Protein AF-0000000083735556 (afdb_homodimer)

Sequence (384 aa):
MCRRLSATASSTGRIHLPPPVILASGQQCAPWPGHTTILVVVDRFSKSCRLLPLPGLPTALQTAEALFTHVFRHYGVPEDIVSDRGPQFTSRVWKAFMQHLGISVSLTSGYHPQSNGQVERVNQEVGRFLRSYCQDRPGEWAEFLPWAEYALNSLHHSSTGVTPFQCVLGYQPVLAPWTPSQTGTPAVDDWFMCRRLSATASSTGRIHLPPPVILASGQQCAPWPGHTTILVVVDRFSKSCRLLPLPGLPTALQTAEALFTHVFRHYGVPEDIVSDRGPQFTSRVWKAFMQHLGISVSLTSGYHPQSNGQVERVNQEVGRFLRSYCQDRPGEWAEFLPWAEYALNSLHHSSTGVTPFQCVLGYQPVLAPWTPSQTGTPAVDDWF

pLDDT: mean 75.62, std 19.18, range [20.3, 95.44]

Nearest PDB structures (foldseek):
  3oyj-assembly1_A-2  TM=8.237E-01  e=1.301E-10  Human spumaretrovirus
  4bac-assembly1_A-2  TM=7.884E-01  e=6.260E-11  Human spumaretrovirus
  3s3o-assembly1_B-2  TM=7.882E-01  e=4.905E-11  Human spumaretrovirus
  7q5b-assembly1_B  TM=7.322E-01  e=9.593E-11  Saccharomyces cerevisiae S288C
  7pel-assembly1_E  TM=7.760E-01  e=1.903E-09  Simian T-lymphotropic virus 1

Secondary structure (DSSP, 8-state):
----------------------EEEEEEE-SSSS-PEEEEEE-TTT--EEEEEESSPPPHHHHHHHHIIIIIHHH---SEEEE-S-HHHHSHHHHHHHHHTT-EEEEPPTT-HHHHHHHHHHHHHHHHHHHHHSSS-GGGHHHHHHHHHHHHHTS--TTTSS-HHHHHHSS-------S----S-HHHHHH-/--------------------EEEEEEEEE-SSSS-PEEEEEEETTT--EEEEEESSPPPHHHHHHHHIIIIIHHH---SEEEE-S-HHHHSHHHHHHHHHTT-EEEEPPTT-HHHHHHHHHHHHHHHHHHHHHSSS-GGGHHHHHHHHHHHHHTS--TTTSS-HHHHHHSS-------S----S-HHHHHH-

Solvent-accessible surface area (backbone atoms only — not comparable to full-atom values): 21542 Å² total; per-residue (Å²): 136,87,74,78,80,74,81,72,79,76,75,69,73,69,71,63,63,74,67,47,35,30,32,35,43,45,74,48,68,45,93,42,81,85,54,31,23,32,45,30,32,29,22,70,64,52,59,31,55,48,72,42,81,31,83,43,88,60,49,27,65,54,46,54,49,50,41,42,72,72,39,27,60,78,62,18,59,32,57,32,33,37,26,48,84,48,68,34,68,70,31,67,62,29,52,45,48,34,49,62,46,62,26,46,76,47,61,59,44,100,78,42,56,65,67,50,46,54,44,52,50,52,50,50,51,50,49,52,46,45,57,71,71,20,67,90,43,59,83,49,43,76,76,44,41,62,54,48,37,38,52,58,26,63,38,76,34,80,93,72,71,40,22,15,34,31,63,51,55,68,37,76,60,50,69,55,66,86,58,88,62,85,67,85,42,66,75,52,47,69,72,103,136,86,79,80,79,76,82,76,78,76,79,69,74,69,73,69,64,75,58,45,34,29,35,33,49,51,66,50,65,47,90,39,76,69,65,32,20,34,40,31,34,33,22,70,61,51,58,32,57,47,72,42,82,31,82,40,88,59,49,26,64,54,44,53,49,48,42,41,72,73,40,29,59,80,58,18,60,34,59,35,33,40,26,49,83,47,68,34,66,70,32,68,63,29,52,44,48,34,48,64,47,61,28,43,76,47,62,60,44,100,79,41,56,65,69,49,44,55,45,51,48,52,50,49,50,50,49,51,46,47,56,70,71,20,68,91,42,54,79,50,43,75,76,44,42,61,54,47,36,36,51,60,24,63,36,74,33,82,93,72,72,39,22,15,34,31,61,51,55,67,34,75,59,51,71,55,64,87,60,88,64,86,67,86,42,65,75,52,48,70,71,105

Organism: Esox lucius (NCBI:txid8010)

Radius of gyration: 22.91 Å; Cα contacts (8 Å, |Δi|>4): 618; chains: 2; bounding box: 49×60×80 Å

InterPro domains:
  IPR001584 Integrase, catalytic core [PF00665] (35-113)
  IPR001584 Integrase, catalytic core [PS50994] (14-172)
  IPR012337 Ribonuclease H-like superfamily [SSF53098] (32-169)
  IPR036397 Ribonuclease H superfamily [G3DSA:3.30.420.10] (23-186)

Foldseek 3Di:
DPDDPDDDPPPPPPPPPQQQQQFAFDWDFDPFPQTWTWTWTARPQLRAIDTDTGSDDDALVRVLVCCVVPPCVVRNHGQEYEYAPDPSQVDPSNVVSCVVSNYHYYYDDPPNCPSVVSVVVLVVQLNVVLCVPCVVPNVCSVVCSVVSSLVQQQDADPVNRHGSCCVPVVDRDDDPDPPQDDPVDVVVSVSD/DPDDPDDPPPPPPPPPDLAAWAFAQPQPQPPFPQSWGWRWTAGPQLRAIDTHIHNHDDALVRVLVCCVVPPCVVRNHGQEYEYAPDPSCVDPSNVVSCVVSNYHYYYDDPPNCPSVVSVVVLVVQLVVVLCVPCVPPSVCSVVCSVVSSLVQQQDADPVNRHGSCCVPVVDRDDDDDPDQDDPVDVVVSVSD

Structure (mmCIF, N/CA/C/O backbone):
data_AF-0000000083735556-model_v1
#
loop_
_entity.id
_entity.type
_entity.pdbx_description
1 polymer 'Integrase catalytic domain-containing protein'
#
loop_
_atom_site.group_PDB
_atom_site.id
_atom_site.type_symbol
_atom_site.label_atom_id
_atom_site.label_alt_id
_atom_site.label_comp_id
_atom_site.label_asym_id
_atom_site.label_entity_id
_atom_site.label_seq_id
_atom_site.pdbx_PDB_ins_code
_atom_site.Cartn_x
_atom_site.Cartn_y
_atom_site.Cartn_z
_atom_site.occupancy
_atom_site.B_iso_or_equiv
_atom_site.auth_seq_id
_atom_site.auth_comp_id
_atom_site.auth_asym_id
_atom_site.auth_atom_id
_atom_site.pdbx_PDB_model_num
ATOM 1 N N . MET A 1 1 ? -2.793 -17.875 60.062 1 20.33 1 MET A N 1
ATOM 2 C CA . MET A 1 1 ? -1.729 -18.156 59.094 1 20.33 1 MET A CA 1
ATOM 3 C C . MET A 1 1 ? -2.057 -17.562 57.719 1 20.33 1 MET A C 1
ATOM 5 O O . MET A 1 1 ? -1.553 -18.031 56.719 1 20.33 1 MET A O 1
ATOM 9 N N . CYS A 1 2 ? -2.939 -16.641 57.438 1 24.61 2 CYS A N 1
ATOM 10 C CA . CYS A 1 2 ? -3.652 -16.094 56.281 1 24.61 2 CYS A CA 1
ATOM 11 C C . CYS A 1 2 ? -2.713 -15.281 55.406 1 24.61 2 CYS A C 1
ATOM 13 O O . CYS A 1 2 ?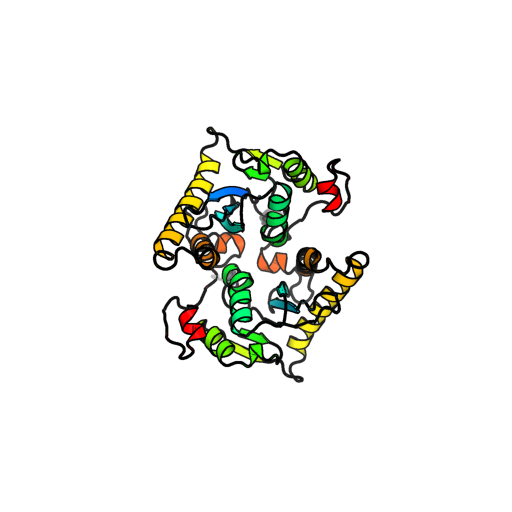 -3.146 -14.367 54.719 1 24.61 2 CYS A O 1
ATOM 15 N N . ARG A 1 3 ? -1.348 -15.406 55.469 1 22.23 3 ARG A N 1
ATOM 16 C CA . ARG A 1 3 ? -0.524 -14.25 55.094 1 22.23 3 ARG A CA 1
ATOM 17 C C . ARG A 1 3 ? -0.782 -13.828 53.656 1 22.23 3 ARG A C 1
ATOM 19 O O . ARG A 1 3 ? -1.063 -12.656 53.375 1 22.23 3 ARG A O 1
ATOM 26 N N . ARG A 1 4 ? 0.409 -13.672 52.812 1 23.72 4 ARG A N 1
ATOM 27 C CA . ARG A 1 4 ? 1.062 -12.781 51.844 1 23.72 4 ARG A CA 1
ATOM 28 C C . ARG A 1 4 ? 0.558 -13.039 50.438 1 23.72 4 ARG A C 1
ATOM 30 O O . ARG A 1 4 ? 0.984 -13.992 49.781 1 23.72 4 ARG A O 1
ATOM 37 N N . LEU A 1 5 ? -0.629 -13.148 50.125 1 26.86 5 LEU A N 1
ATOM 38 C CA . LEU A 1 5 ? -1.014 -13.352 48.719 1 26.86 5 LEU A CA 1
ATOM 39 C C . LEU A 1 5 ? -0.329 -12.328 47.812 1 26.86 5 LEU A C 1
ATOM 41 O O . LEU A 1 5 ? -0.526 -11.125 47.969 1 26.86 5 LEU A O 1
ATOM 45 N N . SER A 1 6 ? 0.949 -12.539 47.438 1 28.05 6 SER A N 1
ATOM 46 C CA . SER A 1 6 ? 1.76 -11.672 46.594 1 28.05 6 SER A CA 1
ATOM 47 C C . SER A 1 6 ? 0.978 -11.219 45.375 1 28.05 6 SER A C 1
ATOM 49 O O . SER A 1 6 ? 0.182 -11.977 44.812 1 28.05 6 SER A O 1
ATOM 51 N N . ALA A 1 7 ? 0.69 -9.883 45.156 1 29.95 7 ALA A N 1
ATOM 52 C CA . ALA A 1 7 ? 0.131 -9.062 44.094 1 29.95 7 ALA A CA 1
ATOM 53 C C . ALA A 1 7 ? 0.676 -9.492 42.719 1 29.95 7 ALA A C 1
ATOM 55 O O . ALA A 1 7 ? 1.888 -9.477 42.5 1 29.95 7 ALA A O 1
ATOM 56 N N . THR A 1 8 ? 0.15 -10.492 42.125 1 30.55 8 THR A N 1
ATOM 57 C CA . THR A 1 8 ? 0.349 -10.922 40.75 1 30.55 8 THR A CA 1
ATOM 58 C C . THR A 1 8 ? 0.468 -9.711 39.844 1 30.55 8 THR A C 1
ATOM 60 O O . THR A 1 8 ? -0.403 -8.844 39.812 1 30.55 8 THR A O 1
ATOM 63 N N . ALA A 1 9 ? 1.646 -9.281 39.438 1 32.03 9 ALA A N 1
ATOM 64 C CA . ALA A 1 9 ? 1.989 -8.227 38.5 1 32.03 9 ALA A CA 1
ATOM 65 C C . ALA A 1 9 ? 1.022 -8.219 37.312 1 32.03 9 ALA A C 1
ATOM 67 O O . ALA A 1 9 ? 0.864 -9.234 36.625 1 32.03 9 ALA A O 1
ATOM 68 N N . SER A 1 10 ? -0.108 -7.535 37.344 1 30.97 10 SER A N 1
ATOM 69 C CA . SER A 1 10 ? -1.017 -7.23 36.25 1 30.97 10 SER A CA 1
ATOM 70 C C . SER A 1 10 ? -0.25 -6.84 34.969 1 30.97 10 SER A C 1
ATOM 72 O O . SER A 1 10 ? 0.42 -5.805 34.938 1 30.97 10 SER A O 1
ATOM 74 N N . SER A 1 11 ? 0.52 -7.711 34.312 1 33.44 11 SER A N 1
ATOM 75 C CA . SER A 1 11 ? 1.075 -7.426 33 1 33.44 11 SER A CA 1
ATOM 76 C C . SER A 1 11 ? 0.071 -6.684 32.125 1 33.44 11 SER A C 1
ATOM 78 O O . SER A 1 11 ? -0.942 -7.25 31.719 1 33.44 11 SER A O 1
ATOM 80 N N . THR A 1 12 ? -0.323 -5.484 32.406 1 31.98 12 THR A N 1
ATOM 81 C CA . THR A 1 12 ? -1.062 -4.582 31.531 1 31.98 12 THR A CA 1
ATOM 82 C C . THR A 1 12 ? -0.54 -4.676 30.109 1 31.98 12 THR A C 1
ATOM 84 O O . THR A 1 12 ? 0.613 -4.332 29.844 1 31.98 12 THR A O 1
ATOM 87 N N . GLY A 1 13 ? -0.736 -5.688 29.453 1 33.22 13 GLY A N 1
ATOM 88 C CA . GLY A 1 13 ? -0.536 -5.711 28.016 1 33.22 13 GLY A CA 1
ATOM 89 C C . GLY A 1 13 ? -0.86 -4.387 27.344 1 33.22 13 GLY A C 1
ATOM 90 O O . GLY A 1 13 ? -2.021 -3.979 27.297 1 33.22 13 GLY A O 1
ATOM 91 N N . ARG A 1 14 ? -0.024 -3.404 27.484 1 33.31 14 ARG A N 1
ATOM 92 C CA . ARG A 1 14 ? -0.134 -2.121 26.797 1 33.31 14 ARG A CA 1
ATOM 93 C C . ARG A 1 14 ? -0.707 -2.295 25.391 1 33.31 14 ARG A C 1
ATOM 95 O O . ARG A 1 14 ? -0.192 -3.088 24.609 1 33.31 14 ARG A O 1
ATOM 102 N N . ILE A 1 15 ? -1.907 -2.139 25.312 1 35.69 15 ILE A N 1
ATOM 103 C CA . ILE A 1 15 ? -2.5 -1.965 23.984 1 35.69 15 ILE A CA 1
ATOM 104 C C . ILE A 1 15 ? -1.611 -1.057 23.141 1 35.69 15 ILE A C 1
ATOM 106 O O . ILE A 1 15 ? -1.405 0.111 23.484 1 35.69 15 ILE A O 1
ATOM 110 N N . HIS A 1 16 ? -0.473 -1.506 22.719 1 37.22 16 HIS A N 1
ATOM 111 C CA . HIS A 1 16 ? 0.309 -0.708 21.781 1 37.22 16 HIS A CA 1
ATOM 112 C C . HIS A 1 16 ? -0.596 0.09 20.859 1 37.22 16 HIS A C 1
ATOM 114 O O . HIS A 1 16 ? -1.344 -0.488 20.062 1 37.22 16 HIS A O 1
ATOM 120 N N . LEU A 1 17 ? -1.189 1.167 21.422 1 41.09 17 LEU A N 1
ATOM 121 C CA . LEU A 1 17 ? -1.801 2.15 20.531 1 41.09 17 LEU A CA 1
ATOM 122 C C . LEU A 1 17 ? -0.933 2.385 19.297 1 41.09 17 LEU A C 1
ATOM 124 O O . LEU A 1 17 ? 0.294 2.279 19.375 1 41.09 17 LEU A O 1
ATOM 128 N N . PRO A 1 18 ? -1.495 2.152 18.188 1 43.62 18 PRO A N 1
ATOM 129 C CA . PRO A 1 18 ? -0.736 2.434 16.969 1 43.62 18 PRO A CA 1
ATOM 130 C C . PRO A 1 18 ? 0.057 3.736 17.047 1 43.62 18 PRO A C 1
ATOM 132 O O . PRO A 1 18 ? -0.435 4.73 17.594 1 43.62 18 PRO A O 1
ATOM 135 N N . PRO A 1 19 ? 1.338 3.756 17.25 1 42.72 19 PRO A N 1
ATOM 136 C CA . PRO A 1 19 ? 2.102 5.004 17.219 1 42.72 19 PRO A CA 1
ATOM 137 C C . PRO A 1 19 ? 1.545 6.008 16.219 1 42.72 19 PRO A C 1
ATOM 139 O O . PRO A 1 19 ? 0.957 5.613 15.203 1 42.72 19 PRO A O 1
ATOM 142 N N . PRO A 1 20 ? 1.26 7.301 16.766 1 42.91 20 PRO A N 1
ATOM 143 C CA . PRO A 1 20 ? 0.922 8.43 15.883 1 42.91 20 PRO A CA 1
ATOM 144 C C . PRO A 1 20 ? 1.799 8.492 14.641 1 42.91 20 PRO A C 1
ATOM 146 O O . PRO A 1 20 ? 3.01 8.273 14.719 1 42.91 20 PRO A O 1
ATOM 149 N N . VAL A 1 21 ? 1.363 8.039 13.656 1 46.84 21 VAL A N 1
ATOM 150 C CA . VAL A 1 21 ? 2.037 8.242 12.383 1 46.84 21 VAL A CA 1
ATOM 151 C C . VAL A 1 21 ? 2.244 9.742 12.148 1 46.84 21 VAL A C 1
ATOM 153 O O . VAL A 1 21 ? 1.283 10.516 12.148 1 46.84 21 VAL A O 1
ATOM 156 N N . ILE A 1 22 ? 3.242 10.469 12.82 1 47.5 22 ILE A N 1
ATOM 157 C CA . ILE A 1 22 ? 3.648 11.812 12.438 1 47.5 22 ILE A CA 1
ATOM 158 C C . ILE A 1 22 ? 4.172 11.805 11.008 1 47.5 22 ILE A C 1
ATOM 160 O O . ILE A 1 22 ? 5.133 11.102 10.695 1 47.5 22 ILE A O 1
ATOM 164 N N . LEU A 1 23 ? 3.246 12.055 10.086 1 54.72 23 LEU A N 1
ATOM 165 C CA . LEU A 1 23 ? 3.635 12.109 8.68 1 54.72 23 LEU A CA 1
ATOM 166 C C . LEU A 1 23 ? 4.383 13.406 8.375 1 54.72 23 LEU A C 1
ATOM 168 O O . LEU A 1 23 ? 3.963 14.484 8.789 1 54.72 23 LEU A O 1
ATOM 172 N N . ALA A 1 24 ? 5.82 13.523 8.422 1 55.59 24 ALA A N 1
ATOM 173 C CA . ALA A 1 24 ? 6.457 14.648 7.746 1 55.59 24 ALA A CA 1
ATOM 174 C C . ALA A 1 24 ? 6.414 14.469 6.23 1 55.59 24 ALA A C 1
ATOM 176 O O . ALA A 1 24 ? 6.797 13.422 5.707 1 55.59 24 ALA A O 1
ATOM 177 N N . SER A 1 25 ? 5.395 15.172 5.535 1 55.78 25 SER A N 1
ATOM 178 C CA . SER A 1 25 ? 5.328 15.141 4.078 1 55.78 25 SER A CA 1
ATOM 179 C C . SER A 1 25 ? 6.273 16.156 3.453 1 55.78 25 SER A C 1
ATOM 181 O O . SER A 1 25 ? 6.383 17.281 3.938 1 55.78 25 SER A O 1
ATOM 183 N N . GLY A 1 26 ? 7.488 15.82 2.906 1 58.53 26 GLY A N 1
ATOM 184 C CA . GLY A 1 26 ? 8.273 16.703 2.064 1 58.53 26 GLY A CA 1
ATOM 185 C C . GLY A 1 26 ? 8.242 16.312 0.597 1 58.53 26 GLY A C 1
ATOM 186 O O . GLY A 1 26 ? 7.789 15.227 0.248 1 58.53 26 GLY A O 1
ATOM 187 N N . GLN A 1 27 ? 8.031 17.344 -0.223 1 55.62 27 GLN A N 1
ATOM 188 C CA . GLN A 1 27 ? 8.062 17.156 -1.669 1 55.62 27 GLN A CA 1
ATOM 189 C C . GLN A 1 27 ? 9.469 17.359 -2.219 1 55.62 27 GLN A C 1
ATOM 191 O O . GLN A 1 27 ? 10.188 18.266 -1.808 1 55.62 27 GLN A O 1
ATOM 196 N N . GLN A 1 28 ? 10.227 16.359 -2.586 1 58.06 28 GLN A N 1
ATOM 197 C CA . GLN A 1 28 ? 11.422 16.578 -3.395 1 58.06 28 GLN A CA 1
ATOM 198 C C . GLN A 1 28 ? 11.125 16.391 -4.879 1 58.06 28 GLN A C 1
ATOM 200 O O . GLN A 1 28 ? 10.336 15.516 -5.25 1 58.06 28 GLN A O 1
ATOM 205 N N . CYS A 1 29 ? 11.273 17.594 -5.539 1 52.78 29 CYS A N 1
ATOM 206 C CA . CYS A 1 29 ? 11.273 17.484 -6.996 1 52.78 29 CYS A CA 1
ATOM 207 C C . CYS A 1 29 ? 12.469 16.672 -7.484 1 52.78 29 CYS A C 1
ATOM 209 O O . CYS A 1 29 ? 1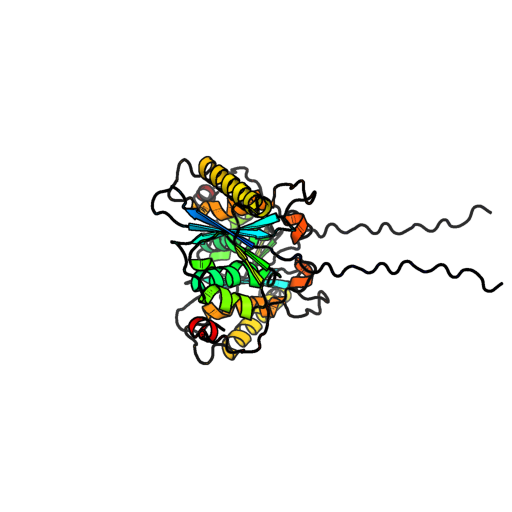3.586 16.859 -7.004 1 52.78 29 CYS A O 1
ATOM 211 N N . ALA A 1 30 ? 12.109 15.547 -8.062 1 53.84 30 ALA A N 1
ATOM 212 C CA . ALA A 1 30 ? 13.203 14.82 -8.695 1 53.84 30 ALA A CA 1
ATOM 213 C C . ALA A 1 30 ? 13.875 15.664 -9.773 1 53.84 30 ALA A C 1
ATOM 215 O O . ALA A 1 30 ? 13.203 16.312 -10.578 1 53.84 30 ALA A O 1
ATOM 216 N N . PRO A 1 31 ? 15.188 16.094 -9.586 1 50.88 31 PRO A N 1
ATOM 217 C CA . PRO A 1 31 ? 15.914 16.844 -10.609 1 50.88 31 PRO A CA 1
ATOM 218 C C . PRO A 1 31 ? 15.859 16.188 -11.984 1 50.88 31 PRO A C 1
ATOM 220 O O . PRO A 1 31 ? 16.578 16.578 -12.898 1 50.88 31 PRO A O 1
ATOM 223 N N . TRP A 1 32 ? 15.094 15.172 -12.156 1 53.59 32 TRP A N 1
ATOM 224 C CA . TRP A 1 32 ? 15.25 14.438 -13.414 1 53.59 32 TRP A CA 1
ATOM 225 C C . TRP A 1 32 ? 14.172 14.844 -14.414 1 53.59 32 TRP A C 1
ATOM 227 O O . TRP A 1 32 ? 13.125 15.359 -14.031 1 53.59 32 TRP A O 1
ATOM 237 N N . PRO A 1 33 ? 14.57 14.922 -15.625 1 51.31 33 PRO A N 1
ATOM 238 C CA . PRO A 1 33 ? 13.648 15.305 -16.688 1 51.31 33 PRO A CA 1
ATOM 239 C C . PRO A 1 33 ? 12.266 14.688 -16.531 1 51.31 33 PRO A C 1
ATOM 241 O O . PRO A 1 33 ? 12.141 13.492 -16.25 1 51.31 33 PRO A O 1
ATOM 244 N N . GLY A 1 34 ? 11.094 15.719 -16.781 1 53.84 34 GLY A N 1
ATOM 245 C CA . GLY A 1 34 ? 9.711 15.32 -16.562 1 53.84 34 GLY A CA 1
ATOM 246 C C . GLY A 1 34 ? 9.328 15.273 -15.086 1 53.84 34 GLY A C 1
ATOM 247 O O . GLY A 1 34 ? 9.086 14.195 -14.539 1 53.84 34 GLY A O 1
ATOM 248 N N . HIS A 1 35 ? 9.781 16.234 -14.469 1 54.78 35 HIS A N 1
ATOM 249 C CA . HIS A 1 35 ? 9.953 16.516 -13.047 1 54.78 35 HIS A CA 1
ATOM 250 C C . HIS A 1 35 ? 8.727 16.078 -12.25 1 54.78 35 HIS A C 1
ATOM 252 O O . HIS A 1 35 ? 7.621 16.562 -12.484 1 54.78 35 HIS A O 1
ATOM 258 N N . THR A 1 36 ? 8.578 14.805 -11.617 1 68.62 36 THR A N 1
ATOM 259 C CA . THR A 1 36 ? 7.539 14.242 -10.766 1 68.62 36 THR A CA 1
ATOM 260 C C . THR A 1 36 ? 7.875 14.438 -9.289 1 68.62 36 THR A C 1
ATOM 262 O O . THR A 1 36 ? 9.023 14.719 -8.945 1 68.62 36 THR A O 1
ATOM 265 N N . THR A 1 37 ? 6.984 14.938 -8.5 1 78.69 37 THR A N 1
ATOM 266 C CA . THR A 1 37 ? 7.043 15.125 -7.055 1 78.69 37 THR A CA 1
ATOM 267 C C . THR A 1 37 ? 6.871 13.797 -6.332 1 78.69 37 THR A C 1
ATOM 269 O O . THR A 1 37 ? 6.098 12.938 -6.77 1 78.69 37 THR A O 1
ATOM 272 N N . ILE A 1 38 ? 7.859 13.633 -5.352 1 85.38 38 ILE A N 1
ATOM 273 C CA . ILE A 1 38 ? 7.668 12.516 -4.434 1 85.38 38 ILE A CA 1
ATOM 274 C C . ILE A 1 38 ? 7.121 13.031 -3.104 1 85.38 38 ILE A C 1
ATOM 276 O O . ILE A 1 38 ? 7.723 13.898 -2.471 1 85.38 38 ILE A O 1
ATOM 280 N N . LEU A 1 39 ? 5.934 12.625 -2.709 1 86.88 39 LEU A N 1
ATOM 281 C CA . LEU A 1 39 ? 5.43 12.859 -1.357 1 86.88 39 LEU A CA 1
ATOM 282 C C . LEU A 1 39 ? 6.023 11.844 -0.38 1 86.88 39 LEU A C 1
ATOM 284 O O . LEU A 1 39 ? 5.797 10.641 -0.511 1 86.88 39 LEU A O 1
ATOM 288 N N . VAL A 1 40 ? 6.836 12.352 0.501 1 87.44 40 VAL A N 1
ATOM 289 C CA . VAL A 1 40 ? 7.492 11.5 1.491 1 87.44 40 VAL A CA 1
ATOM 290 C C . VAL A 1 40 ? 6.723 11.555 2.809 1 87.44 40 VAL A C 1
ATOM 292 O O . VAL A 1 40 ? 6.492 12.633 3.357 1 87.44 40 VAL A O 1
ATOM 295 N N . VAL A 1 41 ? 6.277 10.367 3.244 1 89.19 41 VAL A N 1
ATOM 296 C CA . VAL A 1 41 ? 5.574 10.234 4.516 1 89.19 41 VAL A CA 1
ATOM 297 C C . VAL A 1 41 ? 6.402 9.383 5.473 1 89.19 41 VAL A C 1
ATOM 299 O O . VAL A 1 41 ? 6.816 8.273 5.129 1 89.19 41 VAL A O 1
ATOM 302 N N . VAL A 1 42 ? 6.676 9.953 6.66 1 88.69 42 VAL A N 1
ATOM 303 C CA . VAL A 1 42 ? 7.48 9.227 7.633 1 88.69 42 VAL A CA 1
ATOM 304 C C . VAL A 1 42 ? 6.734 9.133 8.961 1 88.69 42 VAL A C 1
ATOM 306 O O . VAL A 1 42 ? 6.215 10.133 9.453 1 88.69 42 VAL A O 1
ATOM 309 N N . ASP A 1 43 ? 6.664 7.902 9.438 1 87.75 43 ASP A N 1
ATOM 310 C CA . ASP A 1 43 ? 6.164 7.707 10.797 1 87.75 43 ASP A CA 1
ATOM 311 C C . ASP A 1 43 ? 7.25 8.016 11.828 1 87.75 43 ASP A C 1
ATOM 313 O O . ASP A 1 43 ? 8.305 7.375 11.828 1 87.75 43 ASP A O 1
ATOM 317 N N . ARG A 1 44 ? 6.961 8.891 12.75 1 82.94 44 ARG A N 1
ATOM 318 C CA . ARG A 1 44 ? 7.992 9.375 13.664 1 82.94 44 ARG A CA 1
ATOM 319 C C . ARG A 1 44 ? 8.367 8.297 14.68 1 82.94 44 ARG A C 1
ATOM 321 O O . ARG A 1 44 ? 9.453 8.336 15.258 1 82.94 44 ARG A O 1
ATOM 328 N N . PHE A 1 45 ? 7.516 7.41 14.883 1 84.44 45 PHE A N 1
ATOM 329 C CA . PHE A 1 45 ? 7.789 6.371 15.867 1 84.44 45 PHE A CA 1
ATOM 330 C C . PHE A 1 45 ? 8.555 5.211 15.242 1 84.44 45 PHE A C 1
ATOM 332 O O . PHE A 1 45 ? 9.68 4.922 15.633 1 84.44 45 PHE A O 1
ATOM 339 N N . SER A 1 46 ? 8.008 4.582 14.234 1 88 46 SER A N 1
ATOM 340 C CA . SER A 1 46 ? 8.602 3.393 13.633 1 88 46 SER A CA 1
ATOM 341 C C . SER A 1 46 ? 9.711 3.766 12.648 1 88 46 SER A C 1
ATOM 343 O O . SER A 1 46 ? 10.508 2.912 12.242 1 88 46 SER A O 1
ATOM 345 N N . LYS A 1 47 ? 9.648 5 12.18 1 88.56 47 LYS A N 1
ATOM 346 C CA . LYS A 1 47 ? 10.555 5.52 11.156 1 88.56 47 LYS A CA 1
ATOM 347 C C . LYS A 1 47 ? 10.234 4.926 9.789 1 88.56 47 LYS A C 1
ATOM 349 O O . LYS A 1 47 ? 10.977 5.141 8.82 1 88.56 47 LYS A O 1
ATOM 354 N N . SER A 1 48 ? 9.117 4.234 9.742 1 92.06 48 SER A N 1
ATOM 355 C CA . SER A 1 48 ? 8.672 3.723 8.453 1 92.06 48 SER A CA 1
ATOM 356 C C . SER A 1 48 ? 8.32 4.859 7.5 1 92.06 48 SER A C 1
ATOM 358 O O . SER A 1 48 ? 7.727 5.859 7.91 1 92.06 48 SER A O 1
ATOM 360 N N . CYS A 1 49 ? 8.688 4.668 6.25 1 91.12 49 CYS A N 1
ATOM 361 C CA . CYS A 1 49 ? 8.375 5.73 5.301 1 91.12 49 CYS A CA 1
ATOM 362 C C . CYS A 1 49 ? 7.594 5.188 4.109 1 91.12 49 CYS A C 1
ATOM 364 O O . CYS A 1 49 ? 7.648 3.99 3.82 1 91.12 49 CYS A O 1
ATOM 366 N N . ARG A 1 50 ? 6.777 5.992 3.502 1 91.88 50 ARG A N 1
ATOM 367 C CA . ARG A 1 50 ? 6.082 5.797 2.232 1 91.88 50 ARG A CA 1
ATOM 368 C C . ARG A 1 50 ? 6.512 6.844 1.208 1 91.88 50 ARG A C 1
ATOM 370 O O . ARG A 1 50 ? 6.59 8.031 1.522 1 91.88 50 ARG A O 1
ATOM 377 N N . LEU A 1 51 ? 6.914 6.363 0.036 1 89.5 51 LEU A N 1
ATOM 378 C CA . LEU A 1 51 ? 7.312 7.238 -1.061 1 89.5 51 LEU A CA 1
ATOM 379 C C . LEU A 1 51 ? 6.273 7.215 -2.178 1 89.5 51 LEU A C 1
ATOM 381 O O . LEU A 1 51 ? 6.141 6.215 -2.885 1 89.5 51 LEU A O 1
ATOM 385 N N . LEU A 1 52 ? 5.531 8.32 -2.293 1 89.06 52 LEU A N 1
ATOM 386 C CA . LEU A 1 52 ? 4.438 8.375 -3.258 1 89.06 52 LEU A CA 1
ATOM 387 C C . LEU A 1 52 ? 4.801 9.266 -4.441 1 89.06 52 LEU A C 1
ATOM 389 O O . LEU A 1 52 ? 4.922 10.484 -4.297 1 89.06 52 LEU A O 1
ATOM 393 N N . PRO A 1 53 ? 5.012 8.578 -5.613 1 86.12 53 PRO A N 1
ATOM 394 C CA . PRO A 1 53 ? 5.266 9.398 -6.797 1 86.12 53 PRO A CA 1
ATOM 395 C C . PRO A 1 53 ? 4.023 10.156 -7.266 1 86.12 53 PRO A C 1
ATOM 397 O O . PRO A 1 53 ? 2.93 9.586 -7.316 1 86.12 53 PRO A O 1
ATOM 400 N N . LEU A 1 54 ? 4.184 11.43 -7.496 1 84.5 54 LEU A N 1
ATOM 401 C CA . LEU A 1 54 ? 3.1 12.266 -7.992 1 84.5 54 LEU A CA 1
ATOM 402 C C . LEU A 1 54 ? 3.496 12.953 -9.297 1 84.5 54 LEU A C 1
ATOM 404 O O . LEU A 1 54 ? 4.66 13.312 -9.484 1 84.5 54 LEU A O 1
ATOM 408 N N . PRO A 1 55 ? 2.572 13.078 -10.227 1 80.56 55 PRO A N 1
ATOM 409 C CA . PRO A 1 55 ? 2.895 13.688 -11.516 1 80.56 55 PRO A CA 1
ATOM 410 C C . PRO A 1 55 ? 3.283 15.156 -11.391 1 80.56 55 PRO A C 1
ATOM 412 O O . PRO A 1 55 ? 3.91 15.711 -12.297 1 80.56 55 PRO A O 1
ATOM 415 N N . GLY A 1 56 ? 2.963 15.828 -10.445 1 80 56 GLY A N 1
ATOM 416 C CA . GLY A 1 56 ? 3.25 17.219 -10.141 1 80 56 GLY A CA 1
ATOM 417 C C . GLY A 1 56 ? 2.941 17.594 -8.703 1 80 56 GLY A C 1
ATOM 418 O O . GLY A 1 56 ? 2.682 16.734 -7.871 1 80 56 GLY A O 1
ATOM 419 N N . LEU A 1 57 ? 3.031 18.891 -8.461 1 80.06 57 LEU A N 1
ATOM 420 C CA . LEU A 1 57 ? 2.656 19.344 -7.133 1 80.06 57 LEU A CA 1
ATOM 421 C C . LEU A 1 57 ? 1.168 19.141 -6.879 1 80.06 57 LEU A C 1
ATOM 423 O O . LEU A 1 57 ? 0.328 19.656 -7.621 1 80.06 57 LEU A O 1
ATOM 427 N N . PRO A 1 58 ? 0.875 18.359 -5.859 1 85.88 58 PRO A N 1
ATOM 428 C CA . PRO A 1 58 ? -0.536 18.047 -5.617 1 85.88 58 PRO A CA 1
ATOM 429 C C . PRO A 1 58 ? -1.28 19.188 -4.938 1 85.88 58 PRO A C 1
ATOM 431 O O . PRO A 1 58 ? -0.674 19.984 -4.203 1 85.88 58 PRO A O 1
ATOM 434 N N . THR A 1 59 ? -2.541 19.297 -5.223 1 90 59 THR A N 1
ATOM 435 C CA . THR A 1 59 ? -3.424 20.141 -4.43 1 90 59 THR A CA 1
ATOM 436 C C . THR A 1 59 ? -3.617 19.578 -3.031 1 90 59 THR A C 1
ATOM 438 O O . THR A 1 59 ? -3.18 18.453 -2.748 1 90 59 THR A O 1
ATOM 441 N N . ALA A 1 60 ? -4.242 20.375 -2.225 1 90.88 60 ALA A N 1
ATOM 442 C CA . ALA A 1 60 ? -4.547 19.922 -0.87 1 90.88 60 ALA A CA 1
ATOM 443 C C . ALA A 1 60 ? -5.422 18.672 -0.895 1 90.88 60 ALA A C 1
ATOM 445 O O . ALA A 1 60 ? -5.156 17.703 -0.169 1 90.88 60 ALA A O 1
ATOM 446 N N . LEU A 1 61 ? -6.41 18.734 -1.756 1 91.62 61 LEU A N 1
ATOM 447 C CA . LEU A 1 61 ? -7.32 17.609 -1.835 1 91.62 61 LEU A CA 1
ATOM 448 C C . LEU A 1 61 ? -6.613 16.375 -2.404 1 91.62 61 LEU A C 1
ATOM 450 O O . LEU A 1 61 ? -6.793 15.266 -1.903 1 91.62 61 LEU A O 1
ATOM 454 N N . GLN A 1 62 ? -5.816 16.578 -3.418 1 89 62 GLN A N 1
ATOM 455 C CA . GLN A 1 62 ? -5.047 15.477 -3.992 1 89 62 GLN A CA 1
ATOM 456 C C . GLN A 1 62 ? -4.105 14.867 -2.959 1 89 62 GLN A C 1
ATOM 458 O O . GLN A 1 62 ? -3.922 13.648 -2.922 1 89 62 GLN A O 1
ATOM 463 N N . THR A 1 63 ? -3.494 15.695 -2.168 1 89.88 63 THR A N 1
ATOM 464 C CA . THR A 1 63 ? -2.596 15.234 -1.115 1 89.88 63 THR A CA 1
ATOM 465 C C . THR A 1 63 ? -3.357 14.422 -0.072 1 89.88 63 THR A C 1
ATOM 467 O O . THR A 1 63 ? -2.92 13.336 0.317 1 89.88 63 THR A O 1
ATOM 470 N N . ALA A 1 64 ? -4.48 14.938 0.326 1 89.75 64 ALA A N 1
ATOM 471 C CA . ALA A 1 64 ? -5.312 14.25 1.311 1 89.75 64 ALA A CA 1
ATOM 472 C C . ALA A 1 64 ? -5.766 12.883 0.788 1 89.75 64 ALA A C 1
ATOM 474 O O . ALA A 1 64 ? -5.715 11.891 1.511 1 89.75 64 ALA A O 1
ATOM 475 N N . GLU A 1 65 ? -6.117 12.867 -0.455 1 88.38 65 GLU A N 1
ATOM 476 C CA . GLU A 1 65 ? -6.562 11.617 -1.077 1 88.38 65 GLU A CA 1
ATOM 477 C C . GLU A 1 65 ? -5.422 10.609 -1.164 1 88.38 65 GLU A C 1
ATOM 479 O O . GLU A 1 65 ? -5.621 9.414 -0.925 1 88.38 65 GLU A O 1
ATOM 484 N N . ALA A 1 66 ? -4.27 11.07 -1.516 1 88.69 66 ALA A N 1
ATOM 485 C CA . ALA A 1 66 ? -3.102 10.203 -1.584 1 88.69 66 ALA A CA 1
ATOM 486 C C . ALA A 1 66 ? -2.785 9.602 -0.218 1 88.69 66 ALA A C 1
ATOM 488 O O . ALA A 1 66 ? -2.48 8.406 -0.113 1 88.69 66 ALA A O 1
ATOM 489 N N . LEU A 1 67 ? -2.879 10.391 0.802 1 89.56 67 LEU A N 1
ATOM 490 C CA . LEU A 1 67 ? -2.602 9.906 2.148 1 89.56 67 LEU A CA 1
ATOM 491 C C . LEU A 1 67 ? -3.645 8.883 2.582 1 89.56 67 LEU A C 1
ATOM 493 O O . LEU A 1 67 ? -3.309 7.871 3.207 1 89.56 67 LEU A O 1
ATOM 497 N N . PHE A 1 68 ? -4.859 9.141 2.27 1 87.94 68 PHE A N 1
ATOM 498 C CA . PHE A 1 68 ? -5.898 8.172 2.605 1 87.94 68 PHE A CA 1
ATOM 499 C C . PHE A 1 68 ? -5.652 6.848 1.896 1 87.94 68 PHE A C 1
ATOM 501 O O . PHE A 1 68 ? -5.637 5.793 2.531 1 87.94 68 PHE A O 1
ATOM 508 N N . THR A 1 69 ? -5.371 6.922 0.606 1 88.56 69 THR A N 1
ATOM 509 C CA . THR A 1 69 ? -5.285 5.742 -0.25 1 88.56 69 THR A CA 1
ATOM 510 C C . THR A 1 69 ? -4.035 4.93 0.074 1 88.56 69 THR A C 1
ATOM 512 O O . THR A 1 69 ? -4.062 3.697 0.042 1 88.56 69 THR A O 1
ATOM 515 N N . HIS A 1 70 ? -3.016 5.598 0.488 1 89.94 70 HIS A N 1
ATOM 516 C CA . HIS A 1 70 ? -1.75 4.875 0.528 1 89.94 70 HIS A CA 1
ATOM 517 C C . HIS A 1 70 ? -1.241 4.734 1.959 1 89.94 70 HIS A C 1
ATOM 519 O O . HIS A 1 70 ? -0.34 3.936 2.227 1 89.94 70 HIS A O 1
ATOM 525 N N . VAL A 1 71 ? -1.868 5.473 2.859 1 90.81 71 VAL A N 1
ATOM 526 C CA . VAL A 1 71 ? -1.31 5.438 4.207 1 90.81 71 VAL A CA 1
ATOM 527 C C . VAL A 1 71 ? -2.416 5.148 5.219 1 90.81 71 VAL A C 1
ATOM 529 O O . VAL A 1 71 ? -2.434 4.082 5.84 1 90.81 71 VAL A O 1
ATOM 532 N N . PHE A 1 72 ? -3.473 6.004 5.297 1 89.62 72 PHE A N 1
ATOM 533 C CA . PHE A 1 72 ? -4.438 5.938 6.387 1 89.62 72 PHE A CA 1
ATOM 534 C C . PHE A 1 72 ? -5.199 4.621 6.359 1 89.62 72 PHE A C 1
ATOM 536 O O . PHE A 1 72 ? -5.449 4.016 7.402 1 89.62 72 PHE A O 1
ATOM 543 N N . ARG A 1 73 ? -5.527 4.137 5.238 1 88.94 73 ARG A N 1
ATOM 544 C CA . ARG A 1 73 ? -6.332 2.924 5.172 1 88.94 73 ARG A CA 1
ATOM 545 C C . ARG A 1 73 ? -5.52 1.703 5.59 1 88.94 73 ARG A C 1
ATOM 547 O O . ARG A 1 73 ? -6.082 0.645 5.879 1 88.94 73 ARG A O 1
ATOM 554 N N . HIS A 1 74 ? -4.215 1.847 5.59 1 90.44 74 HIS A N 1
ATOM 555 C CA . HIS A 1 74 ? -3.359 0.717 5.934 1 90.44 74 HIS A CA 1
ATOM 556 C C . HIS A 1 74 ? -2.957 0.757 7.402 1 90.44 74 HIS A C 1
ATOM 558 O O . HIS A 1 74 ? -2.748 -0.288 8.023 1 90.44 74 HIS A O 1
ATOM 564 N N . TYR A 1 75 ? -2.891 2.025 7.965 1 90.31 75 TYR A N 1
ATOM 565 C CA . TYR A 1 75 ? -2.271 2.146 9.281 1 90.31 75 TYR A CA 1
ATOM 566 C C . TYR A 1 75 ? -3.17 2.92 10.234 1 90.31 75 TYR A C 1
ATOM 568 O O . TYR A 1 75 ? -2.871 3.027 11.43 1 90.31 75 TYR A O 1
ATOM 576 N N . GLY A 1 76 ? -4.277 3.488 9.711 1 87.12 76 GLY A N 1
ATOM 577 C CA . GLY A 1 76 ? -5.105 4.371 10.516 1 87.12 76 GLY A CA 1
ATOM 578 C C . GLY A 1 76 ? -4.684 5.824 10.43 1 87.12 76 GLY A C 1
ATOM 579 O O . GLY A 1 76 ? -3.646 6.145 9.844 1 87.12 76 GLY A O 1
ATOM 580 N N . VAL A 1 77 ? -5.527 6.656 10.992 1 88.06 77 VAL A N 1
ATOM 581 C CA . VAL A 1 77 ? -5.207 8.078 10.984 1 88.06 77 VAL A CA 1
ATOM 582 C C . VAL A 1 77 ? -4.277 8.406 12.156 1 88.06 77 VAL A C 1
ATOM 584 O O . VAL A 1 77 ? -4.449 7.883 13.258 1 88.06 77 VAL A O 1
ATOM 587 N N . PRO A 1 78 ? -3.309 9.211 11.875 1 87.06 78 PRO A N 1
ATOM 588 C CA . PRO A 1 78 ? -2.408 9.625 12.953 1 87.06 78 PRO A CA 1
ATOM 589 C C . PRO A 1 78 ? -3.021 10.688 13.859 1 87.06 78 PRO A C 1
ATOM 591 O O . PRO A 1 78 ? -4.051 11.281 13.523 1 87.06 78 PRO A O 1
ATOM 594 N N . GLU A 1 79 ? -2.367 10.867 14.953 1 84.94 79 GLU A N 1
ATOM 595 C CA . GLU A 1 79 ? -2.789 11.914 15.875 1 84.94 79 GLU A CA 1
ATOM 596 C C . GLU A 1 79 ? -2.457 13.297 15.32 1 84.94 79 GLU A C 1
ATOM 598 O O . GLU A 1 79 ? -3.223 14.25 15.508 1 84.94 79 GLU A O 1
ATOM 603 N N . ASP A 1 80 ? -1.29 13.32 14.688 1 86.5 80 ASP A N 1
ATOM 604 C CA . ASP A 1 80 ? -0.853 14.609 14.156 1 86.5 80 ASP A CA 1
ATOM 605 C C . ASP A 1 80 ? 0.011 14.43 12.906 1 86.5 80 ASP A C 1
ATOM 607 O O . ASP A 1 80 ? 0.619 13.367 12.719 1 86.5 80 ASP A O 1
ATOM 611 N N . ILE A 1 81 ? -0.023 15.43 12.086 1 87.25 81 ILE A N 1
ATOM 612 C CA . ILE A 1 81 ? 0.821 15.5 10.898 1 87.25 81 ILE A CA 1
ATOM 613 C C . ILE A 1 81 ? 1.63 16.797 10.914 1 87.25 81 ILE A C 1
ATOM 615 O O . ILE A 1 81 ? 1.076 17.875 11.117 1 87.25 81 ILE A O 1
ATOM 619 N N . VAL A 1 82 ? 2.941 16.672 10.773 1 85.44 82 VAL A N 1
ATOM 620 C CA . VAL A 1 82 ? 3.818 17.812 10.562 1 85.44 82 VAL A CA 1
ATOM 621 C C . VAL A 1 82 ? 4.273 17.859 9.102 1 85.44 82 VAL A C 1
ATOM 623 O O . VAL A 1 82 ? 4.734 16.844 8.562 1 85.44 82 VAL A O 1
ATOM 626 N N . SER A 1 83 ? 4.02 18.938 8.469 1 84.62 83 SER A N 1
ATOM 627 C CA . SER A 1 83 ? 4.383 19.078 7.062 1 84.62 83 SER A CA 1
ATOM 628 C C . SER A 1 83 ? 5.242 20.312 6.828 1 84.62 83 SER A C 1
ATOM 630 O O . SER A 1 83 ? 5.402 21.141 7.727 1 84.62 83 SER A O 1
ATOM 632 N N .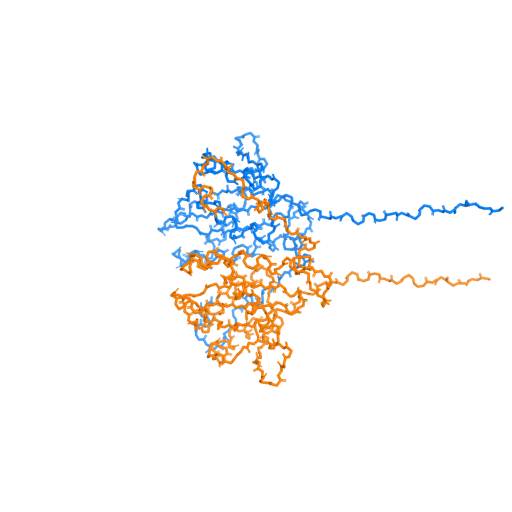 ASP A 1 84 ? 5.883 20.359 5.691 1 79.44 84 ASP A N 1
ATOM 633 C CA . ASP A 1 84 ? 6.547 21.594 5.309 1 79.44 84 ASP A CA 1
ATOM 634 C C . ASP A 1 84 ? 5.531 22.688 4.988 1 79.44 84 ASP A C 1
ATOM 636 O O . ASP A 1 84 ? 4.328 22.516 5.203 1 79.44 84 ASP A O 1
ATOM 640 N N . ARG A 1 85 ? 5.992 23.844 4.539 1 81.19 85 ARG A N 1
ATOM 641 C CA . ARG A 1 85 ? 5.121 25 4.367 1 81.19 85 ARG A CA 1
ATOM 642 C C . ARG A 1 85 ? 4.633 25.109 2.926 1 81.19 85 ARG A C 1
ATOM 644 O O . ARG A 1 85 ? 4.402 26.219 2.428 1 81.19 85 ARG A O 1
ATOM 651 N N . GLY A 1 86 ? 4.445 24 2.264 1 81.75 86 GLY A N 1
ATOM 652 C CA . GLY A 1 86 ? 3.896 24.016 0.918 1 81.75 86 GLY A CA 1
ATOM 653 C C . GLY A 1 86 ? 2.457 24.484 0.869 1 81.75 86 GLY A C 1
ATOM 654 O O . GLY A 1 86 ? 1.706 24.312 1.831 1 81.75 86 GLY A O 1
ATOM 655 N N . PRO A 1 87 ? 2.064 25.047 -0.176 1 84.94 87 PRO A N 1
ATOM 656 C CA . PRO A 1 87 ? 0.718 25.609 -0.278 1 84.94 87 PRO A CA 1
ATOM 657 C C . PRO A 1 87 ? -0.377 24.594 0.006 1 84.94 87 PRO A C 1
ATOM 659 O O . PRO A 1 87 ? -1.442 24.938 0.517 1 84.94 87 PRO A O 1
ATOM 662 N N . GLN A 1 88 ? -0.175 23.328 -0.301 1 87.56 88 GLN A N 1
ATOM 663 C CA . GLN A 1 88 ? -1.181 22.297 -0.056 1 87.56 88 GLN A CA 1
ATOM 664 C C . GLN A 1 88 ? -1.406 22.094 1.439 1 87.56 88 GLN A C 1
ATOM 666 O O . GLN A 1 88 ? -2.504 21.719 1.861 1 87.56 88 GLN A O 1
ATOM 671 N N . PHE A 1 89 ? -0.44 22.438 2.236 1 88.25 89 PHE A N 1
ATOM 672 C CA . PHE A 1 89 ? -0.522 22.141 3.662 1 88.25 89 PHE A CA 1
ATOM 673 C C . PHE A 1 89 ? -0.982 23.359 4.445 1 88.25 89 PHE A C 1
ATOM 675 O O . PHE A 1 89 ? -1.231 23.266 5.648 1 88.25 89 PHE A O 1
ATOM 682 N N . THR A 1 90 ? -1.067 24.5 3.758 1 88.88 90 THR A N 1
ATOM 683 C CA . THR A 1 90 ? -1.545 25.703 4.414 1 88.88 90 THR A CA 1
ATOM 684 C C . THR A 1 90 ? -2.963 26.047 3.965 1 88.88 90 THR A C 1
ATOM 686 O O . THR A 1 90 ? -3.564 27 4.457 1 88.88 90 THR A O 1
ATOM 689 N N . SER A 1 91 ? -3.514 25.312 3.115 1 91.5 91 SER A N 1
ATOM 690 C CA . SER A 1 91 ? -4.824 25.578 2.531 1 91.5 91 SER A CA 1
ATOM 691 C C . SER A 1 91 ? -5.941 25.25 3.518 1 91.5 91 SER A C 1
ATOM 693 O O . SER A 1 91 ? -5.766 24.422 4.418 1 91.5 91 SER A O 1
ATOM 695 N N . ARG A 1 92 ? -7.043 25.906 3.293 1 93.25 92 ARG A N 1
ATOM 696 C CA . ARG A 1 92 ? -8.234 25.641 4.094 1 93.25 92 ARG A CA 1
ATOM 697 C C . ARG A 1 92 ? -8.75 24.219 3.854 1 93.25 92 ARG A C 1
ATOM 699 O O . ARG A 1 92 ? -9.242 23.562 4.777 1 93.25 92 ARG A O 1
ATOM 706 N N . VAL A 1 93 ? -8.617 23.797 2.682 1 92.06 93 VAL A N 1
ATOM 707 C CA . VAL A 1 93 ? -9.078 22.469 2.318 1 92.06 93 VAL A CA 1
ATOM 708 C C . VAL A 1 93 ? -8.312 21.422 3.119 1 92.06 93 VAL A C 1
ATOM 710 O O . VAL A 1 93 ? -8.906 20.484 3.664 1 92.06 93 VAL A O 1
ATOM 713 N N . TRP A 1 94 ? -7.008 21.578 3.213 1 92.38 94 TRP A N 1
ATOM 714 C CA . TRP A 1 94 ? -6.16 20.672 3.982 1 92.38 94 TRP A CA 1
ATOM 715 C C . TRP A 1 94 ? -6.578 20.641 5.449 1 92.38 94 TRP A C 1
ATOM 717 O O . TRP A 1 94 ? -6.836 19.578 6.008 1 92.38 94 TRP A O 1
ATOM 727 N N . LYS A 1 95 ? -6.742 21.781 6.039 1 92.56 95 LYS A N 1
ATOM 728 C CA . LYS A 1 95 ? -7.094 21.891 7.449 1 92.56 95 LYS A CA 1
ATOM 729 C C . LYS A 1 95 ? -8.469 21.297 7.727 1 92.56 95 LYS A C 1
ATOM 731 O O . LYS A 1 95 ? -8.641 20.547 8.695 1 92.56 95 LYS A O 1
ATOM 736 N N . ALA A 1 96 ? -9.391 21.578 6.879 1 92 96 ALA A N 1
ATOM 737 C CA . ALA A 1 96 ? -10.742 21.062 7.051 1 92 96 ALA A CA 1
ATOM 738 C C . ALA A 1 96 ? -10.773 19.547 6.93 1 92 96 ALA A C 1
ATOM 740 O O . ALA A 1 96 ? -11.445 18.859 7.715 1 92 96 ALA A O 1
ATOM 741 N N . PHE A 1 97 ? -10.055 18.984 5.969 1 90.5 97 PHE A N 1
ATOM 742 C CA . PHE A 1 97 ? -10 17.531 5.746 1 90.5 97 PHE A CA 1
ATOM 743 C C . PHE A 1 97 ? -9.406 16.828 6.953 1 90.5 97 PHE A C 1
ATOM 745 O O . PHE A 1 97 ? -9.977 15.852 7.449 1 90.5 97 PHE A O 1
ATOM 752 N N . MET A 1 98 ? -8.281 17.312 7.395 1 89.94 98 MET A N 1
ATOM 753 C CA . MET A 1 98 ? -7.594 16.672 8.508 1 89.94 98 MET A CA 1
ATOM 754 C C . MET A 1 98 ? -8.398 16.812 9.797 1 89.94 98 MET A C 1
ATOM 756 O O . MET A 1 98 ? -8.477 15.875 10.594 1 89.94 98 MET A O 1
ATOM 760 N N . GLN A 1 99 ? -8.992 17.969 9.945 1 90.25 99 GLN A N 1
ATOM 761 C CA . GLN A 1 99 ? -9.828 18.188 11.117 1 90.25 99 GLN A CA 1
ATOM 762 C C . GLN A 1 99 ? -11.008 17.219 11.141 1 90.25 99 GLN A C 1
ATOM 764 O O . GLN A 1 99 ? -11.383 16.719 12.195 1 90.25 99 GLN A O 1
ATOM 769 N N . HIS A 1 100 ? -11.555 16.984 10.023 1 88.56 100 HIS A N 1
ATOM 770 C CA . HIS A 1 100 ? -12.68 16.062 9.922 1 88.56 100 HIS A CA 1
ATOM 771 C C . HIS A 1 100 ? -12.266 14.656 10.336 1 88.56 100 HIS A C 1
ATOM 773 O O . HIS A 1 100 ? -13.078 13.891 10.859 1 88.56 100 HIS A O 1
ATOM 779 N N . LEU A 1 101 ? -11.008 14.344 10.148 1 86.75 101 LEU A N 1
ATOM 780 C CA . LEU A 1 101 ? -10.484 13.031 10.508 1 86.75 101 LEU A CA 1
ATOM 781 C C . LEU A 1 101 ? -9.953 13.023 11.938 1 86.75 101 LEU A C 1
ATOM 783 O O . LEU A 1 101 ? -9.469 11.992 12.414 1 86.75 101 LEU A O 1
ATOM 787 N N . GLY A 1 102 ? -10.016 14.211 12.523 1 85.75 102 GLY A N 1
ATOM 788 C CA . GLY A 1 102 ? -9.508 14.32 13.883 1 85.75 102 GLY A CA 1
ATOM 789 C C . GLY A 1 102 ? -8 14.398 13.953 1 85.75 102 GLY A C 1
ATOM 790 O O . GLY A 1 102 ? -7.402 14.039 14.969 1 85.75 102 GLY A O 1
ATOM 791 N N . ILE A 1 103 ? -7.363 14.773 12.883 1 87.75 103 ILE A N 1
ATOM 792 C CA . ILE A 1 103 ? -5.906 14.852 12.82 1 87.75 103 ILE A CA 1
ATOM 793 C C . ILE A 1 103 ? -5.457 16.281 13.094 1 87.75 103 ILE A C 1
ATOM 795 O O . ILE A 1 103 ? -5.945 17.234 12.461 1 87.75 103 ILE A O 1
ATOM 799 N N . SER A 1 104 ? -4.574 16.469 14.031 1 89.25 104 SER A N 1
ATOM 800 C CA . SER A 1 104 ? -3.939 17.781 14.227 1 89.25 104 SER A CA 1
ATOM 801 C C . SER A 1 104 ? -2.82 18 13.219 1 89.25 104 SER A C 1
ATOM 803 O O . SER A 1 104 ? -2.037 17.094 12.938 1 89.25 104 SER A O 1
ATOM 805 N N . VAL A 1 105 ? -2.797 19.234 12.648 1 89.38 105 VAL A N 1
ATOM 806 C CA . VAL A 1 105 ? -1.782 19.5 11.633 1 89.38 105 VAL A CA 1
ATOM 807 C C . VAL A 1 105 ? -0.903 20.672 12.07 1 89.38 105 VAL A C 1
ATOM 809 O O . VAL A 1 105 ? -1.389 21.625 12.68 1 89.38 105 VAL A O 1
ATOM 812 N N . SER A 1 106 ? 0.399 20.547 11.797 1 86.56 106 SER A N 1
ATOM 813 C CA . SER A 1 106 ? 1.355 21.609 12.07 1 86.56 106 SER A CA 1
ATOM 814 C C . SER A 1 106 ? 2.408 21.703 10.977 1 86.56 106 SER A C 1
ATOM 816 O O . SER A 1 106 ? 2.568 20.781 10.18 1 86.56 106 SER A O 1
ATOM 818 N N . LEU A 1 107 ? 2.973 22.875 10.875 1 83.44 107 LEU A N 1
ATOM 819 C CA . LEU A 1 107 ? 3.994 23.141 9.867 1 83.44 107 LEU A CA 1
ATOM 820 C C . LEU A 1 107 ? 5.387 23.125 10.492 1 83.44 107 LEU A C 1
ATOM 822 O O . LEU A 1 107 ? 5.555 23.516 11.648 1 83.44 107 LEU A O 1
ATOM 826 N N . THR A 1 108 ? 6.305 22.609 9.695 1 76.5 108 THR A N 1
ATOM 827 C CA . THR A 1 108 ? 7.688 22.672 10.148 1 76.5 108 THR A CA 1
ATOM 828 C C . THR A 1 108 ? 8.148 24.125 10.242 1 76.5 108 THR A C 1
ATOM 830 O O . THR A 1 108 ? 7.641 25 9.531 1 76.5 108 THR A O 1
ATOM 833 N N . SER A 1 109 ? 8.711 24.453 11.375 1 67.69 109 SER A N 1
ATOM 834 C CA . SER A 1 109 ? 9.336 25.766 11.539 1 67.69 109 SER A CA 1
ATOM 835 C C . SER A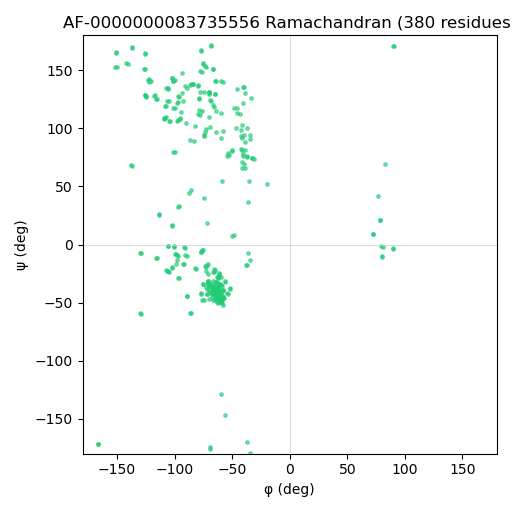 1 109 ? 10.852 25.672 11.422 1 67.69 109 SER A C 1
ATOM 837 O O . SER A 1 109 ? 11.422 24.594 11.555 1 67.69 109 SER A O 1
ATOM 839 N N . GLY A 1 110 ? 11.5 26.75 10.719 1 58.91 110 GLY A N 1
ATOM 840 C CA . GLY A 1 110 ? 12.945 26.812 10.852 1 58.91 110 GLY A CA 1
ATOM 841 C C . GLY A 1 110 ? 13.438 26.438 12.234 1 58.91 110 GLY A C 1
ATOM 842 O O . GLY A 1 110 ? 14.586 26.016 12.406 1 58.91 110 GLY A O 1
ATOM 843 N N . TYR A 1 111 ? 12.469 26.484 13.148 1 51.28 111 TYR A N 1
ATOM 844 C CA . TYR A 1 111 ? 12.891 26.312 14.531 1 51.28 111 TYR A CA 1
ATOM 845 C C . TYR A 1 111 ? 12.672 24.875 15 1 51.28 111 TYR A C 1
ATOM 847 O O . TYR A 1 111 ? 13.062 24.516 16.109 1 51.28 111 TYR A O 1
ATOM 855 N N . HIS A 1 112 ? 11.883 24.047 14.344 1 57.25 112 HIS A N 1
ATOM 856 C CA . HIS A 1 112 ? 11.719 22.672 14.789 1 57.25 112 HIS A CA 1
ATOM 857 C C . HIS A 1 112 ? 12.594 21.719 13.969 1 57.25 112 HIS A C 1
ATOM 859 O O . HIS A 1 112 ? 12.109 21.062 13.047 1 57.25 112 HIS A O 1
ATOM 865 N N . PRO A 1 113 ? 13.906 21.688 14.352 1 57.31 113 PRO A N 1
ATOM 866 C CA . PRO A 1 113 ? 14.984 21 13.633 1 57.31 113 PRO A CA 1
ATOM 867 C C . PRO A 1 113 ? 14.758 19.484 13.547 1 57.31 113 PRO A C 1
ATOM 869 O O . PRO A 1 113 ? 15.125 18.859 12.547 1 57.31 113 PRO A O 1
ATOM 872 N N . GLN A 1 114 ? 13.984 19.016 14.562 1 58.31 114 GLN A N 1
ATOM 873 C CA . GLN A 1 114 ? 13.992 17.562 14.617 1 58.31 114 GLN A CA 1
ATOM 874 C C . GLN A 1 114 ? 13.109 16.969 13.516 1 58.31 114 GLN A C 1
ATOM 876 O O . GLN A 1 114 ? 13.492 16 12.859 1 58.31 114 GLN A O 1
ATOM 881 N N . SER A 1 115 ? 11.844 17.5 13.359 1 59.38 115 SER A N 1
ATOM 882 C CA . SER A 1 115 ? 10.969 16.969 12.32 1 59.38 115 SER A CA 1
ATOM 883 C C . SER A 1 115 ? 11.539 17.219 10.93 1 59.38 115 SER A C 1
ATOM 885 O O . SER A 1 115 ? 11.453 16.359 10.055 1 59.38 115 SER A O 1
ATOM 887 N N . ASN A 1 116 ? 12.219 18.328 10.875 1 65.19 116 ASN A N 1
ATOM 888 C CA . ASN A 1 116 ? 12.852 18.672 9.609 1 65.19 116 ASN A CA 1
ATOM 889 C C . ASN A 1 116 ? 14.031 17.75 9.305 1 65.19 116 ASN A C 1
ATOM 891 O O . ASN A 1 116 ? 14.227 17.344 8.164 1 65.19 116 ASN A O 1
ATOM 895 N N . GLY A 1 117 ? 14.602 17.406 10.398 1 71.81 117 GLY A N 1
ATOM 896 C CA . GLY A 1 117 ? 15.789 16.594 10.211 1 71.81 117 GLY A CA 1
ATOM 897 C C . GLY A 1 117 ? 15.484 15.195 9.719 1 71.81 117 GLY A C 1
ATOM 898 O O . GLY A 1 117 ? 16.219 14.656 8.883 1 71.81 117 GLY A O 1
ATOM 899 N N . GLN A 1 118 ? 14.32 14.641 10.156 1 74.75 118 GLN A N 1
ATOM 900 C CA . GLN A 1 118 ? 13.969 13.281 9.766 1 74.75 118 GLN A CA 1
ATOM 901 C C . GLN A 1 118 ? 13.609 13.219 8.281 1 74.75 118 GLN A C 1
ATOM 903 O O . GLN A 1 118 ? 14.086 12.344 7.562 1 74.75 118 GLN A O 1
ATOM 908 N N . VAL A 1 119 ? 12.766 14.164 7.844 1 75.69 119 VAL A N 1
ATOM 909 C CA . VAL A 1 119 ? 12.336 14.164 6.449 1 75.69 119 VAL A CA 1
ATOM 910 C C . VAL A 1 119 ? 13.531 14.477 5.547 1 75.69 119 VAL A C 1
ATOM 912 O O . VAL A 1 119 ? 13.672 13.891 4.473 1 75.69 119 VAL A O 1
ATOM 915 N N . GLU A 1 120 ? 14.367 15.453 6.027 1 76.88 120 GLU A N 1
ATOM 916 C CA . GLU A 1 120 ? 15.562 15.797 5.262 1 76.88 120 GLU A CA 1
ATOM 917 C C . GLU A 1 120 ? 16.469 14.586 5.082 1 76.88 120 GLU A C 1
ATOM 919 O O . GLU A 1 120 ? 17.016 14.367 3.998 1 76.88 120 GLU A O 1
ATOM 924 N N . ARG A 1 121 ? 16.625 13.781 6.086 1 80 121 ARG A N 1
ATOM 925 C CA . ARG A 1 121 ? 17.453 12.586 6.012 1 80 121 ARG A CA 1
ATOM 926 C C . ARG A 1 121 ? 16.875 11.578 5.023 1 80 121 ARG A C 1
ATOM 928 O O . ARG A 1 121 ? 17.609 11.023 4.195 1 80 121 ARG A O 1
ATOM 935 N N . VAL A 1 122 ? 15.555 11.336 5.141 1 83.88 122 VAL A N 1
ATOM 936 C CA . VAL A 1 122 ? 14.906 10.391 4.242 1 83.88 122 VAL A CA 1
ATOM 937 C C . VAL A 1 122 ? 15.023 10.883 2.801 1 83.88 122 VAL A C 1
ATOM 939 O O . VAL A 1 122 ? 15.312 10.094 1.893 1 83.88 122 VAL A O 1
ATOM 942 N N . ASN A 1 123 ? 14.852 12.172 2.611 1 81.69 123 ASN A N 1
ATOM 943 C CA . ASN A 1 123 ? 14.992 12.727 1.271 1 81.69 123 ASN A CA 1
ATOM 944 C C . ASN A 1 123 ? 16.406 12.523 0.725 1 81.69 123 ASN A C 1
ATOM 946 O O . ASN A 1 123 ? 16.578 12.211 -0.455 1 81.69 123 ASN A O 1
ATOM 950 N N . GLN A 1 124 ? 17.328 12.719 1.53 1 82.69 124 GLN A N 1
ATOM 951 C CA . GLN A 1 124 ? 18.703 12.516 1.126 1 82.69 124 GLN A CA 1
ATOM 952 C C . GLN A 1 124 ? 18.953 11.055 0.744 1 82.69 124 GLN A C 1
ATOM 954 O O . GLN A 1 124 ? 19.594 10.773 -0.272 1 82.69 124 GLN A O 1
ATOM 959 N N . GLU A 1 125 ? 18.438 10.164 1.55 1 86.31 125 GLU A N 1
ATOM 960 C CA . GLU A 1 125 ? 18.609 8.742 1.287 1 86.31 125 GLU A CA 1
ATOM 961 C C . GLU A 1 125 ? 17.906 8.328 -0.002 1 86.31 125 GLU A C 1
ATOM 963 O O . GLU A 1 125 ? 18.438 7.527 -0.776 1 86.31 125 GLU A O 1
ATOM 968 N N . VAL A 1 126 ? 16.719 8.859 -0.211 1 84.5 126 VAL A N 1
ATOM 969 C CA . VAL A 1 126 ? 15.992 8.586 -1.441 1 84.5 126 VAL A CA 1
ATOM 970 C C . VAL A 1 126 ? 16.797 9.078 -2.643 1 84.5 126 VAL A C 1
ATOM 972 O O . VAL A 1 126 ? 16.938 8.359 -3.635 1 84.5 126 VAL A O 1
ATOM 975 N N . GLY A 1 127 ? 17.297 10.305 -2.559 1 82.88 127 GLY A N 1
ATOM 976 C CA . GLY A 1 127 ? 18.125 10.852 -3.623 1 82.88 127 GLY A CA 1
ATOM 977 C C . GLY A 1 127 ? 19.344 10.008 -3.93 1 82.88 127 GLY A C 1
ATOM 978 O O . GLY A 1 127 ? 19.656 9.75 -5.094 1 82.88 127 GLY A O 1
ATOM 979 N N . ARG A 1 128 ? 19.984 9.625 -2.879 1 84.38 128 ARG A N 1
ATOM 980 C CA . ARG A 1 128 ? 21.172 8.797 -3.041 1 84.38 128 ARG A CA 1
ATOM 981 C C . ARG A 1 128 ? 20.828 7.473 -3.721 1 84.38 128 ARG A C 1
ATOM 983 O O . ARG A 1 128 ? 21.531 7.039 -4.641 1 84.38 128 ARG A O 1
ATOM 990 N N . PHE A 1 129 ? 19.797 6.863 -3.281 1 85 129 PHE A N 1
ATOM 991 C CA . PHE A 1 129 ? 19.359 5.602 -3.867 1 85 129 PHE A CA 1
ATOM 992 C C . PHE A 1 129 ? 19.078 5.766 -5.352 1 85 129 PHE A C 1
ATOM 994 O O . PHE A 1 129 ? 19.578 5 -6.18 1 85 129 PHE A O 1
ATOM 1001 N N . LEU A 1 130 ? 18.281 6.73 -5.648 1 81.19 130 LEU A N 1
ATOM 1002 C CA . LEU A 1 130 ? 17.844 6.914 -7.027 1 81.19 130 LEU A CA 1
ATOM 1003 C C . LEU A 1 130 ? 19.031 7.297 -7.922 1 81.19 130 LEU A C 1
ATOM 1005 O O . LEU A 1 130 ? 19.094 6.883 -9.086 1 81.19 130 LEU A O 1
ATOM 1009 N N . ARG A 1 131 ? 19.953 8.109 -7.391 1 80.94 131 ARG A N 1
ATOM 1010 C CA . ARG A 1 131 ? 21.141 8.477 -8.148 1 80.94 131 ARG A CA 1
ATOM 1011 C C . ARG A 1 131 ? 22.016 7.25 -8.438 1 80.94 131 ARG A C 1
ATOM 1013 O O . ARG A 1 131 ? 22.594 7.133 -9.508 1 80.94 131 ARG A O 1
ATOM 1020 N N . SER A 1 132 ? 22.078 6.367 -7.508 1 83.38 132 SER A N 1
ATOM 1021 C CA . SER A 1 132 ? 22.922 5.188 -7.637 1 83.38 132 SER A CA 1
ATOM 1022 C C . SER A 1 132 ? 22.312 4.168 -8.586 1 83.38 132 SER A C 1
ATOM 1024 O O . SER A 1 132 ? 23.031 3.488 -9.328 1 83.38 132 SER A O 1
ATOM 1026 N N . TYR A 1 133 ? 21.016 4.051 -8.617 1 79.12 133 TYR A N 1
ATOM 1027 C CA . TYR A 1 133 ? 20.391 2.938 -9.32 1 79.12 133 TYR A CA 1
ATOM 1028 C C . TYR A 1 133 ? 19.781 3.406 -10.641 1 79.12 133 TYR A C 1
ATOM 1030 O O . TYR A 1 133 ? 19.547 2.6 -11.539 1 79.12 133 TYR A O 1
ATOM 1038 N N . CYS A 1 134 ? 19.469 4.625 -10.758 1 76 134 CYS A N 1
ATOM 1039 C CA . CYS A 1 134 ? 18.812 5.129 -11.961 1 76 134 CYS A CA 1
ATOM 1040 C C . CYS A 1 134 ? 19.812 5.855 -12.852 1 76 134 CYS A C 1
ATOM 1042 O O . CYS A 1 134 ? 19.422 6.578 -13.773 1 76 134 CYS A O 1
ATOM 1044 N N . GLN A 1 135 ? 21.094 5.699 -12.688 1 72.88 135 GLN A N 1
ATOM 1045 C CA . GLN A 1 135 ? 22.125 6.422 -13.43 1 72.88 135 GLN A CA 1
ATOM 1046 C C . GLN A 1 135 ? 21.969 6.184 -14.93 1 72.88 135 GLN A C 1
ATOM 1048 O O . GLN A 1 135 ? 22.047 7.129 -15.727 1 72.88 135 GLN A O 1
ATOM 1053 N N . ASP A 1 136 ? 21.641 4.98 -15.367 1 70.06 136 ASP A N 1
ATOM 1054 C CA . ASP A 1 136 ? 21.625 4.641 -16.781 1 70.06 136 ASP A CA 1
ATOM 1055 C C . ASP A 1 136 ? 20.234 4.859 -17.375 1 70.06 136 ASP A C 1
ATOM 1057 O O . ASP A 1 136 ? 20.078 4.918 -18.609 1 70.06 136 ASP A O 1
ATOM 1061 N N . ARG A 1 137 ? 19.219 4.965 -16.469 1 74.69 137 ARG A N 1
ATOM 1062 C CA . ARG A 1 137 ? 17.844 5.164 -16.922 1 74.69 137 ARG A CA 1
ATOM 1063 C C . ARG A 1 137 ? 17.125 6.195 -16.047 1 74.69 137 ARG A C 1
ATOM 1065 O O . ARG A 1 137 ? 16.109 5.887 -15.422 1 74.69 137 ARG A O 1
ATOM 1072 N N . PRO A 1 138 ? 17.625 7.543 -16.203 1 66.88 138 PRO A N 1
ATOM 1073 C CA . PRO A 1 138 ? 17.078 8.562 -15.297 1 66.88 138 PRO A CA 1
ATOM 1074 C C . PRO A 1 138 ? 15.562 8.742 -15.469 1 66.88 138 PRO A C 1
ATOM 1076 O O . PRO A 1 138 ? 14.875 9.125 -14.523 1 66.88 138 PRO A O 1
ATOM 1079 N N . GLY A 1 139 ? 15.047 8.391 -16.672 1 72 139 GLY A N 1
ATOM 1080 C CA . GLY A 1 139 ? 13.625 8.539 -16.922 1 72 139 GLY A CA 1
ATOM 1081 C C . GLY A 1 139 ? 12.773 7.469 -16.266 1 72 139 GLY A C 1
ATOM 1082 O O . GLY A 1 139 ? 11.555 7.582 -16.219 1 72 139 GLY A O 1
ATOM 1083 N N . GLU A 1 140 ? 13.422 6.492 -15.633 1 77.19 140 GLU A N 1
ATOM 1084 C CA . GLU A 1 140 ? 12.688 5.363 -15.062 1 77.19 140 GLU A CA 1
ATOM 1085 C C . GLU A 1 140 ? 12.781 5.355 -13.539 1 77.19 140 GLU A C 1
ATOM 1087 O O . GLU A 1 140 ? 12.578 4.32 -12.906 1 77.19 140 GLU A O 1
ATOM 1092 N N . TRP A 1 141 ? 13 6.555 -12.938 1 78.38 141 TRP A N 1
ATOM 1093 C CA . TRP A 1 141 ? 13.227 6.617 -11.5 1 78.38 141 TRP A CA 1
ATOM 1094 C C . TRP A 1 141 ? 12.008 6.125 -10.734 1 78.38 141 TRP A C 1
ATOM 1096 O O . TRP A 1 141 ? 12.133 5.527 -9.664 1 78.38 141 TRP A O 1
ATOM 1106 N N . ALA A 1 142 ? 10.836 6.41 -11.258 1 79.88 142 ALA A N 1
ATOM 1107 C CA . ALA A 1 142 ? 9.602 6.051 -10.57 1 79.88 142 ALA A CA 1
ATOM 1108 C C . ALA A 1 142 ? 9.484 4.539 -10.398 1 79.88 142 ALA A C 1
ATOM 1110 O O . ALA A 1 142 ? 8.914 4.059 -9.414 1 79.88 142 ALA A O 1
ATOM 1111 N N . GLU A 1 143 ? 10.094 3.816 -11.289 1 81.44 143 GLU A N 1
ATOM 1112 C CA . GLU A 1 143 ? 10.047 2.359 -11.219 1 81.44 143 GLU A CA 1
ATOM 1113 C C . GLU A 1 143 ? 10.922 1.83 -10.086 1 81.44 143 GLU A C 1
ATOM 1115 O O . GLU A 1 143 ? 10.711 0.714 -9.602 1 81.44 143 GLU A O 1
ATOM 1120 N N . PHE A 1 144 ? 11.844 2.668 -9.617 1 83.75 144 PHE A N 1
ATOM 1121 C CA . PHE A 1 144 ? 12.781 2.234 -8.586 1 83.75 144 PHE A CA 1
ATOM 1122 C C . PHE A 1 144 ? 12.312 2.684 -7.207 1 83.75 144 PHE A C 1
ATOM 1124 O O . PHE A 1 144 ? 12.844 2.236 -6.191 1 83.75 144 PHE A O 1
ATOM 1131 N N . LEU A 1 145 ? 11.297 3.51 -7.102 1 87.12 145 LEU A N 1
ATOM 1132 C CA . LEU A 1 145 ? 10.844 4.074 -5.836 1 87.12 145 LEU A CA 1
ATOM 1133 C C . LEU A 1 145 ? 10.375 2.979 -4.887 1 87.12 145 LEU A C 1
ATOM 1135 O O . LEU A 1 145 ? 10.672 3.02 -3.688 1 87.12 145 LEU A O 1
ATOM 1139 N N . PRO A 1 146 ? 9.656 1.946 -5.469 1 88.81 146 PRO A N 1
ATOM 1140 C CA . PRO A 1 146 ? 9.273 0.864 -4.559 1 88.81 146 PRO A CA 1
ATOM 1141 C C . PRO A 1 146 ? 10.477 0.162 -3.936 1 88.81 146 PRO A C 1
ATOM 1143 O O . PRO A 1 146 ? 10.438 -0.212 -2.76 1 88.81 146 PRO A O 1
ATOM 1146 N N . TRP A 1 147 ? 11.523 0.081 -4.703 1 87.69 147 TRP A N 1
ATOM 1147 C CA . TRP A 1 147 ? 12.734 -0.542 -4.191 1 87.69 147 TRP A CA 1
ATOM 1148 C C . TRP A 1 147 ? 13.414 0.352 -3.156 1 87.69 147 TRP A C 1
ATOM 1150 O O . TRP A 1 147 ? 13.914 -0.133 -2.141 1 87.69 147 TRP A O 1
ATOM 1160 N N . ALA A 1 148 ? 13.461 1.634 -3.447 1 88.69 148 ALA A N 1
ATOM 1161 C CA . ALA A 1 148 ? 14.023 2.588 -2.494 1 88.69 148 ALA A CA 1
ATOM 1162 C C . ALA A 1 148 ? 13.273 2.541 -1.167 1 88.69 148 ALA A C 1
ATOM 1164 O O . ALA A 1 148 ? 13.883 2.514 -0.098 1 88.69 148 ALA A O 1
ATOM 1165 N N . GLU A 1 149 ? 11.953 2.51 -1.247 1 91.88 149 GLU A N 1
ATOM 1166 C CA . GLU A 1 149 ? 11.125 2.451 -0.048 1 91.88 149 GLU A CA 1
ATOM 1167 C C . GLU A 1 149 ? 11.406 1.187 0.757 1 91.88 149 GLU A C 1
ATOM 1169 O O . GLU A 1 149 ? 11.555 1.243 1.979 1 91.88 149 GLU A O 1
ATOM 1174 N N . TYR A 1 150 ? 11.453 0.055 0.076 1 92.38 150 TYR A N 1
ATOM 1175 C CA . TYR A 1 150 ? 11.742 -1.211 0.741 1 92.38 150 TYR A CA 1
ATOM 1176 C C . TYR A 1 150 ? 13.102 -1.163 1.436 1 92.38 150 TYR A C 1
ATOM 1178 O O . TYR A 1 150 ? 13.227 -1.584 2.588 1 92.38 150 TYR A O 1
ATOM 1186 N N . ALA A 1 151 ? 14.078 -0.684 0.676 1 91.88 151 ALA A N 1
ATOM 1187 C CA . ALA A 1 151 ? 15.43 -0.602 1.227 1 91.88 151 ALA A CA 1
ATOM 1188 C C . ALA A 1 151 ? 15.461 0.265 2.482 1 91.88 151 ALA A C 1
ATOM 1190 O O . ALA A 1 151 ? 16.047 -0.122 3.498 1 91.88 151 ALA A O 1
ATOM 1191 N N . LEU A 1 152 ? 14.859 1.414 2.451 1 92.06 152 LEU A N 1
ATOM 1192 C CA . LEU A 1 152 ? 14.844 2.336 3.582 1 92.06 152 LEU A CA 1
ATOM 1193 C C . LEU A 1 152 ? 14.148 1.712 4.785 1 92.06 152 LEU A C 1
ATOM 1195 O O . LEU A 1 152 ? 14.617 1.849 5.918 1 92.06 152 LEU A O 1
ATOM 1199 N N . ASN A 1 153 ? 13.008 0.963 4.543 1 94.44 153 ASN A N 1
ATOM 1200 C CA . ASN A 1 153 ? 12.25 0.349 5.625 1 94.44 153 ASN A CA 1
ATOM 1201 C C . ASN A 1 153 ? 12.938 -0.91 6.148 1 94.44 153 ASN A C 1
ATOM 1203 O O . ASN A 1 153 ? 12.5 -1.492 7.145 1 94.44 153 ASN A O 1
ATOM 1207 N N . SER A 1 154 ? 14.031 -1.307 5.438 1 94.69 154 SER A N 1
ATOM 1208 C CA . SER A 1 154 ? 14.797 -2.475 5.855 1 94.69 154 SER A CA 1
ATOM 1209 C C . SER A 1 154 ? 16.062 -2.062 6.613 1 94.69 154 SER A C 1
ATOM 1211 O O . SER A 1 154 ? 16.828 -2.918 7.07 1 94.69 154 SER A O 1
ATOM 1213 N N . LEU A 1 155 ? 16.281 -0.749 6.734 1 93.31 155 LEU A N 1
ATOM 1214 C CA . LEU A 1 155 ? 17.469 -0.256 7.414 1 93.31 155 LEU A CA 1
ATOM 1215 C C . LEU A 1 155 ? 17.25 -0.16 8.914 1 93.31 155 LEU A C 1
ATOM 1217 O O . LEU A 1 155 ? 16.203 0.318 9.359 1 93.31 155 LEU A O 1
ATOM 1221 N N . HIS A 1 156 ? 18.281 -0.585 9.578 1 94.56 156 HIS A N 1
ATOM 1222 C CA . HIS A 1 156 ? 18.234 -0.475 11.031 1 94.56 156 HIS A CA 1
ATOM 1223 C C . HIS A 1 156 ? 18.328 0.981 11.477 1 94.56 156 HIS A C 1
ATOM 1225 O O . HIS A 1 156 ? 19.109 1.754 10.938 1 94.56 156 HIS A O 1
ATOM 1231 N N . HIS A 1 157 ? 17.406 1.333 12.367 1 90.5 157 HIS A N 1
ATOM 1232 C CA . HIS A 1 157 ? 17.438 2.672 12.945 1 90.5 157 HIS A CA 1
ATOM 1233 C C . HIS A 1 157 ? 17.906 2.635 14.398 1 90.5 157 HIS A C 1
ATOM 1235 O O . HIS A 1 157 ? 17.406 1.837 15.195 1 90.5 157 HIS A O 1
ATOM 1241 N N . SER A 1 158 ? 18.766 3.52 14.703 1 90.19 158 SER A N 1
ATOM 1242 C CA . SER A 1 158 ? 19.328 3.553 16.047 1 90.19 158 SER A CA 1
ATOM 1243 C C . SER A 1 158 ? 18.297 3.99 17.078 1 90.19 158 SER A C 1
ATOM 1245 O O . SER A 1 158 ? 18.344 3.553 18.219 1 90.19 158 SER A O 1
ATOM 1247 N N . SER A 1 159 ? 17.406 4.844 16.719 1 86.62 159 SER A N 1
ATOM 1248 C CA . SER A 1 159 ? 16.422 5.371 17.656 1 86.62 159 SER A CA 1
ATOM 1249 C C . SER A 1 159 ? 15.469 4.281 18.109 1 86.62 159 SER A C 1
ATOM 1251 O O . SER A 1 159 ? 15.039 4.277 19.266 1 86.62 159 SER A O 1
ATOM 1253 N N . THR A 1 160 ? 15.125 3.215 17.25 1 89.88 160 THR A N 1
ATOM 1254 C CA . THR A 1 160 ? 14.164 2.17 17.594 1 89.88 160 THR A CA 1
ATOM 1255 C C . THR A 1 160 ? 14.883 0.855 17.875 1 89.88 160 THR A C 1
ATOM 1257 O O . THR A 1 160 ? 14.305 -0.047 18.5 1 89.88 160 THR A O 1
ATOM 1260 N N . GLY A 1 161 ? 16.109 0.678 17.375 1 94.56 161 GLY A N 1
ATOM 1261 C CA . GLY A 1 161 ? 16.875 -0.541 17.547 1 94.56 161 GLY A CA 1
ATOM 1262 C C . GLY A 1 161 ? 16.469 -1.654 16.609 1 94.56 161 GLY A C 1
ATOM 1263 O O . GLY A 1 161 ? 16.953 -2.781 16.719 1 94.56 161 GLY A O 1
ATOM 1264 N N . VAL A 1 162 ? 15.531 -1.427 15.836 1 95.19 162 VAL A N 1
ATOM 1265 C CA . VAL A 1 162 ? 15.039 -2.385 14.852 1 95.19 162 VAL A CA 1
ATOM 1266 C C . VAL A 1 162 ? 14.781 -1.678 13.523 1 95.19 162 VAL A C 1
ATOM 1268 O O . VAL A 1 162 ? 14.914 -0.456 13.422 1 95.19 162 VAL A O 1
ATOM 1271 N N . THR A 1 163 ? 14.523 -2.447 12.461 1 95.44 163 THR A N 1
ATOM 1272 C CA . THR A 1 163 ? 14.117 -1.844 11.195 1 95.44 163 THR A CA 1
ATOM 1273 C C . THR A 1 163 ? 12.68 -1.343 11.281 1 95.44 163 THR A C 1
ATOM 1275 O O . THR A 1 163 ? 11.891 -1.84 12.086 1 95.44 163 THR A O 1
ATOM 1278 N N . PRO A 1 164 ? 12.344 -0.337 10.484 1 93.81 164 PRO A N 1
ATOM 1279 C CA . PRO A 1 164 ? 10.938 0.076 10.43 1 93.81 164 PRO A CA 1
ATOM 1280 C C . PRO A 1 164 ? 9.992 -1.091 10.156 1 93.81 164 PRO A C 1
ATOM 1282 O O . PRO A 1 164 ? 8.906 -1.157 10.734 1 93.81 164 PRO A O 1
ATOM 1285 N N . PHE A 1 165 ? 10.344 -2.078 9.305 1 93.19 165 PHE A N 1
ATOM 1286 C CA . PHE A 1 165 ? 9.539 -3.268 9.062 1 93.19 165 PHE A CA 1
ATOM 1287 C C . PHE A 1 165 ? 9.32 -4.051 10.352 1 93.19 165 PHE A C 1
ATOM 1289 O O . PHE A 1 165 ? 8.195 -4.445 10.664 1 93.19 165 PHE A O 1
ATOM 1296 N N . GLN A 1 166 ? 10.375 -4.234 11.055 1 92.31 166 GLN A N 1
ATOM 1297 C CA . GLN A 1 166 ? 10.281 -4.98 12.305 1 92.31 166 GLN A CA 1
ATOM 1298 C C . GLN A 1 166 ? 9.406 -4.242 13.312 1 92.31 166 GLN A C 1
ATOM 1300 O O . GLN A 1 166 ? 8.664 -4.867 14.07 1 92.31 166 GLN A O 1
ATOM 1305 N N . CYS A 1 167 ? 9.539 -2.953 13.305 1 92.19 167 CYS A N 1
ATOM 1306 C CA . CYS A 1 167 ? 8.734 -2.152 14.219 1 92.19 167 CYS A CA 1
ATOM 1307 C C . CYS A 1 167 ? 7.258 -2.232 13.859 1 92.19 167 CYS A C 1
ATOM 1309 O O . CYS A 1 167 ? 6.402 -2.34 14.742 1 92.19 167 CYS A O 1
ATOM 1311 N N . VAL A 1 168 ? 6.914 -2.256 12.602 1 90.81 168 VAL A N 1
ATOM 1312 C CA . VAL A 1 168 ? 5.531 -2.152 12.133 1 90.81 168 VAL A CA 1
ATOM 1313 C C . VAL A 1 168 ? 4.914 -3.545 12.039 1 90.81 168 VAL A C 1
ATOM 1315 O O . VAL A 1 168 ? 3.787 -3.764 12.492 1 90.81 168 VAL A O 1
ATOM 1318 N N . LEU A 1 169 ? 5.641 -4.523 11.484 1 89.75 169 LEU A N 1
ATOM 1319 C CA . LEU A 1 169 ? 5.082 -5.828 11.148 1 89.75 169 LEU A CA 1
ATOM 1320 C C . LEU A 1 169 ? 5.48 -6.875 12.18 1 89.75 169 LEU A C 1
ATOM 1322 O O . LEU A 1 169 ? 4.887 -7.953 12.242 1 89.75 169 LEU A O 1
ATOM 1326 N N . GLY A 1 170 ? 6.527 -6.605 12.922 1 89.06 170 GLY A N 1
ATOM 1327 C CA . GLY A 1 170 ? 7.043 -7.586 13.867 1 89.06 170 GLY A CA 1
ATOM 1328 C C . GLY A 1 170 ? 8.086 -8.508 13.258 1 89.06 170 GLY A C 1
ATOM 1329 O O . GLY A 1 170 ? 8.648 -9.352 13.953 1 89.06 170 GLY A O 1
ATOM 1330 N N . TYR A 1 171 ? 8.336 -8.352 11.984 1 89.25 171 TYR A N 1
ATOM 1331 C CA . TYR A 1 171 ? 9.352 -9.141 11.297 1 89.25 171 TYR A CA 1
ATOM 1332 C C . TYR A 1 171 ? 9.945 -8.367 10.125 1 89.25 17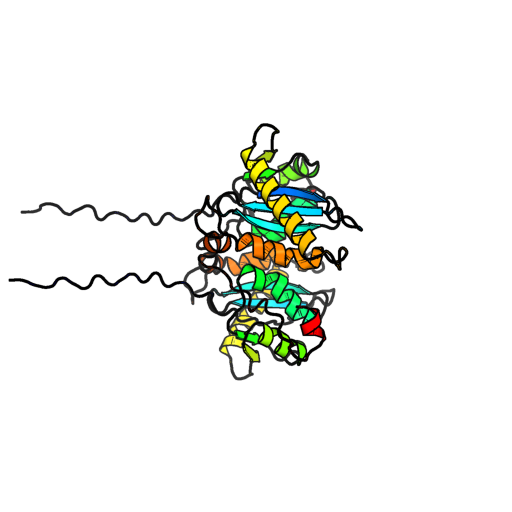1 TYR A C 1
ATOM 1334 O O . TYR A 1 171 ? 9.422 -7.32 9.734 1 89.25 171 TYR A O 1
ATOM 1342 N N . GLN A 1 172 ? 11.109 -8.852 9.594 1 90.81 172 GLN A N 1
ATOM 1343 C CA . GLN A 1 172 ? 11.742 -8.289 8.406 1 90.81 172 GLN A CA 1
ATOM 1344 C C . GLN A 1 172 ? 11.336 -9.047 7.148 1 90.81 172 GLN A C 1
ATOM 1346 O O . GLN A 1 172 ? 11.75 -10.188 6.949 1 90.81 172 GLN A O 1
ATOM 1351 N N . PRO A 1 173 ? 10.469 -8.391 6.285 1 87.75 173 PRO A N 1
ATOM 1352 C CA . PRO A 1 173 ? 10.125 -9.047 5.023 1 87.75 173 PRO A CA 1
ATOM 1353 C C . PRO A 1 173 ? 11.352 -9.359 4.168 1 87.75 173 PRO A C 1
ATOM 1355 O O . PRO A 1 173 ? 12.297 -8.562 4.121 1 87.75 173 PRO A O 1
ATOM 1358 N N . VAL A 1 174 ? 11.344 -10.508 3.545 1 83.69 174 VAL A N 1
ATOM 1359 C CA . VAL A 1 174 ? 12.453 -10.891 2.676 1 83.69 174 VAL A CA 1
ATOM 1360 C C . VAL A 1 174 ? 12.008 -10.828 1.216 1 83.69 174 VAL A C 1
ATOM 1362 O O . VAL A 1 174 ? 10.945 -11.344 0.861 1 83.69 174 VAL A O 1
ATOM 1365 N N . LEU A 1 175 ? 12.656 -10.039 0.567 1 79.25 175 LEU A N 1
ATOM 1366 C CA . LEU A 1 175 ? 12.477 -10.055 -0.881 1 79.25 175 LEU A CA 1
ATOM 1367 C C . LEU A 1 175 ? 13.578 -10.875 -1.553 1 79.25 175 LEU A C 1
ATOM 1369 O O . LEU A 1 175 ? 14.719 -10.898 -1.08 1 79.25 175 LEU A O 1
ATOM 1373 N N . ALA A 1 176 ? 13.266 -12.203 -2.102 1 66.31 176 ALA A N 1
ATOM 1374 C CA . ALA A 1 176 ? 14.305 -13.062 -2.678 1 66.31 176 ALA A CA 1
ATOM 1375 C C . ALA A 1 176 ? 15.375 -12.234 -3.379 1 66.31 176 ALA A C 1
ATOM 1377 O O . ALA A 1 176 ? 15.148 -11.07 -3.715 1 66.31 176 ALA A O 1
ATOM 1378 N N . PRO A 1 177 ? 16.5 -13.148 -4.035 1 57.41 177 PRO A N 1
ATOM 1379 C CA . PRO A 1 177 ? 17.922 -12.852 -4.176 1 57.41 177 PRO A CA 1
ATOM 1380 C C . PRO A 1 177 ? 18.188 -11.734 -5.18 1 57.41 177 PRO A C 1
ATOM 1382 O O . PRO A 1 177 ? 17.5 -11.625 -6.195 1 57.41 177 PRO A O 1
ATOM 1385 N N . TRP A 1 178 ? 18.438 -10.547 -4.645 1 55.16 178 TRP A N 1
ATOM 1386 C CA . TRP A 1 178 ? 19.031 -9.562 -5.535 1 55.16 178 TRP A CA 1
ATOM 1387 C C . TRP A 1 178 ? 20.016 -10.219 -6.496 1 55.16 178 TRP A C 1
ATOM 1389 O O . TRP A 1 178 ? 20.734 -9.539 -7.227 1 55.16 178 TRP A O 1
ATOM 1399 N N . THR A 1 179 ? 20.297 -11.492 -6.309 1 56.38 179 THR A N 1
ATOM 1400 C CA . THR A 1 179 ? 21.344 -11.945 -7.227 1 56.38 179 THR A CA 1
ATOM 1401 C C . THR A 1 179 ? 20.781 -12.141 -8.633 1 56.38 179 THR A C 1
ATOM 1403 O O . THR A 1 179 ? 19.844 -12.922 -8.828 1 56.38 179 THR A O 1
ATOM 1406 N N . PRO A 1 180 ? 21.25 -11.367 -9.461 1 59.12 180 PRO A N 1
ATOM 1407 C CA . PRO A 1 180 ? 20.844 -11.484 -10.867 1 59.12 180 PRO A CA 1
ATOM 1408 C C . PRO A 1 180 ? 21.016 -12.898 -11.414 1 59.12 180 PRO A C 1
ATOM 1410 O O . PRO A 1 180 ? 22.078 -13.492 -11.281 1 59.12 180 PRO A O 1
ATOM 1413 N N . SER A 1 181 ? 20.156 -13.836 -11.102 1 64.94 181 SER A N 1
ATOM 1414 C CA . SER A 1 181 ? 20.25 -15.094 -11.828 1 64.94 181 SER A CA 1
ATOM 1415 C C . SER A 1 181 ? 19.406 -15.07 -13.094 1 64.94 181 SER A C 1
ATOM 1417 O O . SER A 1 181 ? 18.375 -14.398 -13.148 1 64.94 181 SER A O 1
ATOM 1419 N N . GLN A 1 182 ? 20.031 -15.57 -14.219 1 76.44 182 GLN A N 1
ATOM 1420 C CA . GLN A 1 182 ? 19.297 -15.648 -15.477 1 76.44 182 GLN A CA 1
ATOM 1421 C C . GLN A 1 182 ? 18.188 -16.703 -15.414 1 76.44 182 GLN A C 1
ATOM 1423 O O . GLN A 1 182 ? 18.406 -17.812 -14.938 1 76.44 182 GLN A O 1
ATOM 1428 N N . THR A 1 183 ? 16.938 -16.344 -15.664 1 76.44 183 THR A N 1
ATOM 1429 C CA . THR A 1 183 ? 15.766 -17.219 -15.594 1 76.44 183 THR A CA 1
ATOM 1430 C C . THR A 1 183 ? 15.516 -17.906 -16.938 1 76.44 183 THR A C 1
ATOM 1432 O O . THR A 1 183 ? 14.758 -18.875 -17.016 1 76.44 183 THR A O 1
ATOM 1435 N N . GLY A 1 184 ? 16.266 -17.438 -18.016 1 80.19 184 GLY A N 1
ATOM 1436 C CA . GLY A 1 184 ? 16 -17.922 -19.359 1 80.19 184 GLY A CA 1
ATOM 1437 C C . GLY A 1 184 ? 14.812 -17.234 -20.016 1 80.19 184 GLY A C 1
ATOM 1438 O O . GLY A 1 184 ? 14.508 -17.5 -21.172 1 80.19 184 GLY A O 1
ATOM 1439 N N . THR A 1 185 ? 14.062 -16.5 -19.344 1 85.75 185 THR A N 1
ATOM 1440 C CA . THR A 1 185 ? 12.961 -15.703 -19.875 1 85.75 185 THR A CA 1
ATOM 1441 C C . THR A 1 185 ? 13.336 -14.227 -19.953 1 85.75 185 THR A C 1
ATOM 1443 O O . THR A 1 185 ? 13.406 -13.547 -18.922 1 85.75 185 THR A O 1
ATOM 1446 N N . PRO A 1 186 ? 13.57 -13.719 -21.094 1 84.56 186 PRO A N 1
ATOM 1447 C CA . PRO A 1 186 ? 14.109 -12.367 -21.25 1 84.56 186 PRO A CA 1
ATOM 1448 C C . PRO A 1 186 ? 13.281 -11.305 -20.531 1 84.56 186 PRO A C 1
ATOM 1450 O O . PRO A 1 186 ? 13.844 -10.391 -19.922 1 84.56 186 PRO A O 1
ATOM 1453 N N . ALA A 1 187 ? 11.938 -11.422 -20.625 1 83.94 187 ALA A N 1
ATOM 1454 C CA . ALA A 1 187 ? 11.086 -10.422 -19.984 1 83.94 187 ALA A CA 1
ATOM 1455 C C . ALA A 1 187 ? 11.336 -10.367 -18.484 1 83.94 187 ALA A C 1
ATOM 1457 O O . ALA A 1 187 ? 11.359 -9.289 -17.891 1 83.94 187 ALA A O 1
ATOM 1458 N N . VAL A 1 188 ? 11.625 -11.461 -17.859 1 83.62 188 VAL A N 1
ATOM 1459 C CA . VAL A 1 188 ? 11.875 -11.555 -16.422 1 83.62 188 VAL A CA 1
ATOM 1460 C C . VAL A 1 188 ? 13.281 -11.047 -16.109 1 83.62 188 VAL A C 1
ATOM 1462 O O . VAL A 1 188 ? 13.477 -10.273 -15.172 1 83.62 188 VAL A O 1
ATOM 1465 N N . ASP A 1 189 ? 14.211 -11.438 -16.953 1 81.5 189 ASP A N 1
ATOM 1466 C CA . ASP A 1 189 ? 15.594 -11.016 -16.766 1 81.5 189 ASP A CA 1
ATOM 1467 C C . ASP A 1 189 ? 15.727 -9.5 -16.891 1 81.5 189 ASP A C 1
ATOM 1469 O O . ASP A 1 189 ? 16.453 -8.867 -16.125 1 81.5 189 ASP A O 1
ATOM 1473 N N . ASP A 1 190 ? 14.953 -8.945 -17.828 1 78.75 190 ASP A N 1
ATOM 1474 C CA . ASP A 1 190 ? 14.977 -7.504 -18.031 1 78.75 190 ASP A CA 1
ATOM 1475 C C . ASP A 1 190 ? 14.375 -6.766 -16.828 1 78.75 190 ASP A C 1
ATOM 1477 O O . ASP A 1 190 ? 14.844 -5.684 -16.469 1 78.75 190 ASP A O 1
ATOM 1481 N N . TRP A 1 191 ? 13.367 -7.32 -16.219 1 78.31 191 TRP A N 1
ATOM 1482 C CA . TRP A 1 191 ? 12.688 -6.676 -15.102 1 78.31 191 TRP A CA 1
ATOM 1483 C C . TRP A 1 191 ? 13.586 -6.641 -13.867 1 78.31 191 TRP A C 1
ATOM 1485 O O . TRP A 1 191 ? 13.672 -5.621 -13.172 1 78.31 191 TRP A O 1
ATOM 1495 N N . PHE A 1 192 ? 14.266 -7.664 -13.633 1 76.44 192 PHE A N 1
ATOM 1496 C CA . PHE A 1 192 ? 15.133 -7.738 -12.461 1 76.44 192 PHE A CA 1
ATOM 1497 C C . PHE A 1 192 ? 16.453 -7.031 -12.719 1 76.44 192 PHE A C 1
ATOM 1499 O O . PHE A 1 192 ? 17.062 -6.473 -11.805 1 76.44 192 PHE A O 1
ATOM 1506 N N . MET B 1 1 ? 15.539 -33.688 50.594 1 20.3 1 MET B N 1
ATOM 1507 C CA . MET B 1 1 ? 14.211 -33.188 50.219 1 20.3 1 MET B CA 1
ATOM 1508 C C . MET B 1 1 ? 14.266 -32.344 48.969 1 20.3 1 MET B C 1
ATOM 1510 O O . MET B 1 1 ? 14.141 -31.125 49.031 1 20.3 1 MET B O 1
ATOM 1514 N N . CYS B 1 2 ? 15.062 -32.438 47.938 1 25.22 2 CYS B N 1
ATOM 1515 C CA . CYS B 1 2 ? 15.547 -31.672 46.781 1 25.22 2 CYS B CA 1
ATOM 1516 C C . CYS B 1 2 ? 14.477 -31.578 45.688 1 25.22 2 CYS B C 1
ATOM 1518 O O . CYS B 1 2 ? 14.453 -32.375 44.75 1 25.22 2 CYS B O 1
ATOM 1520 N N . ARG B 1 3 ? 13.125 -31.375 45.969 1 21.77 3 ARG B N 1
ATOM 1521 C CA . ARG B 1 3 ? 12.039 -31.672 45.031 1 21.77 3 ARG B CA 1
ATOM 1522 C C . ARG B 1 3 ? 12.234 -30.938 43.719 1 21.77 3 ARG B C 1
ATOM 1524 O O . ARG B 1 3 ? 13.023 -29.984 43.656 1 21.77 3 ARG B O 1
ATOM 1531 N N . ARG B 1 4 ? 10.945 -30.5 43 1 24.09 4 ARG B N 1
ATOM 1532 C CA . ARG B 1 4 ? 10.195 -30.391 41.75 1 24.09 4 ARG B CA 1
ATOM 1533 C C . ARG B 1 4 ? 10.531 -29.078 41.031 1 24.09 4 ARG B C 1
ATOM 1535 O O . ARG B 1 4 ? 10.008 -28.016 41.375 1 24.09 4 ARG B O 1
ATOM 1542 N N . LEU B 1 5 ? 11.633 -28.609 40.875 1 26.97 5 LEU B N 1
ATOM 1543 C CA . LEU B 1 5 ? 11.805 -27.375 40.125 1 26.97 5 LEU B CA 1
ATOM 1544 C C . LEU B 1 5 ? 11.062 -27.469 38.781 1 26.97 5 LEU B C 1
ATOM 1546 O O . LEU B 1 5 ? 11.375 -28.312 37.938 1 26.97 5 LEU B O 1
ATOM 1550 N N . SER B 1 6 ? 9.734 -27.234 38.75 1 28.58 6 SER B N 1
ATOM 1551 C CA . SER B 1 6 ? 8.844 -27.281 37.594 1 28.58 6 SER B CA 1
ATOM 1552 C C . SER B 1 6 ? 9.43 -26.5 36.438 1 28.58 6 SER B C 1
ATOM 1554 O O . SER B 1 6 ? 10.062 -25.453 36.625 1 28.58 6 SER B O 1
ATOM 1556 N N . ALA B 1 7 ? 9.773 -27.062 35.25 1 29.78 7 ALA B N 1
ATOM 1557 C CA . ALA B 1 7 ? 10.188 -26.641 33.906 1 29.78 7 ALA B CA 1
ATOM 1558 C C . ALA B 1 7 ? 9.367 -25.453 33.438 1 29.78 7 ALA B C 1
ATOM 1560 O O . ALA B 1 7 ? 8.148 -25.531 33.281 1 29.78 7 ALA B O 1
ATOM 1561 N N . THR B 1 8 ? 9.625 -24.25 33.781 1 29.7 8 THR B N 1
ATOM 1562 C CA . THR B 1 8 ? 9.141 -22.984 33.25 1 29.7 8 THR B CA 1
ATOM 1563 C C . THR B 1 8 ? 9.094 -23.031 31.734 1 29.7 8 THR B C 1
ATOM 1565 O O . THR B 1 8 ? 10.117 -23.234 31.078 1 29.7 8 THR B O 1
ATOM 1568 N N . ALA B 1 9 ? 8.039 -23.391 31.062 1 30.92 9 ALA B N 1
ATOM 1569 C CA . ALA B 1 9 ? 7.715 -23.391 29.625 1 30.92 9 ALA B CA 1
ATOM 1570 C C . ALA B 1 9 ? 8.242 -22.125 28.953 1 30.92 9 ALA B C 1
ATOM 1572 O O . ALA B 1 9 ? 7.957 -21 29.406 1 30.92 9 ALA B O 1
ATOM 1573 N N . SER B 1 10 ? 9.422 -22.141 28.375 1 31.3 10 SER B N 1
ATOM 1574 C CA . SER B 1 10 ? 10.062 -21.156 27.516 1 31.3 10 SER B CA 1
ATOM 1575 C C . SER B 1 10 ? 9.047 -20.516 26.562 1 31.3 10 SER B C 1
ATOM 1577 O O . SER B 1 10 ? 8.352 -21.219 25.828 1 31.3 10 SER B O 1
ATOM 1579 N N . SER B 1 11 ? 8.258 -19.547 26.906 1 33.53 11 SER B N 1
ATOM 1580 C CA . SER B 1 11 ? 7.48 -18.688 26.016 1 33.53 11 SER B CA 1
ATOM 1581 C C . SER B 1 11 ? 8.234 -18.406 24.719 1 33.53 11 SER B C 1
ATOM 1583 O O . SER B 1 11 ? 9.195 -17.625 24.719 1 33.53 11 SER B O 1
ATOM 1585 N N . THR B 1 12 ? 8.695 -19.359 23.938 1 32.06 12 THR B N 1
ATOM 1586 C CA . THR B 1 12 ? 9.266 -19.188 22.609 1 32.06 12 THR B CA 1
ATOM 1587 C C . THR B 1 12 ? 8.484 -18.156 21.812 1 32.06 12 THR B C 1
ATOM 1589 O O . THR B 1 12 ? 7.289 -18.328 21.562 1 32.06 12 THR B O 1
ATOM 1592 N N . GLY B 1 13 ? 8.648 -16.969 22.062 1 33.94 13 GLY B N 1
ATOM 1593 C CA . GLY B 1 13 ? 8.172 -15.922 21.156 1 33.94 13 GLY B CA 1
ATOM 1594 C C . GLY B 1 13 ? 8.188 -16.344 19.703 1 33.94 13 GLY B C 1
ATOM 1595 O O . GLY B 1 13 ? 9.25 -16.531 19.125 1 33.94 13 GLY B O 1
ATOM 1596 N N . ARG B 1 14 ? 7.301 -17.172 19.266 1 33.94 14 ARG B N 1
ATOM 1597 C CA . ARG B 1 14 ? 7.145 -17.609 17.875 1 33.94 14 ARG B CA 1
ATOM 1598 C C . ARG B 1 14 ? 7.488 -16.484 16.906 1 33.94 14 ARG B C 1
ATOM 1600 O O . ARG B 1 14 ? 6.906 -15.391 16.984 1 33.94 14 ARG B O 1
ATOM 1607 N N . ILE B 1 15 ? 8.688 -16.406 16.516 1 37.06 15 ILE B N 1
ATOM 1608 C CA . ILE B 1 15 ? 9.039 -15.602 15.352 1 37.06 15 ILE B CA 1
ATOM 1609 C C . ILE B 1 15 ? 7.941 -15.703 14.297 1 37.06 15 ILE B C 1
ATOM 1611 O O . ILE B 1 15 ? 7.656 -16.797 13.797 1 37.06 15 ILE B O 1
ATOM 1615 N N . HIS B 1 16 ? 6.84 -15.047 14.484 1 37.62 16 HIS B N 1
ATOM 1616 C CA . HIS B 1 16 ? 5.789 -15.023 13.477 1 37.62 16 HIS B CA 1
ATOM 1617 C C . HIS B 1 16 ? 6.379 -14.984 12.07 1 37.62 16 HIS B C 1
ATOM 1619 O O . HIS B 1 16 ? 7.121 -14.062 11.727 1 37.62 16 HIS B O 1
ATOM 1625 N N . LEU B 1 17 ? 6.902 -16.188 11.594 1 40.88 17 LEU B N 1
ATOM 1626 C CA . LEU B 1 17 ? 7.223 -16.312 10.172 1 40.88 17 LEU B CA 1
ATOM 1627 C C . LEU B 1 17 ? 6.172 -15.602 9.32 1 40.88 17 LEU B C 1
ATOM 1629 O O . LEU B 1 17 ? 5.004 -15.516 9.711 1 40.88 17 LEU B O 1
ATOM 1633 N N . PRO B 1 18 ? 6.625 -14.797 8.422 1 44.22 18 PRO B N 1
ATOM 1634 C CA . PRO B 1 18 ? 5.688 -14.133 7.512 1 44.22 18 PRO B CA 1
ATOM 1635 C C . PRO B 1 18 ? 4.656 -15.102 6.922 1 44.22 18 PRO B C 1
ATOM 1637 O O . PRO B 1 18 ? 5.012 -16.203 6.512 1 44.22 18 PRO B O 1
ATOM 1640 N N . PRO B 1 19 ? 3.486 -15.188 7.367 1 42.5 19 PRO B N 1
ATOM 1641 C CA . PRO B 1 19 ? 2.449 -16.062 6.836 1 42.5 19 PRO B CA 1
ATOM 1642 C C . PRO B 1 19 ? 2.438 -16.109 5.309 1 42.5 19 PRO B C 1
ATOM 1644 O O . PRO B 1 19 ? 2.857 -15.156 4.656 1 42.5 19 PRO B O 1
ATOM 1647 N N . PRO B 1 20 ? 2.295 -17.422 4.754 1 44.38 20 PRO B N 1
ATOM 1648 C CA . PRO B 1 20 ? 2.076 -17.641 3.322 1 44.38 20 PRO B CA 1
ATOM 1649 C C . PRO B 1 20 ? 1.015 -16.703 2.736 1 44.38 20 PRO B C 1
ATOM 1651 O O . PRO B 1 20 ? 0.038 -16.375 3.414 1 44.38 20 PRO B O 1
ATOM 1654 N N . VAL B 1 21 ? 1.334 -15.859 1.928 1 50.97 21 VAL B N 1
ATOM 1655 C CA . VAL B 1 21 ? 0.416 -15.023 1.162 1 50.97 21 VAL B CA 1
ATOM 1656 C C . VAL B 1 21 ? -0.24 -15.844 0.059 1 50.97 21 VAL B C 1
ATOM 1658 O O . VAL B 1 21 ? 0.444 -16.547 -0.696 1 50.97 21 VAL B O 1
ATOM 1661 N N . ILE B 1 22 ? -1.467 -16.453 0.231 1 52.44 22 ILE B N 1
ATOM 1662 C CA . ILE B 1 22 ? -2.242 -17.016 -0.87 1 52.44 22 ILE B CA 1
ATOM 1663 C C . ILE B 1 22 ? -2.789 -15.883 -1.742 1 52.44 22 ILE B C 1
ATOM 1665 O O . ILE B 1 22 ? -3.402 -14.938 -1.236 1 52.44 22 ILE B O 1
ATOM 1669 N N . LEU B 1 23 ? -2.23 -15.727 -3.031 1 52.5 23 LEU B N 1
ATOM 1670 C CA . LEU B 1 23 ? -2.748 -14.797 -4.027 1 52.5 23 LEU B CA 1
ATOM 1671 C C . LEU B 1 23 ? -3.916 -15.414 -4.793 1 52.5 23 LEU B C 1
ATOM 1673 O O . LEU B 1 23 ? -3.822 -16.547 -5.266 1 52.5 23 LEU B O 1
ATOM 1677 N N . ALA B 1 24 ? -5.238 -15.352 -4.434 1 51.38 24 ALA B N 1
ATOM 1678 C CA . ALA B 1 24 ? -6.273 -15.695 -5.406 1 51.38 24 ALA B CA 1
ATOM 1679 C C . ALA B 1 24 ? -6.664 -14.484 -6.246 1 51.38 24 ALA B C 1
ATOM 1681 O O . ALA B 1 24 ? -6.895 -13.398 -5.711 1 51.38 24 ALA B O 1
ATOM 1682 N N . SER B 1 25 ? -5.961 -14.273 -7.398 1 48.47 25 SER B N 1
ATOM 1683 C CA . SER B 1 25 ? -6.398 -13.203 -8.289 1 48.47 25 SER B CA 1
ATOM 1684 C C . SER B 1 25 ? -7.836 -13.414 -8.742 1 48.47 25 SER B C 1
ATOM 1686 O O . SER B 1 25 ? -8.156 -14.438 -9.352 1 48.47 25 SER B O 1
ATOM 1688 N N . GLY B 1 26 ? -8.93 -13.586 -8.016 1 46.94 26 GLY B N 1
ATOM 1689 C CA . GLY B 1 26 ? -10.164 -13.711 -8.781 1 46.94 26 GLY B CA 1
ATOM 1690 C C . GLY B 1 26 ? -10.508 -12.461 -9.562 1 46.94 26 GLY B C 1
ATOM 1691 O O . GLY B 1 26 ? -10.258 -11.344 -9.102 1 46.94 26 GLY B O 1
ATOM 1692 N N . GLN B 1 27 ? -10.117 -12.438 -10.914 1 47.19 27 GLN B N 1
ATOM 1693 C CA . GLN B 1 27 ? -10.602 -11.5 -11.914 1 47.19 27 GLN B CA 1
ATOM 1694 C C . GLN B 1 27 ? -12.078 -11.172 -11.695 1 47.19 27 GLN B C 1
ATOM 1696 O O . GLN B 1 27 ? -12.953 -11.969 -12.039 1 47.19 27 GLN B O 1
ATOM 1701 N N . GLN B 1 28 ? -12.656 -11.047 -10.602 1 46.69 28 GLN B N 1
ATOM 1702 C CA . GLN B 1 28 ? -14.078 -10.758 -10.742 1 46.69 28 GLN B CA 1
ATOM 1703 C C . GLN B 1 28 ? -14.305 -9.484 -11.547 1 46.69 28 GLN B C 1
ATOM 1705 O O . GLN B 1 28 ? -13.672 -8.461 -11.297 1 46.69 28 GLN B O 1
ATOM 1710 N N . CYS B 1 29 ? -14.57 -9.695 -12.812 1 46.66 29 CYS B N 1
ATOM 1711 C CA . CYS B 1 29 ? -15.141 -8.711 -13.734 1 46.66 29 CYS B CA 1
ATOM 1712 C C . CYS B 1 29 ? -16.234 -7.891 -13.047 1 46.66 29 CYS B C 1
ATOM 1714 O O . CYS B 1 29 ? -17.203 -8.453 -12.531 1 46.66 29 CYS B O 1
ATOM 1716 N N . ALA B 1 30 ? -15.867 -7.02 -12.305 1 49.03 30 ALA B N 1
ATOM 1717 C CA . ALA B 1 30 ? -16.953 -6.141 -11.898 1 49.03 30 ALA B CA 1
ATOM 1718 C C . ALA B 1 30 ? -17.844 -5.785 -13.078 1 49.03 30 ALA B C 1
ATOM 1720 O O . ALA B 1 30 ? -17.359 -5.477 -14.164 1 49.03 30 ALA B O 1
ATOM 1721 N N . PRO B 1 31 ? -19.078 -6.258 -13.078 1 48.94 31 PRO B N 1
ATOM 1722 C CA . PRO B 1 31 ? -20.062 -5.891 -14.109 1 48.94 31 PRO B CA 1
ATOM 1723 C C . PRO B 1 31 ? -20.125 -4.383 -14.352 1 48.94 31 PRO B C 1
ATOM 1725 O O . PRO B 1 31 ? -21.047 -3.898 -15.008 1 48.94 31 PRO B O 1
ATOM 1728 N N . TRP B 1 32 ? -19.266 -3.656 -13.797 1 52.62 32 TRP B N 1
ATOM 1729 C CA . TRP B 1 32 ? -19.547 -2.225 -13.875 1 52.62 32 TRP B CA 1
ATOM 1730 C C . TRP B 1 32 ? -18.859 -1.6 -15.078 1 52.62 32 TRP B C 1
ATOM 1732 O O . TRP B 1 32 ? -17.891 -2.156 -15.602 1 52.62 32 TRP B O 1
ATOM 1742 N N . PRO B 1 33 ? -19.562 -0.684 -15.5 1 53.41 33 PRO B N 1
ATOM 1743 C CA . PRO B 1 33 ? -19.016 0.025 -16.656 1 53.41 33 PRO B CA 1
ATOM 1744 C C . PRO B 1 33 ? -17.531 0.362 -16.484 1 53.41 33 PRO B C 1
ATOM 1746 O O . PRO B 1 33 ? -17.109 0.807 -15.406 1 53.41 33 PRO B O 1
ATOM 1749 N N . GLY B 1 34 ? -16.75 0.071 -17.609 1 50.81 34 GLY B N 1
ATOM 1750 C CA . GLY B 1 34 ? -15.297 0.115 -17.672 1 50.81 34 GLY B CA 1
ATOM 1751 C C . GLY B 1 34 ? -14.633 -1.147 -17.141 1 50.81 34 GLY B C 1
ATOM 1752 O O . GLY B 1 34 ? -14.789 -1.494 -15.969 1 50.81 34 GLY B O 1
ATOM 1753 N N . HIS B 1 35 ? -14.836 -2.23 -17.938 1 51.53 35 HIS B N 1
ATOM 1754 C CA . HIS B 1 35 ? -14.328 -3.596 -17.859 1 51.53 35 HIS B CA 1
ATOM 1755 C C . HIS B 1 35 ? -13.086 -3.676 -16.984 1 51.53 35 HIS B C 1
ATOM 1757 O O . HIS B 1 35 ? -11.961 -3.715 -17.484 1 51.53 35 HIS B O 1
ATOM 1763 N N . THR B 1 36 ? -13.172 -3.113 -15.664 1 65.56 36 THR B N 1
ATOM 1764 C CA . THR B 1 36 ? -11.953 -3.096 -14.859 1 65.56 36 THR B CA 1
ATOM 1765 C C . THR B 1 36 ? -11.867 -4.348 -13.992 1 65.56 36 THR B C 1
ATOM 1767 O O . THR B 1 36 ? -12.875 -5.008 -13.734 1 65.56 36 THR B O 1
ATOM 1770 N N . THR B 1 37 ? -10.789 -5.164 -14.07 1 77.06 37 THR B N 1
ATOM 1771 C CA . THR B 1 37 ? -10.445 -6.328 -13.258 1 77.06 37 THR B CA 1
ATOM 1772 C C . THR B 1 37 ? -9.875 -5.898 -11.914 1 77.06 37 THR B C 1
ATOM 1774 O O . THR B 1 37 ? -9.141 -4.91 -11.828 1 77.06 37 THR B O 1
ATOM 1777 N N . ILE B 1 38 ? -10.508 -6.59 -10.852 1 84.06 38 ILE B N 1
ATOM 1778 C CA . ILE B 1 38 ? -9.891 -6.441 -9.531 1 84.06 38 ILE B CA 1
ATOM 1779 C C . ILE B 1 38 ? -9.031 -7.664 -9.227 1 84.06 38 ILE B C 1
ATOM 1781 O O . ILE B 1 38 ? -9.531 -8.797 -9.219 1 84.06 38 ILE B O 1
ATOM 1785 N N . LEU B 1 39 ? -7.723 -7.52 -9.062 1 85.94 39 LEU B N 1
ATOM 1786 C CA . LEU B 1 39 ? -6.863 -8.57 -8.531 1 85.94 39 LEU B CA 1
ATOM 1787 C C . LEU B 1 39 ? -6.984 -8.664 -7.012 1 85.94 39 LEU B C 1
ATOM 1789 O O . LEU B 1 39 ? -6.637 -7.715 -6.301 1 85.94 39 LEU B O 1
ATOM 1793 N N . VAL B 1 40 ? -7.559 -9.758 -6.582 1 86.94 40 VAL B N 1
ATOM 1794 C CA . VAL B 1 40 ? -7.754 -9.977 -5.152 1 86.94 40 VAL B CA 1
ATOM 1795 C C . VAL B 1 40 ? -6.633 -10.852 -4.602 1 86.94 40 VAL B C 1
ATOM 1797 O O . VAL B 1 40 ? -6.387 -11.945 -5.109 1 86.94 40 VAL B O 1
ATOM 1800 N N . VAL B 1 41 ? -5.926 -10.312 -3.604 1 88.25 41 VAL B N 1
ATOM 1801 C CA . VAL B 1 41 ? -4.859 -11.039 -2.924 1 88.25 41 VAL B CA 1
ATOM 1802 C C . VAL B 1 41 ? -5.234 -11.258 -1.46 1 88.25 41 VAL B C 1
ATOM 1804 O O . VAL B 1 41 ? -5.59 -10.312 -0.753 1 88.25 41 VAL B O 1
ATOM 1807 N N . VAL B 1 42 ? -5.199 -12.547 -1.073 1 88 42 VAL B N 1
ATOM 1808 C CA . VAL B 1 42 ? -5.559 -12.867 0.306 1 88 42 VAL B CA 1
ATOM 1809 C C . VAL B 1 42 ? -4.434 -13.664 0.962 1 88 42 VAL B C 1
ATOM 1811 O O . VAL B 1 42 ? -3.928 -14.625 0.381 1 88 42 VAL B O 1
ATOM 1814 N N . ASP B 1 43 ? -4.07 -13.164 2.09 1 86.69 43 ASP B N 1
ATOM 1815 C CA . ASP B 1 43 ? -3.156 -13.953 2.914 1 86.69 43 ASP B CA 1
ATOM 1816 C C . ASP B 1 43 ? -3.902 -15.055 3.662 1 86.69 43 ASP B C 1
ATOM 1818 O O . ASP B 1 43 ? -4.828 -14.773 4.426 1 86.69 43 ASP B O 1
ATOM 1822 N N . ARG B 1 44 ? -3.453 -16.281 3.52 1 82 44 ARG B N 1
ATOM 1823 C CA . ARG B 1 44 ? -4.184 -17.422 4.062 1 82 44 ARG B CA 1
ATOM 1824 C C . ARG B 1 44 ? -4.098 -17.453 5.586 1 82 44 ARG B C 1
ATOM 1826 O O . ARG B 1 44 ? -4.977 -18 6.25 1 82 44 ARG B O 1
ATOM 1833 N N . PHE B 1 45 ? -3.109 -16.891 6.078 1 83.75 45 PHE B N 1
ATOM 1834 C CA . PHE B 1 45 ? -2.922 -16.938 7.52 1 83.75 45 PHE B CA 1
ATOM 1835 C C . PHE B 1 45 ? -3.688 -15.812 8.203 1 83.75 45 PHE B C 1
ATOM 1837 O O . PHE B 1 45 ? -4.602 -16.062 8.992 1 83.75 45 PHE B O 1
ATOM 1844 N N . SER B 1 46 ? -3.404 -14.578 7.863 1 87.25 46 SER B N 1
ATOM 1845 C CA . SER B 1 46 ? -3.992 -13.43 8.539 1 87.25 46 SER B CA 1
ATOM 1846 C C . SER B 1 46 ? -5.383 -13.117 7.992 1 87.25 46 SER B C 1
ATOM 1848 O O . SER B 1 46 ? -6.145 -12.367 8.609 1 87.25 46 SER B O 1
ATOM 1850 N N . LYS B 1 47 ? -5.625 -13.609 6.801 1 87.5 47 LYS B N 1
ATOM 1851 C CA . LYS B 1 47 ? -6.859 -13.344 6.07 1 87.5 47 LYS B CA 1
ATOM 1852 C C . LYS B 1 47 ? -6.898 -11.914 5.551 1 87.5 47 LYS B C 1
ATOM 1854 O O . LYS B 1 47 ? -7.914 -11.461 5.016 1 87.5 47 LYS B O 1
ATOM 1859 N N . SER B 1 48 ? -5.777 -11.25 5.688 1 91.56 48 SER B N 1
ATOM 1860 C CA . SER B 1 48 ? -5.688 -9.914 5.121 1 91.56 48 SER B CA 1
ATOM 1861 C C . SER B 1 48 ? -5.801 -9.945 3.6 1 91.56 48 SER B C 1
ATOM 1863 O O . SER B 1 48 ? -5.246 -10.836 2.951 1 91.56 48 SER B O 1
ATOM 1865 N N . CYS B 1 49 ? -6.5 -8.961 3.084 1 90.56 49 CYS B N 1
ATOM 1866 C CA . CYS B 1 49 ? -6.641 -8.953 1.632 1 90.56 49 CYS B CA 1
ATOM 1867 C C . CYS B 1 49 ? -6.203 -7.621 1.044 1 90.56 49 CYS B C 1
ATOM 1869 O O . CYS B 1 49 ? -6.18 -6.605 1.744 1 90.56 49 CYS B O 1
ATOM 1871 N N . ARG B 1 50 ? -5.727 -7.609 -0.17 1 91.31 50 ARG B N 1
ATOM 1872 C CA . ARG B 1 50 ? -5.441 -6.469 -1.033 1 91.31 50 ARG B CA 1
ATOM 1873 C C . ARG B 1 50 ? -6.305 -6.504 -2.289 1 91.31 50 ARG B C 1
ATOM 1875 O O . ARG B 1 50 ? -6.453 -7.551 -2.92 1 91.31 50 ARG B O 1
ATOM 1882 N N . LEU B 1 51 ? -6.973 -5.375 -2.547 1 88.62 51 LEU B N 1
ATOM 1883 C CA . LEU B 1 51 ? -7.801 -5.238 -3.738 1 88.62 51 LEU B CA 1
ATOM 1884 C C . LEU B 1 51 ? -7.168 -4.273 -4.734 1 88.62 51 LEU B C 1
ATOM 1886 O O . LEU B 1 51 ? -7.117 -3.066 -4.492 1 88.62 51 LEU B O 1
ATOM 1890 N N . LEU B 1 52 ? -6.668 -4.832 -5.836 1 88.44 52 LEU B N 1
ATOM 1891 C CA . LEU B 1 52 ? -5.945 -4.02 -6.812 1 88.44 52 LEU B CA 1
ATOM 1892 C C . LEU B 1 52 ? -6.766 -3.832 -8.078 1 88.44 52 LEU B C 1
ATOM 1894 O O . LEU B 1 52 ? -6.988 -4.785 -8.828 1 88.44 52 LEU B O 1
ATOM 1898 N N . PRO B 1 53 ? -7.246 -2.564 -8.25 1 84.94 53 PRO B N 1
ATOM 1899 C CA . PRO B 1 53 ? -7.957 -2.312 -9.508 1 84.94 53 PRO B CA 1
ATOM 1900 C C . PRO B 1 53 ? -7.023 -2.303 -10.719 1 84.94 53 PRO B C 1
ATOM 1902 O O . PRO B 1 53 ? -5.949 -1.701 -10.664 1 84.94 53 PRO B O 1
ATOM 1905 N N . LEU B 1 54 ? -7.383 -3.045 -11.734 1 84.12 54 LEU B N 1
ATOM 1906 C CA . LEU B 1 54 ? -6.617 -3.1 -12.977 1 84.12 54 LEU B CA 1
ATOM 1907 C C . LEU B 1 54 ? -7.477 -2.689 -14.164 1 84.12 54 LEU B C 1
ATOM 1909 O O . LEU B 1 54 ? -8.68 -2.959 -14.188 1 84.12 54 LEU B O 1
ATOM 1913 N N . PRO B 1 55 ? -6.922 -1.985 -15.125 1 80 55 PRO B N 1
ATOM 1914 C CA . PRO B 1 55 ? -7.699 -1.511 -16.266 1 80 55 PRO B CA 1
ATOM 1915 C C . PRO B 1 55 ? -8.219 -2.65 -17.141 1 80 55 PRO B C 1
ATOM 1917 O O . PRO B 1 55 ? -9.164 -2.461 -17.906 1 80 55 PRO B O 1
ATOM 1920 N N . GLY B 1 56 ? -7.719 -3.754 -17.141 1 79 56 GLY B N 1
ATOM 1921 C CA . GLY B 1 56 ? -8.086 -4.949 -17.875 1 79 56 GLY B CA 1
ATOM 1922 C C . GLY B 1 56 ? -7.414 -6.207 -17.359 1 79 56 GLY B C 1
ATOM 1923 O O . GLY B 1 56 ? -6.828 -6.191 -16.266 1 79 56 GLY B O 1
ATOM 1924 N N . LEU B 1 57 ? -7.594 -7.25 -18.109 1 79.75 57 LEU B N 1
ATOM 1925 C CA . LEU B 1 57 ? -6.902 -8.477 -17.734 1 79.75 57 LEU B CA 1
ATOM 1926 C C . LEU B 1 57 ? -5.391 -8.312 -17.859 1 79.75 57 LEU B C 1
ATOM 1928 O O . LEU B 1 57 ? -4.883 -8.031 -18.938 1 79.75 57 LEU B O 1
ATOM 1932 N N . PRO B 1 58 ? -4.715 -8.445 -16.75 1 86 58 PRO B N 1
ATOM 1933 C CA . PRO B 1 58 ? -3.268 -8.227 -16.797 1 86 58 PRO B CA 1
ATOM 1934 C C . PRO B 1 58 ? -2.512 -9.391 -17.422 1 86 58 PRO B C 1
ATOM 1936 O O . PRO B 1 58 ? -2.967 -10.539 -17.359 1 86 58 PRO B O 1
ATOM 1939 N N . THR B 1 59 ? -1.444 -9.078 -18.062 1 90.12 59 THR B N 1
ATOM 1940 C CA . THR B 1 59 ? -0.488 -10.109 -18.453 1 90.12 59 THR B CA 1
ATOM 1941 C C . THR B 1 59 ? 0.2 -10.703 -17.219 1 90.12 59 THR B C 1
ATOM 1943 O O . THR B 1 59 ? 0.028 -10.203 -16.109 1 90.12 59 THR B O 1
ATOM 1946 N N . ALA B 1 60 ? 0.932 -11.75 -17.484 1 91 60 ALA B N 1
ATOM 1947 C CA . ALA B 1 60 ? 1.694 -12.375 -16.422 1 91 60 ALA B CA 1
ATOM 1948 C C . ALA B 1 60 ? 2.678 -11.383 -15.789 1 91 60 ALA B C 1
ATOM 1950 O O . ALA B 1 60 ? 2.779 -11.289 -14.57 1 91 60 ALA B O 1
ATOM 1951 N N . LEU B 1 61 ? 3.344 -10.68 -16.688 1 92.19 61 LEU B N 1
ATOM 1952 C CA . LEU B 1 61 ? 4.332 -9.727 -16.188 1 92.19 61 LEU B CA 1
ATOM 1953 C C . LEU B 1 61 ? 3.658 -8.578 -15.453 1 92.19 61 LEU B C 1
ATOM 1955 O O . LEU B 1 61 ? 4.129 -8.156 -14.391 1 92.19 61 LEU B O 1
ATOM 1959 N N . GLN B 1 62 ? 2.566 -8.086 -15.984 1 89.19 62 GLN B N 1
ATOM 1960 C CA . GLN B 1 62 ? 1.816 -7.031 -15.32 1 89.19 62 GLN B CA 1
ATOM 1961 C C . GLN B 1 62 ? 1.323 -7.484 -13.953 1 89.19 62 GLN B C 1
ATOM 1963 O O . GLN B 1 62 ? 1.33 -6.707 -12.992 1 89.19 62 GLN B O 1
ATOM 1968 N N . THR B 1 63 ? 0.89 -8.695 -13.875 1 90.12 63 THR B N 1
ATOM 1969 C CA . THR B 1 63 ? 0.427 -9.258 -12.609 1 90.12 63 THR B CA 1
ATOM 1970 C C . THR B 1 63 ? 1.572 -9.352 -11.609 1 90.12 63 THR B C 1
ATOM 1972 O O . THR B 1 63 ? 1.426 -8.953 -10.453 1 90.12 63 THR B O 1
ATOM 1975 N N . ALA B 1 64 ? 2.672 -9.844 -12.062 1 89.62 64 ALA B N 1
ATOM 1976 C CA . ALA B 1 64 ? 3.846 -9.969 -11.203 1 89.62 64 ALA B CA 1
ATOM 1977 C C . ALA B 1 64 ? 4.301 -8.609 -10.688 1 89.62 64 ALA B C 1
ATOM 1979 O O . ALA B 1 64 ? 4.613 -8.453 -9.508 1 89.62 64 ALA B O 1
ATOM 1980 N N . GLU B 1 65 ? 4.254 -7.648 -11.57 1 88.75 65 GLU B N 1
ATOM 1981 C CA . GLU B 1 65 ? 4.652 -6.293 -11.195 1 88.75 65 GLU B CA 1
ATOM 1982 C C . GLU B 1 65 ? 3.689 -5.699 -10.172 1 88.75 65 GLU B C 1
ATOM 1984 O O . GLU B 1 65 ? 4.117 -5.035 -9.227 1 88.75 65 GLU B O 1
ATOM 1989 N N . ALA B 1 66 ? 2.441 -5.93 -10.352 1 88.69 66 ALA B N 1
ATOM 1990 C CA . ALA B 1 66 ? 1.438 -5.441 -9.414 1 88.69 66 ALA B CA 1
ATOM 1991 C C . ALA B 1 66 ? 1.637 -6.059 -8.031 1 88.69 66 ALA B C 1
ATOM 1993 O O . ALA B 1 66 ? 1.541 -5.367 -7.016 1 88.69 66 ALA B O 1
ATOM 1994 N N . LEU B 1 67 ? 1.936 -7.312 -8.008 1 89.75 67 LEU B N 1
ATOM 1995 C CA . LEU B 1 67 ? 2.15 -7.992 -6.734 1 89.75 67 LEU B CA 1
ATOM 1996 C C . LEU B 1 67 ? 3.406 -7.469 -6.043 1 89.75 67 LEU B C 1
ATOM 1998 O O . LEU B 1 67 ? 3.42 -7.285 -4.824 1 89.75 67 LEU B O 1
ATOM 2002 N N . PHE B 1 68 ? 4.418 -7.262 -6.801 1 87.94 68 PHE B N 1
ATOM 2003 C CA . PHE B 1 68 ? 5.633 -6.707 -6.215 1 87.94 68 PHE B CA 1
ATOM 2004 C C . PHE B 1 68 ? 5.367 -5.328 -5.625 1 87.94 68 PHE B C 1
ATOM 2006 O O . PHE B 1 68 ? 5.699 -5.066 -4.465 1 87.94 68 PHE B O 1
ATOM 2013 N N . THR B 1 69 ? 4.688 -4.477 -6.395 1 89.06 69 THR B N 1
ATOM 2014 C CA . THR B 1 69 ? 4.504 -3.072 -6.047 1 89.06 69 THR B CA 1
ATOM 2015 C C . THR B 1 69 ? 3.539 -2.926 -4.875 1 89.06 69 THR B C 1
ATOM 2017 O O . THR B 1 69 ? 3.727 -2.062 -4.016 1 89.06 69 THR B O 1
ATOM 2020 N N . HIS B 1 70 ? 2.605 -3.824 -4.773 1 90.38 70 HIS B N 1
ATOM 2021 C CA . HIS B 1 70 ? 1.525 -3.535 -3.838 1 90.38 70 HIS B CA 1
ATOM 2022 C C . HIS B 1 70 ? 1.504 -4.539 -2.691 1 90.38 70 HIS B C 1
ATOM 2024 O O . HIS B 1 70 ? 0.845 -4.316 -1.675 1 90.38 70 HIS B O 1
ATOM 2030 N N . VAL B 1 71 ? 2.271 -5.609 -2.859 1 90.69 71 VAL B N 1
ATOM 2031 C CA . VAL B 1 71 ? 2.164 -6.637 -1.827 1 90.69 71 VAL B CA 1
ATOM 2032 C C . VAL B 1 71 ? 3.557 -7.012 -1.327 1 90.69 71 VAL B C 1
ATOM 2034 O O . VAL B 1 71 ? 3.908 -6.734 -0.178 1 90.69 71 VAL B O 1
ATOM 2037 N N . PHE B 1 72 ? 4.461 -7.504 -2.221 1 89.31 72 PHE B N 1
ATOM 2038 C CA . PHE B 1 72 ? 5.711 -8.117 -1.791 1 89.31 72 PHE B CA 1
ATOM 2039 C C . PHE B 1 72 ? 6.602 -7.094 -1.095 1 89.31 72 PHE B C 1
ATOM 2041 O O . PHE B 1 72 ? 7.238 -7.402 -0.086 1 89.31 72 PHE B O 1
ATOM 2048 N N . ARG B 1 73 ? 6.625 -5.918 -1.561 1 88.88 73 ARG B N 1
ATOM 2049 C CA . ARG B 1 73 ? 7.531 -4.938 -0.974 1 88.88 73 ARG B CA 1
ATOM 2050 C C . ARG B 1 73 ? 7.062 -4.52 0.417 1 88.88 73 ARG B C 1
ATOM 2052 O O . ARG B 1 73 ? 7.828 -3.936 1.187 1 88.88 73 ARG B O 1
ATOM 2059 N N . HIS B 1 74 ? 5.812 -4.801 0.724 1 90.12 74 HIS B N 1
ATOM 2060 C CA . HIS B 1 74 ? 5.266 -4.395 2.014 1 90.12 74 HIS B CA 1
ATOM 2061 C C . HIS B 1 74 ? 5.328 -5.535 3.023 1 90.12 74 HIS B C 1
ATOM 2063 O O . HIS B 1 74 ? 5.465 -5.297 4.227 1 90.12 74 HIS B O 1
ATOM 2069 N N . TYR B 1 75 ? 5.27 -6.805 2.484 1 89.94 75 TYR B N 1
ATOM 2070 C CA . TYR B 1 75 ? 5.074 -7.918 3.406 1 89.94 75 TYR B CA 1
ATOM 2071 C C . TYR B 1 75 ? 6.105 -9.016 3.166 1 89.94 75 TYR B C 1
ATOM 2073 O O . TYR B 1 75 ? 6.172 -9.984 3.92 1 89.94 75 TYR B O 1
ATOM 2081 N N . GLY B 1 76 ? 6.891 -8.875 2.09 1 86.19 76 GLY B N 1
ATOM 2082 C CA . GLY B 1 76 ? 7.793 -9.945 1.693 1 86.19 76 GLY B CA 1
ATOM 2083 C C . GLY B 1 76 ? 7.164 -10.922 0.72 1 86.19 76 GLY B C 1
ATOM 2084 O O . GLY B 1 76 ? 5.965 -10.844 0.439 1 86.19 76 GLY B O 1
ATOM 2085 N N . VAL B 1 77 ? 8.008 -11.773 0.214 1 86.5 77 VAL B N 1
ATOM 2086 C CA . VAL B 1 77 ? 7.508 -12.773 -0.722 1 86.5 77 VAL B CA 1
ATOM 2087 C C . VAL B 1 77 ? 6.953 -13.969 0.048 1 86.5 77 VAL B C 1
ATOM 2089 O O . VAL B 1 77 ? 7.527 -14.391 1.054 1 86.5 77 VAL B O 1
ATOM 2092 N N . PRO B 1 78 ? 5.852 -14.461 -0.403 1 85.44 78 PRO B N 1
ATOM 2093 C CA . PRO B 1 78 ? 5.281 -15.648 0.248 1 85.44 78 PRO B CA 1
ATOM 2094 C C . PRO B 1 78 ? 6 -16.938 -0.141 1 85.44 78 PRO B C 1
ATOM 2096 O O . PRO B 1 78 ? 6.77 -16.953 -1.104 1 85.44 78 PRO B O 1
ATOM 2099 N N . GLU B 1 79 ? 5.688 -17.938 0.616 1 84.31 79 GLU B N 1
ATOM 2100 C CA . GLU B 1 79 ? 6.227 -19.25 0.3 1 84.31 79 GLU B CA 1
ATOM 2101 C C . GLU B 1 79 ? 5.559 -19.844 -0.939 1 84.31 79 GLU B C 1
ATOM 2103 O O . GLU B 1 79 ? 6.203 -20.531 -1.736 1 84.31 79 GLU B O 1
ATOM 2108 N N . ASP B 1 80 ? 4.277 -19.547 -1.005 1 85.38 80 ASP B N 1
ATOM 2109 C CA . ASP B 1 80 ? 3.523 -20.094 -2.123 1 85.38 80 ASP B CA 1
ATOM 2110 C C . ASP B 1 80 ? 2.352 -19.203 -2.502 1 85.38 80 ASP B C 1
ATOM 2112 O O . ASP B 1 80 ? 1.862 -18.422 -1.675 1 85.38 80 ASP B O 1
ATOM 2116 N N . ILE B 1 81 ? 2.016 -19.312 -3.768 1 86.81 81 ILE B N 1
ATOM 2117 C CA . ILE B 1 81 ? 0.848 -18.609 -4.301 1 86.81 81 ILE B CA 1
ATOM 2118 C C . ILE B 1 81 ? -0.084 -19.625 -4.973 1 86.81 81 ILE B C 1
ATOM 2120 O O . ILE B 1 81 ? 0.356 -20.438 -5.785 1 86.81 81 ILE B O 1
ATOM 2124 N N . VAL B 1 82 ? -1.34 -19.594 -4.57 1 84.38 82 VAL B N 1
ATOM 2125 C CA . VAL B 1 82 ? -2.383 -20.344 -5.254 1 84.38 82 VAL B CA 1
ATOM 2126 C C . VAL B 1 82 ? -3.27 -19.406 -6.055 1 84.38 82 VAL B C 1
ATOM 2128 O O . VAL B 1 82 ? -3.738 -18.391 -5.531 1 84.38 82 VAL B O 1
ATOM 2131 N N . SER B 1 83 ? -3.35 -19.688 -7.332 1 84.06 83 SER B N 1
ATOM 2132 C CA . SER B 1 83 ? -4.152 -18.828 -8.188 1 84.06 83 SER B 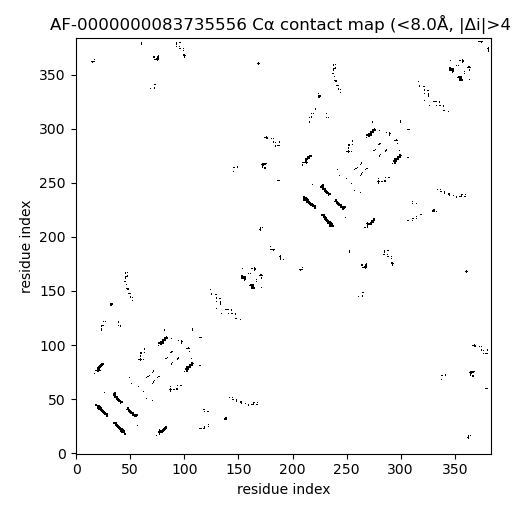CA 1
ATOM 2133 C C . SER B 1 83 ? -5.188 -19.625 -8.969 1 84.06 83 SER B C 1
ATOM 2135 O O . SER B 1 83 ? -5.168 -20.859 -8.953 1 84.06 83 SER B O 1
ATOM 2137 N N . ASP B 1 84 ? -6.148 -18.953 -9.531 1 79.31 84 ASP B N 1
ATOM 2138 C CA . ASP B 1 84 ? -7.047 -19.625 -10.469 1 79.31 84 ASP B CA 1
ATOM 2139 C C . ASP B 1 84 ? -6.32 -19.984 -11.766 1 79.31 84 ASP B C 1
ATOM 2141 O O . ASP B 1 84 ? -5.098 -19.828 -11.859 1 79.31 84 ASP B O 1
ATOM 2145 N N . ARG B 1 85 ? -7.043 -20.484 -12.75 1 80.62 85 ARG B N 1
ATOM 2146 C CA . ARG B 1 85 ? -6.422 -21.016 -13.961 1 80.62 85 ARG B CA 1
ATOM 2147 C C . ARG B 1 85 ? -6.426 -19.969 -15.07 1 80.62 85 ARG B C 1
ATOM 2149 O O . ARG B 1 85 ? -6.504 -20.312 -16.25 1 80.62 85 ARG B O 1
ATOM 2156 N N . GLY B 1 86 ? -6.316 -18.719 -14.711 1 81.62 86 GLY B N 1
ATOM 2157 C CA . GLY B 1 86 ? -6.215 -17.672 -15.711 1 81.62 86 GLY B CA 1
ATOM 2158 C C . GLY B 1 86 ? -4.934 -17.734 -16.516 1 81.62 86 GLY B C 1
ATOM 2159 O O . GLY B 1 86 ? -3.904 -18.203 -16.016 1 81.62 86 GLY B O 1
ATOM 2160 N N . PRO B 1 87 ? -4.973 -17.297 -17.703 1 85.06 87 PRO B N 1
ATOM 2161 C CA . PRO B 1 87 ? -3.805 -17.406 -18.578 1 85.06 87 PRO B CA 1
ATOM 2162 C C . PRO B 1 87 ? -2.557 -16.766 -17.984 1 85.06 87 PRO B C 1
ATOM 2164 O O . PRO B 1 87 ? -1.438 -17.219 -18.25 1 85.06 87 PRO B O 1
ATOM 2167 N N . GLN B 1 88 ? -2.676 -15.711 -17.203 1 88.06 88 GLN B N 1
ATOM 2168 C CA . GLN B 1 88 ? -1.522 -15.047 -16.609 1 88.06 88 GLN B CA 1
ATOM 2169 C C . GLN B 1 88 ? -0.824 -15.961 -15.609 1 88.06 88 GLN B C 1
ATOM 2171 O O . GLN B 1 88 ? 0.388 -15.852 -15.406 1 88.06 88 GLN B O 1
ATOM 2176 N N . PHE B 1 89 ? -1.523 -16.891 -15.078 1 88.62 89 PHE B N 1
ATOM 2177 C CA . PHE B 1 89 ? -0.971 -17.703 -14 1 88.62 89 PHE B CA 1
ATOM 2178 C C . PHE B 1 89 ? -0.464 -19.047 -14.531 1 88.62 89 PHE B C 1
ATOM 2180 O O . PHE B 1 89 ? 0.143 -19.812 -13.797 1 88.62 89 PHE B O 1
ATOM 2187 N N . THR B 1 90 ? -0.755 -19.312 -15.789 1 88.88 90 THR B N 1
ATOM 2188 C CA . THR B 1 90 ? -0.266 -20.547 -16.391 1 88.88 90 THR B CA 1
ATOM 2189 C C . THR B 1 90 ? 0.887 -20.25 -17.344 1 88.88 90 THR B C 1
ATOM 2191 O O . THR B 1 90 ? 1.473 -21.172 -17.922 1 88.88 90 THR B O 1
ATOM 2194 N N . SER B 1 91 ? 1.24 -19.062 -17.5 1 91.94 91 SER B N 1
ATOM 2195 C CA . SER B 1 91 ? 2.262 -18.641 -18.453 1 91.94 91 SER B CA 1
ATOM 2196 C C . SER B 1 91 ? 3.662 -18.984 -17.953 1 91.94 91 SER B C 1
ATOM 2198 O O . SER B 1 91 ? 3.879 -19.109 -16.734 1 91.94 91 SER B O 1
ATOM 2200 N N . ARG B 1 92 ? 4.559 -19.094 -18.891 1 93.69 92 ARG B N 1
ATOM 2201 C CA . ARG B 1 92 ? 5.961 -19.328 -18.562 1 93.69 92 ARG B CA 1
ATOM 2202 C C . ARG B 1 92 ? 6.559 -18.109 -17.844 1 93.69 92 ARG B C 1
ATOM 2204 O O . ARG B 1 92 ? 7.387 -18.266 -16.953 1 93.69 92 ARG B O 1
ATOM 2211 N N . VAL B 1 93 ? 6.121 -17 -18.234 1 92.81 93 VAL B N 1
ATOM 2212 C CA . VAL B 1 93 ? 6.621 -15.766 -17.625 1 92.81 93 VAL B CA 1
ATOM 2213 C C . VAL B 1 93 ? 6.277 -15.734 -16.141 1 92.81 93 VAL B C 1
ATOM 2215 O O . VAL B 1 93 ? 7.125 -15.414 -15.312 1 92.81 93 VAL B O 1
ATOM 2218 N N . TRP B 1 94 ? 5.059 -16.094 -15.82 1 92.44 94 TRP B N 1
ATOM 2219 C CA . TRP B 1 94 ? 4.613 -16.141 -14.43 1 92.44 94 TRP B CA 1
ATOM 2220 C C . TRP B 1 94 ? 5.461 -17.125 -13.625 1 92.44 94 TRP B C 1
ATOM 2222 O O . TRP B 1 94 ? 6.016 -16.766 -12.586 1 92.44 94 TRP B O 1
ATOM 2232 N N . LYS B 1 95 ? 5.637 -18.297 -14.125 1 92.12 95 LYS B N 1
ATOM 2233 C CA . LYS B 1 95 ? 6.387 -19.344 -13.438 1 92.12 95 LYS B CA 1
ATOM 2234 C C . LYS B 1 95 ? 7.844 -18.938 -13.242 1 92.12 95 LYS B C 1
ATOM 2236 O O . LYS B 1 95 ? 8.398 -19.109 -12.148 1 92.12 95 LYS B O 1
ATOM 2241 N N . ALA B 1 96 ? 8.422 -18.406 -14.258 1 92.44 96 ALA B N 1
ATOM 2242 C CA . ALA B 1 96 ? 9.82 -17.984 -14.195 1 92.44 96 ALA B CA 1
ATOM 2243 C C . ALA B 1 96 ? 10.016 -16.859 -13.18 1 92.44 96 ALA B C 1
ATOM 2245 O O . ALA B 1 96 ? 10.977 -16.875 -12.406 1 92.44 96 ALA B O 1
ATOM 2246 N N . PHE B 1 97 ? 9.102 -15.898 -13.164 1 90.56 97 PHE B N 1
ATOM 2247 C CA . PHE B 1 97 ? 9.18 -14.766 -12.25 1 90.56 97 PHE B CA 1
ATOM 2248 C C . PHE B 1 97 ? 9.086 -15.227 -10.797 1 90.56 97 PHE B C 1
ATOM 2250 O O . PHE B 1 97 ? 9.906 -14.844 -9.961 1 90.56 97 PHE B O 1
ATOM 2257 N N . MET B 1 98 ? 8.102 -16.031 -10.539 1 89.44 98 MET B N 1
ATOM 2258 C CA . MET B 1 98 ? 7.875 -16.5 -9.172 1 89.44 98 MET B CA 1
ATOM 2259 C C . MET B 1 98 ? 9.008 -17.406 -8.711 1 89.44 98 MET B C 1
ATOM 2261 O O . MET B 1 98 ? 9.453 -17.328 -7.566 1 89.44 98 MET B O 1
ATOM 2265 N N . GLN B 1 99 ? 9.461 -18.219 -9.625 1 90 99 GLN B N 1
ATOM 2266 C CA . GLN B 1 99 ? 10.586 -19.094 -9.305 1 90 99 GLN B CA 1
ATOM 2267 C C . GLN B 1 99 ? 11.828 -18.297 -8.953 1 90 99 GLN B C 1
ATOM 2269 O O . GLN B 1 99 ? 12.57 -18.656 -8.039 1 90 99 GLN B O 1
ATOM 2274 N N . HIS B 1 100 ? 12.023 -17.234 -9.664 1 88.62 100 HIS B N 1
ATOM 2275 C CA . HIS B 1 100 ? 13.172 -16.375 -9.398 1 88.62 100 HIS B CA 1
ATOM 2276 C C . HIS B 1 100 ? 13.094 -15.773 -8 1 88.62 100 HIS B C 1
ATOM 2278 O O . HIS B 1 100 ? 14.125 -15.516 -7.375 1 88.62 100 HIS B O 1
ATOM 2284 N N . LEU B 1 101 ? 11.898 -15.609 -7.508 1 86.19 101 LEU B N 1
ATOM 2285 C CA . LEU B 1 101 ? 11.688 -15.039 -6.18 1 86.19 101 LEU B CA 1
ATOM 2286 C C . LEU B 1 101 ? 11.617 -16.141 -5.121 1 86.19 101 LEU B C 1
ATOM 2288 O O . LEU B 1 101 ? 11.445 -15.844 -3.936 1 86.19 101 LEU B O 1
ATOM 2292 N N . GLY B 1 102 ? 11.711 -17.344 -5.609 1 85 102 GLY B N 1
ATOM 2293 C CA . GLY B 1 102 ? 11.641 -18.469 -4.684 1 85 102 GLY B CA 1
ATOM 2294 C C . GLY B 1 102 ? 10.227 -18.797 -4.242 1 85 102 GLY B C 1
ATOM 2295 O O . GLY B 1 102 ? 10.023 -19.359 -3.164 1 85 102 GLY B O 1
ATOM 2296 N N . ILE B 1 103 ? 9.242 -18.375 -5.004 1 86.69 103 ILE B N 1
ATOM 2297 C CA . ILE B 1 103 ? 7.844 -18.594 -4.66 1 86.69 103 ILE B CA 1
ATOM 2298 C C . ILE B 1 103 ? 7.32 -19.828 -5.391 1 86.69 103 ILE B C 1
ATOM 2300 O O . ILE B 1 103 ? 7.473 -19.953 -6.609 1 86.69 103 ILE B O 1
ATOM 2304 N N . SER B 1 104 ? 6.738 -20.75 -4.66 1 88.25 104 SER B N 1
ATOM 2305 C CA . SER B 1 104 ? 6.027 -21.859 -5.289 1 88.25 104 SER B CA 1
ATOM 2306 C C . SER B 1 104 ? 4.633 -21.438 -5.742 1 88.25 104 SER B C 1
ATOM 2308 O O . SER B 1 104 ? 3.936 -20.719 -5.027 1 88.25 104 SER B O 1
ATOM 2310 N N . VAL B 1 105 ? 4.27 -21.906 -6.977 1 88 105 VAL B N 1
ATOM 2311 C CA . VAL B 1 105 ? 2.963 -21.5 -7.492 1 88 105 VAL B CA 1
ATOM 2312 C C . VAL B 1 105 ? 2.119 -22.734 -7.789 1 88 105 VAL B C 1
ATOM 2314 O O . VAL B 1 105 ? 2.641 -23.75 -8.242 1 88 105 VAL B O 1
ATOM 2317 N N . SER B 1 106 ? 0.839 -22.641 -7.453 1 85.25 106 SER B N 1
ATOM 2318 C CA . SER B 1 106 ? -0.115 -23.703 -7.754 1 85.25 106 SER B CA 1
ATOM 2319 C C . SER B 1 106 ? -1.458 -23.125 -8.195 1 85.25 106 SER B C 1
ATOM 2321 O O . SER B 1 106 ? -1.736 -21.938 -7.977 1 85.25 10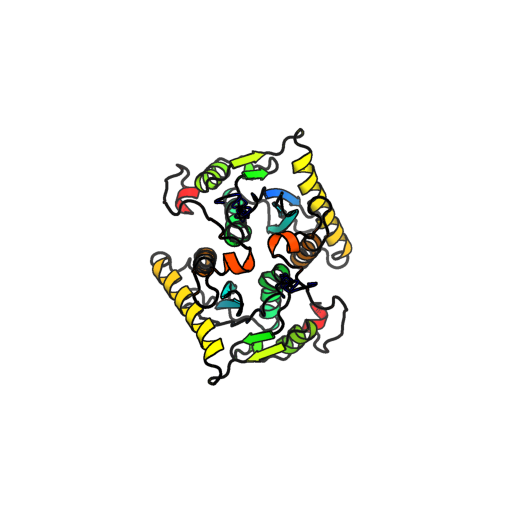6 SER B O 1
ATOM 2323 N N . LEU B 1 107 ? -2.172 -23.938 -8.938 1 82.44 107 LEU B N 1
ATOM 2324 C CA . LEU B 1 107 ? -3.477 -23.531 -9.445 1 82.44 107 LEU B CA 1
ATOM 2325 C C . LEU B 1 107 ? -4.598 -24.156 -8.625 1 82.44 107 LEU B C 1
ATOM 2327 O O . LEU B 1 107 ? -4.453 -25.281 -8.117 1 82.44 107 LEU B O 1
ATOM 2331 N N . THR B 1 108 ? -5.629 -23.359 -8.461 1 75.88 108 THR B N 1
ATOM 2332 C CA . THR B 1 108 ? -6.805 -23.922 -7.805 1 75.88 108 THR B CA 1
ATOM 2333 C C . THR B 1 108 ? -7.418 -25.031 -8.664 1 75.88 108 THR B C 1
ATOM 2335 O O . THR B 1 108 ? -7.277 -25.031 -9.883 1 75.88 108 THR B O 1
ATOM 2338 N N . SER B 1 109 ? -7.637 -26.141 -8.023 1 67.31 109 SER B N 1
ATOM 2339 C CA . SER B 1 109 ? -8.359 -27.219 -8.688 1 67.31 109 SER B CA 1
ATOM 2340 C C . SER B 1 109 ? -9.812 -27.281 -8.234 1 67.31 109 SER B C 1
ATOM 2342 O O . SER B 1 109 ? -10.164 -26.734 -7.188 1 67.31 109 SER B O 1
ATOM 2344 N N . GLY B 1 110 ? -10.781 -27.578 -9.242 1 59.09 110 GLY B N 1
ATOM 2345 C CA . GLY B 1 110 ? -12.117 -27.906 -8.781 1 59.09 110 GLY B CA 1
ATOM 2346 C C . GLY B 1 110 ? -12.117 -28.734 -7.508 1 59.09 110 GLY B C 1
ATOM 2347 O O . GLY B 1 110 ? -13.102 -28.734 -6.766 1 59.09 110 GLY B O 1
ATOM 2348 N N . TYR B 1 111 ? -10.945 -29.297 -7.285 1 51.38 111 TYR B N 1
ATOM 2349 C CA . TYR B 1 111 ? -10.906 -30.25 -6.184 1 51.38 111 TYR B CA 1
ATOM 2350 C C . TYR B 1 111 ? -10.367 -29.594 -4.914 1 51.38 111 TYR B C 1
ATOM 2352 O O . TYR B 1 111 ? -10.289 -30.234 -3.863 1 51.38 111 TYR B O 1
ATOM 2360 N N . HIS B 1 112 ? -9.758 -28.422 -4.93 1 57.84 112 HIS B N 1
ATOM 2361 C CA . HIS B 1 112 ? -9.297 -27.797 -3.699 1 57.84 112 HIS B CA 1
ATOM 2362 C C . HIS B 1 112 ? -10.258 -26.703 -3.25 1 57.84 112 HIS B C 1
ATOM 2364 O O . HIS B 1 112 ? -10.008 -25.516 -3.486 1 57.84 112 HIS B O 1
ATOM 2370 N N . PRO B 1 113 ? -11.391 -27.156 -2.604 1 57.59 113 PRO B N 1
ATOM 2371 C CA . PRO B 1 113 ? -12.531 -26.328 -2.211 1 57.59 113 PRO B CA 1
ATOM 2372 C C . PRO B 1 113 ? -12.148 -25.203 -1.247 1 57.59 113 PRO B C 1
ATOM 2374 O O . PRO B 1 113 ? -12.727 -24.109 -1.302 1 57.59 113 PRO B O 1
ATOM 2377 N N . GLN B 1 114 ? -11.047 -25.531 -0.5 1 59.19 114 GLN B N 1
ATOM 2378 C CA . GLN B 1 114 ? -10.82 -24.578 0.585 1 59.19 114 GLN B CA 1
ATOM 2379 C C . GLN B 1 114 ? -10.242 -23.266 0.058 1 59.19 114 GLN B C 1
ATOM 2381 O O . GLN B 1 114 ? -10.664 -22.188 0.469 1 59.19 114 GLN B O 1
ATOM 2386 N N . SER B 1 115 ? -9.195 -23.344 -0.812 1 59.69 115 SER B N 1
ATOM 2387 C CA . SER B 1 115 ? -8.617 -22.125 -1.35 1 59.69 115 SER B CA 1
ATOM 2388 C C . SER B 1 115 ? -9.625 -21.359 -2.197 1 59.69 115 SER B C 1
ATOM 2390 O O . SER B 1 115 ? -9.688 -20.125 -2.141 1 59.69 115 SER B O 1
ATOM 2392 N N . ASN B 1 116 ? -10.445 -22.156 -2.801 1 65.06 116 ASN B N 1
ATOM 2393 C CA . ASN B 1 116 ? -11.484 -21.562 -3.635 1 65.06 116 ASN B CA 1
ATOM 2394 C C . ASN B 1 116 ? -12.555 -20.875 -2.793 1 65.06 116 ASN B C 1
ATOM 2396 O O . ASN B 1 116 ? -13.047 -19.797 -3.158 1 65.06 116 ASN B O 1
ATOM 2400 N N . GLY B 1 117 ? -12.688 -21.516 -1.69 1 71.5 117 GLY B N 1
ATOM 2401 C CA . GLY B 1 117 ? -13.742 -20.984 -0.841 1 71.5 117 GLY B CA 1
ATOM 2402 C C . GLY B 1 117 ? -13.406 -19.625 -0.249 1 71.5 117 GLY B C 1
ATOM 2403 O O . GLY B 1 117 ? -14.266 -18.75 -0.165 1 71.5 117 GLY B O 1
ATOM 2404 N N . GLN B 1 118 ? -12.102 -19.422 0.093 1 74 118 GLN B N 1
ATOM 2405 C CA . GLN B 1 118 ? -11.688 -18.156 0.696 1 74 118 GLN B CA 1
ATOM 2406 C C . GLN B 1 118 ? -11.797 -17 -0.302 1 74 118 GLN B C 1
ATOM 2408 O O . GLN B 1 118 ? -12.312 -15.938 0.029 1 74 118 GLN B O 1
ATOM 2413 N N . VAL B 1 119 ? -11.312 -17.266 -1.509 1 73.69 119 VAL B N 1
ATOM 2414 C CA . VAL B 1 119 ? -11.344 -16.219 -2.523 1 73.69 119 VAL B CA 1
ATOM 2415 C C . VAL B 1 119 ? -12.789 -15.914 -2.91 1 73.69 119 VAL B C 1
ATOM 2417 O O . VAL B 1 119 ? -13.156 -14.75 -3.107 1 73.69 119 VAL B O 1
ATOM 2420 N N . GLU B 1 120 ? -13.586 -17.016 -3.045 1 76.19 120 GLU B N 1
ATOM 2421 C CA . GLU B 1 120 ? -15 -16.828 -3.369 1 76.19 120 GLU B CA 1
ATOM 2422 C C . GLU B 1 120 ? -15.703 -15.984 -2.314 1 76.19 120 GLU B C 1
ATOM 2424 O O . GLU B 1 120 ? -16.516 -15.117 -2.646 1 76.19 120 GLU B O 1
ATOM 2429 N N . ARG B 1 121 ? -15.391 -16.172 -1.09 1 78.94 121 ARG B N 1
ATOM 2430 C CA . ARG B 1 121 ? -16 -15.398 -0.008 1 78.94 121 ARG B CA 1
ATOM 2431 C C . ARG B 1 121 ? -15.602 -13.93 -0.082 1 78.94 121 ARG B C 1
ATOM 2433 O O . ARG B 1 121 ? -16.453 -13.047 0.04 1 78.94 121 ARG B O 1
ATOM 2440 N N . VAL B 1 122 ? -14.289 -13.688 -0.256 1 83 122 VAL B N 1
ATOM 2441 C CA . VAL B 1 122 ? -13.805 -12.32 -0.341 1 83 122 VAL B CA 1
ATOM 2442 C C . VAL B 1 122 ? -14.445 -11.617 -1.537 1 83 122 VAL B C 1
ATOM 2444 O O . VAL B 1 122 ? -14.875 -10.461 -1.433 1 83 122 VAL B O 1
ATOM 2447 N N . ASN B 1 123 ? -14.539 -12.32 -2.611 1 80.69 123 ASN B N 1
ATOM 2448 C CA . ASN B 1 123 ? -15.164 -11.742 -3.795 1 80.69 123 ASN B CA 1
ATOM 2449 C C . ASN B 1 123 ? -16.625 -11.391 -3.541 1 80.69 123 ASN B C 1
ATOM 2451 O O . ASN B 1 123 ? -17.109 -10.352 -3.996 1 80.69 123 ASN B O 1
ATOM 2455 N N . GLN B 1 124 ? -17.281 -12.25 -2.91 1 82.12 124 GLN B N 1
ATOM 2456 C CA . GLN B 1 124 ? -18.672 -11.992 -2.564 1 82.12 124 GLN B CA 1
ATOM 2457 C C . GLN B 1 124 ? -18.797 -10.758 -1.676 1 82.12 124 GLN B C 1
ATOM 2459 O O . GLN B 1 124 ? -19.672 -9.914 -1.896 1 82.12 124 GLN B O 1
ATOM 2464 N N . GLU B 1 125 ? -17.938 -10.672 -0.713 1 85.5 125 GLU B N 1
ATOM 2465 C CA . GLU B 1 125 ? -17.953 -9.531 0.203 1 85.5 125 GLU B CA 1
ATOM 2466 C C . GLU B 1 125 ? -17.641 -8.234 -0.522 1 85.5 125 GLU B C 1
ATOM 2468 O O . GLU B 1 125 ? -18.25 -7.199 -0.258 1 85.5 125 GLU B O 1
ATOM 2473 N N . VAL B 1 126 ? -16.656 -8.273 -1.402 1 84.31 126 VAL B N 1
ATOM 2474 C CA . VAL B 1 126 ? -16.312 -7.105 -2.199 1 84.31 126 VAL B CA 1
ATOM 2475 C C . VAL B 1 126 ? -17.516 -6.68 -3.045 1 84.31 126 VAL B C 1
ATOM 2477 O O . VAL B 1 126 ? -17.859 -5.496 -3.092 1 84.31 126 VAL B O 1
ATOM 2480 N N . GLY B 1 127 ? -18.156 -7.637 -3.703 1 82.81 127 GLY B N 1
ATOM 2481 C CA . GLY B 1 127 ? -19.328 -7.352 -4.496 1 82.81 127 GLY B CA 1
ATOM 2482 C C . GLY B 1 127 ? -20.453 -6.715 -3.695 1 82.81 127 GLY B C 1
ATOM 2483 O O . GLY B 1 127 ? -21.062 -5.738 -4.137 1 82.81 127 GLY B O 1
ATOM 2484 N N . ARG B 1 128 ? -20.672 -7.305 -2.588 1 84.25 128 ARG B N 1
ATOM 2485 C CA . ARG B 1 128 ? -21.719 -6.777 -1.719 1 84.25 128 ARG B CA 1
ATOM 2486 C C . ARG B 1 128 ? -21.406 -5.344 -1.304 1 84.25 128 ARG B C 1
ATOM 2488 O O . ARG B 1 128 ? -22.297 -4.48 -1.342 1 84.25 128 ARG B O 1
ATOM 2495 N N . PHE B 1 129 ? -20.203 -5.113 -0.911 1 85 129 PHE B N 1
ATOM 2496 C CA . PHE B 1 129 ? -19.797 -3.773 -0.509 1 85 129 PHE B CA 1
ATOM 2497 C C . PHE B 1 129 ? -20 -2.779 -1.644 1 85 129 PHE B C 1
ATOM 2499 O O . PHE B 1 129 ? -20.625 -1.732 -1.449 1 85 129 PHE B O 1
ATOM 2506 N N . LEU B 1 130 ? -19.516 -3.105 -2.756 1 81 130 LEU B N 1
ATOM 2507 C CA . LEU B 1 130 ? -19.562 -2.182 -3.885 1 81 130 LEU B CA 1
ATOM 2508 C C . LEU B 1 130 ? -21 -1.954 -4.344 1 81 130 LEU B C 1
ATOM 2510 O O . LEU B 1 130 ? -21.359 -0.847 -4.75 1 81 130 LEU B O 1
ATOM 2514 N N . ARG B 1 131 ? -21.828 -3.016 -4.293 1 81 131 ARG B N 1
ATOM 2515 C CA . ARG B 1 131 ? -23.234 -2.871 -4.645 1 81 131 ARG B CA 1
ATOM 2516 C C . ARG B 1 131 ? -23.953 -1.952 -3.666 1 81 131 ARG B C 1
ATOM 2518 O O . ARG B 1 131 ? -24.828 -1.175 -4.062 1 81 131 ARG B O 1
ATOM 2525 N N . SER B 1 132 ? -23.594 -2.043 -2.447 1 83.5 132 SER B N 1
ATOM 2526 C CA . SER B 1 132 ? -24.266 -1.266 -1.407 1 83.5 132 SER B CA 1
ATOM 2527 C C . SER B 1 132 ? -23.828 0.198 -1.45 1 83.5 132 SER B C 1
ATOM 2529 O O . SER B 1 132 ? -24.641 1.094 -1.196 1 83.5 132 SER B O 1
ATOM 2531 N N . TYR B 1 133 ? -22.609 0.481 -1.786 1 79.31 133 TYR B N 1
ATOM 2532 C CA . TYR B 1 133 ? -22.094 1.832 -1.617 1 79.31 133 TYR B CA 1
ATOM 2533 C C . TYR B 1 133 ? -21.984 2.549 -2.957 1 79.31 133 TYR B C 1
ATOM 2535 O O . TYR B 1 133 ? -21.938 3.779 -3.008 1 79.31 133 TYR B O 1
ATOM 2543 N N . CYS B 1 134 ? -21.906 1.829 -4.004 1 76.38 134 CYS B N 1
ATOM 2544 C CA . CYS B 1 134 ? -21.75 2.447 -5.316 1 76.38 134 CYS B CA 1
ATOM 2545 C C . CYS B 1 134 ? -23.062 2.465 -6.078 1 76.38 134 CYS B C 1
ATOM 2547 O O . CYS B 1 134 ? -23.094 2.686 -7.289 1 76.38 134 CYS B O 1
ATOM 2549 N N . GLN B 1 135 ? -24.188 2.273 -5.477 1 73.44 135 GLN B N 1
ATOM 2550 C CA . GLN B 1 135 ? -25.484 2.178 -6.137 1 73.44 135 GLN B CA 1
ATOM 2551 C C . GLN B 1 135 ? -25.781 3.441 -6.934 1 73.44 135 GLN B C 1
ATOM 2553 O O . GLN B 1 135 ? -26.234 3.367 -8.086 1 73.44 135 GLN B O 1
ATOM 2558 N N . ASP B 1 136 ? -25.438 4.613 -6.434 1 71.25 136 ASP B N 1
ATOM 2559 C CA . ASP B 1 136 ? -25.812 5.871 -7.07 1 71.25 136 ASP B CA 1
ATOM 2560 C C . ASP B 1 136 ? -24.734 6.348 -8.031 1 71.25 136 ASP B C 1
ATOM 2562 O O . ASP B 1 136 ? -24.984 7.211 -8.875 1 71.25 136 ASP B O 1
ATOM 2566 N N . ARG B 1 137 ? -23.531 5.777 -7.871 1 75 137 ARG B N 1
ATOM 2567 C CA . ARG B 1 137 ? -22.406 6.16 -8.719 1 75 137 ARG B CA 1
ATOM 2568 C C . ARG B 1 137 ? -21.609 4.938 -9.164 1 75 137 ARG B C 1
ATOM 2570 O O . ARG B 1 137 ? -20.422 4.82 -8.859 1 75 137 ARG B O 1
ATOM 2577 N N . PRO B 1 138 ? -22.297 4.047 -10.055 1 68.5 138 PRO B N 1
ATOM 2578 C CA . PRO B 1 138 ? -21.641 2.785 -10.406 1 68.5 138 PRO B CA 1
ATOM 2579 C C . PRO B 1 138 ? -20.312 2.994 -11.133 1 68.5 138 PRO B C 1
ATOM 2581 O O . PRO B 1 138 ? -19.422 2.152 -11.039 1 68.5 138 PRO B O 1
ATOM 2584 N N . GLY B 1 139 ? -20.188 4.156 -11.797 1 73.19 139 GLY B N 1
ATOM 2585 C CA . GLY B 1 139 ? -18.953 4.441 -12.523 1 73.19 139 GLY B CA 1
ATOM 2586 C C . GLY B 1 139 ? -17.797 4.816 -11.625 1 73.19 139 GLY B C 1
ATOM 2587 O O . GLY B 1 139 ? -16.641 4.855 -12.062 1 73.19 139 GLY B O 1
ATOM 2588 N N . GLU B 1 140 ? -18.047 4.945 -10.32 1 77.81 140 GLU B N 1
ATOM 2589 C CA . GLU B 1 140 ? -17.016 5.398 -9.398 1 77.81 140 GLU B CA 1
ATOM 2590 C C . GLU B 1 140 ? -16.625 4.293 -8.422 1 77.81 140 GLU B C 1
ATOM 2592 O O . GLU B 1 140 ? -16.094 4.566 -7.344 1 77.81 140 GLU B O 1
ATOM 2597 N N . TRP B 1 141 ? -16.797 3.01 -8.836 1 78.62 141 TRP B N 1
ATOM 2598 C CA . TRP B 1 141 ? -16.562 1.887 -7.93 1 78.62 141 TRP B CA 1
ATOM 2599 C C . TRP B 1 141 ? -15.109 1.847 -7.473 1 78.62 141 TRP B C 1
ATOM 2601 O O . TRP B 1 141 ? -14.82 1.472 -6.332 1 78.62 141 TRP B O 1
ATOM 2611 N N . ALA B 1 142 ? -14.203 2.182 -8.359 1 80.31 142 ALA B N 1
ATOM 2612 C CA . ALA B 1 142 ? -12.781 2.096 -8.055 1 80.31 142 ALA B CA 1
ATOM 2613 C C . ALA B 1 142 ? -12.406 3.014 -6.895 1 80.31 142 ALA B C 1
ATOM 2615 O O . ALA B 1 142 ? -11.5 2.705 -6.121 1 80.31 142 ALA B O 1
ATOM 2616 N N . GLU B 1 143 ? -13.141 4.066 -6.742 1 81.56 143 GLU B N 1
ATOM 2617 C CA . GLU B 1 143 ? -12.867 5.016 -5.664 1 81.56 143 GLU B CA 1
ATOM 2618 C C . GLU B 1 143 ? -13.258 4.434 -4.309 1 81.56 143 GLU B C 1
ATOM 2620 O O . GLU B 1 143 ? -12.758 4.871 -3.273 1 81.56 143 GLU B O 1
ATOM 2625 N N . PHE B 1 144 ? -14.117 3.396 -4.34 1 83.75 144 PHE B N 1
ATOM 2626 C CA . PHE B 1 144 ? -14.609 2.818 -3.094 1 83.75 144 PHE B CA 1
ATOM 2627 C C . PHE B 1 144 ? -13.797 1.586 -2.711 1 83.75 144 PHE B C 1
ATOM 2629 O O . PHE B 1 144 ? -13.914 1.082 -1.593 1 83.75 144 PHE B O 1
ATOM 2636 N N . LEU B 1 145 ? -12.938 1.084 -3.561 1 87.25 145 LEU B N 1
ATOM 2637 C CA . LEU B 1 145 ? -12.188 -0.15 -3.33 1 87.25 145 LEU B CA 1
ATOM 2638 C C . LEU B 1 145 ? -11.305 -0.025 -2.096 1 87.25 145 LEU B C 1
ATOM 2640 O O . LEU B 1 145 ? -11.211 -0.958 -1.294 1 87.25 145 LEU B O 1
ATOM 2644 N N . PRO B 1 146 ? -10.648 1.193 -1.932 1 88.88 146 PRO B N 1
ATOM 2645 C CA . PRO B 1 146 ? -9.859 1.323 -0.707 1 88.88 146 PRO B CA 1
ATOM 2646 C C . PRO B 1 146 ? -10.695 1.188 0.559 1 88.88 146 PRO B C 1
ATOM 2648 O O . PRO B 1 146 ? -10.25 0.604 1.547 1 88.88 146 PRO B O 1
ATOM 2651 N N . TRP B 1 147 ? -11.906 1.657 0.459 1 87.62 147 TRP B N 1
ATOM 2652 C CA . TRP B 1 147 ? -12.805 1.546 1.604 1 87.62 147 TRP B CA 1
ATOM 2653 C C . TRP B 1 147 ? -13.25 0.101 1.81 1 87.62 147 TRP B C 1
ATOM 2655 O O . TRP B 1 147 ? -13.352 -0.369 2.945 1 87.62 147 TRP B O 1
ATOM 2665 N N . ALA B 1 148 ? -13.578 -0.57 0.71 1 88.44 148 ALA B N 1
ATOM 2666 C CA . ALA B 1 148 ? -13.938 -1.982 0.79 1 88.44 148 ALA B CA 1
ATOM 2667 C C . ALA B 1 148 ? -12.812 -2.805 1.413 1 88.44 148 ALA B C 1
ATOM 2669 O O . ALA B 1 148 ? -13.062 -3.643 2.283 1 88.44 148 ALA B O 1
ATOM 2670 N N . GLU B 1 149 ? -11.609 -2.545 0.982 1 91.75 149 GLU B N 1
ATOM 2671 C CA . GLU B 1 149 ? -10.445 -3.256 1.508 1 91.75 149 GLU B CA 1
ATOM 2672 C C . GLU B 1 149 ? -10.289 -3.021 3.008 1 91.75 149 GLU B C 1
ATOM 2674 O O . GLU B 1 149 ? -10.078 -3.967 3.77 1 91.75 149 GLU B O 1
ATOM 2679 N N . TYR B 1 150 ? -10.398 -1.744 3.4 1 93.25 150 TYR B N 1
ATOM 2680 C CA . TYR B 1 150 ? -10.297 -1.407 4.816 1 93.25 150 TYR B CA 1
ATOM 2681 C C . TYR B 1 150 ? -11.359 -2.127 5.629 1 93.25 150 TYR B C 1
ATOM 2683 O O . TYR B 1 150 ? -11.07 -2.688 6.691 1 93.25 150 TYR B O 1
ATOM 2691 N N . ALA B 1 151 ? -12.57 -2.07 5.121 1 92.06 151 ALA B N 1
ATOM 2692 C CA . ALA B 1 151 ? -13.68 -2.705 5.824 1 92.06 151 ALA B CA 1
ATOM 2693 C C . ALA B 1 151 ? -13.438 -4.203 5.988 1 92.06 151 ALA B C 1
ATOM 2695 O O . ALA B 1 151 ? -13.617 -4.754 7.078 1 92.06 151 ALA B O 1
ATOM 2696 N N . LEU B 1 152 ? -13.047 -4.871 4.953 1 91.88 152 LEU B N 1
ATOM 2697 C CA . LEU B 1 152 ? -12.812 -6.312 4.992 1 91.88 152 LEU B CA 1
ATOM 2698 C C . LEU B 1 152 ? -11.695 -6.656 5.973 1 91.88 152 LEU B C 1
ATOM 2700 O O . LEU B 1 152 ? -11.805 -7.633 6.719 1 91.88 152 LEU B O 1
ATOM 2704 N N . ASN B 1 153 ? -10.602 -5.828 6.02 1 94.56 153 ASN B N 1
ATOM 2705 C CA . ASN B 1 153 ? -9.461 -6.086 6.902 1 94.56 153 ASN B CA 1
ATOM 2706 C C . ASN B 1 153 ? -9.773 -5.703 8.344 1 94.56 153 ASN B C 1
ATOM 2708 O O . ASN B 1 153 ? -8.977 -5.961 9.25 1 94.56 153 ASN B O 1
ATOM 2712 N N . SER B 1 154 ? -10.977 -5.07 8.523 1 94.81 154 SER B N 1
ATOM 2713 C CA . SER B 1 154 ? -11.414 -4.688 9.859 1 94.81 154 SER B CA 1
ATOM 2714 C C . SER B 1 154 ? -12.422 -5.684 10.422 1 94.81 154 SER B C 1
ATOM 2716 O O . SER B 1 154 ? -12.883 -5.539 11.555 1 94.81 154 SER B O 1
ATOM 2718 N N . LEU B 1 155 ? -12.766 -6.695 9.633 1 93.31 155 LEU B N 1
ATOM 2719 C CA . LEU B 1 155 ? -13.75 -7.684 10.062 1 93.31 155 LEU B CA 1
ATOM 2720 C C . LEU B 1 155 ? -13.086 -8.797 10.859 1 93.31 155 LEU B C 1
ATOM 2722 O O . LEU B 1 155 ? -12.023 -9.305 10.477 1 93.31 155 LEU B O 1
ATOM 2726 N N . HIS B 1 156 ? -13.789 -9.117 11.891 1 94.5 156 HIS B N 1
ATOM 2727 C CA . HIS B 1 156 ? -13.312 -10.227 12.703 1 94.5 156 HIS B CA 1
ATOM 2728 C C . HIS B 1 156 ? -13.453 -11.555 11.969 1 94.5 156 HIS B C 1
ATOM 2730 O O . HIS B 1 156 ? -14.477 -11.805 11.32 1 94.5 156 HIS B O 1
ATOM 2736 N N . HIS B 1 157 ? -12.367 -12.312 11.961 1 89.75 157 HIS B N 1
ATOM 2737 C CA . HIS B 1 157 ? -12.391 -13.641 11.375 1 89.75 157 HIS B CA 1
ATOM 2738 C C . HIS B 1 157 ? -12.383 -14.727 12.453 1 89.75 157 HIS B C 1
ATOM 2740 O O . HIS B 1 157 ? -11.547 -14.688 13.359 1 89.75 157 HIS B O 1
ATOM 2746 N N . SER B 1 158 ? -13.211 -15.664 12.281 1 90.12 158 SER B N 1
ATOM 2747 C CA . SER B 1 158 ? -13.336 -16.719 13.273 1 90.12 158 SER B CA 1
ATOM 2748 C C . SER B 1 158 ? -12.102 -17.625 13.273 1 90.12 158 SER B C 1
ATOM 2750 O O . SER B 1 158 ? -11.727 -18.172 14.312 1 90.12 158 SER B O 1
ATOM 2752 N N . SER B 1 159 ? -11.516 -17.828 12.148 1 85.56 159 SER B N 1
ATOM 2753 C CA . SER B 1 159 ? -10.367 -18.719 12.039 1 85.56 159 SER B CA 1
ATOM 2754 C C . SER B 1 159 ? -9.172 -18.188 12.812 1 85.56 159 SER B C 1
ATOM 2756 O O . SER B 1 159 ? -8.414 -18.969 13.406 1 85.56 159 SER B O 1
ATOM 2758 N N . THR B 1 160 ? -8.977 -16.781 12.93 1 88.69 160 THR B N 1
ATOM 2759 C CA . THR B 1 160 ? -7.82 -16.188 13.594 1 88.69 160 THR B CA 1
ATOM 2760 C C . THR B 1 160 ? -8.219 -15.609 14.945 1 88.69 160 THR B C 1
ATOM 2762 O O . THR B 1 160 ? -7.363 -15.359 15.797 1 88.69 160 THR B O 1
ATOM 2765 N N . GLY B 1 161 ? -9.516 -15.281 15.141 1 94.06 161 GLY B N 1
ATOM 2766 C CA . GLY B 1 161 ? -10.016 -14.695 16.375 1 94.06 161 GLY B CA 1
ATOM 2767 C C . GLY B 1 161 ? -9.766 -13.195 16.453 1 94.06 161 GLY B C 1
ATOM 2768 O O . GLY B 1 161 ? -10.031 -12.578 17.484 1 94.06 161 GLY B O 1
ATOM 2769 N N . VAL B 1 162 ? -9.156 -12.664 15.523 1 94.75 162 VAL B N 1
ATOM 2770 C CA . VAL B 1 162 ? -8.859 -11.242 15.453 1 94.75 162 VAL B CA 1
ATOM 2771 C C . VAL B 1 162 ? -9.125 -10.727 14.039 1 94.75 162 VAL B C 1
ATOM 2773 O O . VAL B 1 162 ? -9.438 -11.508 13.141 1 94.75 162 VAL B O 1
ATOM 2776 N N . THR B 1 163 ? -9.117 -9.414 13.867 1 95.25 163 THR B N 1
ATOM 2777 C CA . THR B 1 163 ? -9.203 -8.859 12.523 1 95.25 163 THR B CA 1
ATOM 2778 C C . THR B 1 163 ? -7.895 -9.062 11.773 1 95.25 163 THR B C 1
ATOM 2780 O O . THR B 1 163 ? -6.832 -9.195 12.383 1 95.25 163 THR B O 1
ATOM 2783 N N . PRO B 1 164 ? -7.961 -9.133 10.453 1 93.31 164 PRO B N 1
ATOM 2784 C CA . PRO B 1 164 ? -6.715 -9.18 9.688 1 93.31 164 PRO B CA 1
ATOM 2785 C C . PRO B 1 164 ? -5.746 -8.062 10.062 1 93.31 164 PRO B C 1
ATOM 2787 O O . PRO B 1 164 ? -4.535 -8.281 10.133 1 93.31 164 PRO B O 1
ATOM 2790 N N . PHE B 1 165 ? -6.211 -6.816 10.344 1 93.38 165 PHE B N 1
ATOM 2791 C CA . PHE B 1 165 ? -5.363 -5.723 10.797 1 93.38 165 PHE B CA 1
ATOM 2792 C C . PHE B 1 165 ? -4.656 -6.09 12.102 1 93.38 165 PHE B C 1
ATOM 2794 O O . PHE B 1 165 ? -3.447 -5.891 12.234 1 93.38 165 PHE B O 1
ATOM 2801 N N . GLN B 1 166 ? -5.395 -6.613 12.992 1 92.75 166 GLN B N 1
ATOM 2802 C CA . GLN B 1 166 ? -4.816 -6.996 14.273 1 92.75 166 GLN B CA 1
ATOM 2803 C C . GLN B 1 166 ? -3.781 -8.102 14.102 1 92.75 166 GLN B C 1
ATOM 2805 O O . GLN B 1 166 ? -2.76 -8.117 14.797 1 92.75 166 GLN B O 1
ATOM 2810 N N . CYS B 1 167 ? -4.09 -8.984 13.211 1 91.06 167 CYS B N 1
ATOM 2811 C CA . CYS B 1 167 ? -3.158 -10.078 12.961 1 91.06 167 CYS B CA 1
ATOM 2812 C C . CYS B 1 167 ? -1.868 -9.555 12.336 1 91.06 167 CYS B C 1
ATOM 2814 O O . CYS B 1 167 ? -0.777 -10 12.695 1 91.06 167 CYS B O 1
ATOM 2816 N N . VAL B 1 168 ? -1.943 -8.594 11.453 1 90.12 168 VAL B N 1
ATOM 2817 C CA . VAL B 1 168 ? -0.803 -8.141 10.664 1 90.12 168 VAL B CA 1
ATOM 2818 C C . VAL B 1 168 ? -0.062 -7.035 11.414 1 90.12 168 VAL B C 1
ATOM 2820 O O . VAL B 1 168 ? 1.168 -7.059 11.508 1 90.12 168 VAL B O 1
ATOM 2823 N N . LEU B 1 169 ? -0.792 -6.062 12 1 90.12 169 LEU B N 1
ATOM 2824 C CA . LEU B 1 169 ? -0.19 -4.855 12.555 1 90.12 169 LEU B CA 1
ATOM 2825 C C . LEU B 1 169 ? -0.103 -4.949 14.078 1 90.12 169 LEU B C 1
ATOM 2827 O O . LEU B 1 169 ? 0.623 -4.176 14.711 1 90.12 169 LEU B O 1
ATOM 2831 N N . GLY B 1 170 ? -0.883 -5.816 14.68 1 89.56 170 GLY B N 1
ATOM 2832 C CA . GLY B 1 170 ? -0.938 -5.902 16.125 1 89.56 170 GLY B CA 1
ATOM 2833 C C . GLY B 1 170 ? -1.985 -4.992 16.734 1 89.56 170 GLY B C 1
ATOM 2834 O O . GLY B 1 170 ? -2.184 -4.996 17.953 1 89.56 170 GLY B O 1
ATOM 2835 N N . TYR B 1 171 ? -2.646 -4.207 15.914 1 89.81 171 TYR B N 1
ATOM 2836 C CA . TYR B 1 171 ? -3.711 -3.32 16.375 1 89.81 171 TYR B CA 1
ATOM 2837 C C . TYR B 1 171 ? -4.738 -3.084 15.273 1 89.81 171 TYR B C 1
ATOM 2839 O O . TYR B 1 171 ? -4.512 -3.451 14.117 1 89.81 171 TYR B O 1
ATOM 2847 N N . GLN B 1 172 ? -5.918 -2.533 15.664 1 91.5 172 GLN B N 1
ATOM 2848 C CA . GLN B 1 172 ? -6.957 -2.152 14.719 1 91.5 172 GLN B CA 1
ATOM 2849 C C . GLN B 1 172 ? -6.863 -0.673 14.359 1 91.5 172 GLN B C 1
ATOM 2851 O O . GLN B 1 172 ? -7.164 0.192 15.18 1 91.5 172 GLN B O 1
ATOM 2856 N N . PRO B 1 173 ? -6.418 -0.395 13.062 1 88.81 173 PRO B N 1
ATOM 2857 C CA . PRO B 1 173 ? -6.398 1.011 12.656 1 88.81 173 PRO B CA 1
ATOM 2858 C C . PRO B 1 173 ? -7.777 1.663 12.719 1 88.81 173 PRO B C 1
ATOM 2860 O O . PRO B 1 173 ? -8.781 1.023 12.406 1 88.81 173 PRO B O 1
ATOM 2863 N N . VAL B 1 174 ? -7.793 2.916 13.172 1 85.19 174 VAL B N 1
ATOM 2864 C CA . VAL B 1 174 ? -9.055 3.645 13.242 1 85.19 174 VAL B CA 1
ATOM 2865 C C . VAL B 1 174 ? -9.094 4.715 12.156 1 85.19 174 VAL B C 1
ATOM 2867 O O . VAL B 1 174 ? -8.133 5.465 11.977 1 85.19 174 VAL B O 1
ATOM 2870 N N . LEU B 1 175 ? -9.992 4.562 11.383 1 79.88 175 LEU B N 1
ATOM 2871 C CA . LEU B 1 175 ? -10.266 5.641 10.438 1 79.88 175 LEU B CA 1
ATOM 2872 C C . LEU B 1 175 ? -11.398 6.527 10.938 1 79.88 175 LEU B C 1
ATOM 2874 O O . LEU B 1 175 ? -12.336 6.047 11.586 1 79.88 175 LEU B O 1
ATOM 2878 N N . ALA B 1 176 ? -11.055 7.879 11.445 1 66.5 176 ALA B N 1
ATOM 2879 C CA . ALA B 1 176 ? -12.094 8.742 12.016 1 66.5 176 ALA B CA 1
ATOM 2880 C C . ALA B 1 176 ? -13.406 8.594 11.258 1 66.5 176 ALA B C 1
ATOM 2882 O O . ALA B 1 176 ? -13.43 8.094 10.133 1 66.5 176 ALA B O 1
ATOM 2883 N N . PRO B 1 177 ? -14.547 9.742 11.672 1 57.44 177 PRO B N 1
ATOM 2884 C CA . PRO B 1 177 ? -15.977 9.531 11.93 1 57.44 177 PRO B CA 1
ATOM 2885 C C . PRO B 1 177 ? -16.781 9.258 10.656 1 57.44 177 PRO B C 1
ATOM 2887 O O . PRO B 1 177 ? -16.516 9.875 9.625 1 57.44 177 PRO B O 1
ATOM 2890 N N . TRP B 1 178 ? -16.984 7.988 10.414 1 55.34 178 TRP B N 1
ATOM 2891 C CA . TRP B 1 178 ? -18.031 7.734 9.43 1 55.34 178 TRP B CA 1
ATOM 2892 C C . TRP B 1 178 ? -19.156 8.766 9.539 1 55.34 178 TRP B C 1
ATOM 2894 O O . TRP B 1 178 ? -20.141 8.695 8.805 1 55.34 178 TRP B O 1
ATOM 2904 N N . THR B 1 179 ? -19.172 9.508 10.609 1 56.69 179 THR B N 1
ATOM 2905 C CA . THR B 1 179 ? -20.375 10.352 10.664 1 56.69 179 THR B CA 1
ATOM 2906 C C . THR B 1 179 ? -20.219 11.562 9.742 1 56.69 179 THR B C 1
ATOM 2908 O O . THR B 1 179 ? -19.297 12.359 9.898 1 56.69 179 THR B O 1
ATOM 2911 N N . PRO B 1 180 ? -21.016 11.57 8.812 1 59.19 180 PRO B N 1
ATOM 2912 C CA . PRO B 1 180 ? -21.031 12.703 7.891 1 59.19 180 PRO B CA 1
ATOM 2913 C C . PRO B 1 180 ? -21.172 14.047 8.609 1 59.19 180 PRO B C 1
ATOM 2915 O O . PRO B 1 180 ? -22.062 14.211 9.453 1 59.19 180 PRO B O 1
ATOM 2918 N N . SER B 1 181 ? -20.125 14.609 9.195 1 65.19 181 SER B N 1
ATOM 2919 C CA . SER B 1 181 ? -20.281 15.977 9.672 1 65.19 181 SER B CA 1
ATOM 2920 C C . SER B 1 181 ? -19.875 16.984 8.594 1 65.19 181 SER B C 1
ATOM 2922 O O . SER B 1 181 ? -19.016 16.688 7.754 1 65.19 181 SER B O 1
ATOM 2924 N N . GLN B 1 182 ? -20.734 18.062 8.445 1 76.12 182 GLN B N 1
ATOM 2925 C CA . GLN B 1 182 ? -20.422 19.109 7.488 1 76.12 182 GLN B CA 1
ATOM 2926 C C . GLN B 1 182 ? -19.203 19.922 7.941 1 76.12 182 GLN B C 1
ATOM 2928 O O . GLN B 1 182 ? -19.109 20.297 9.109 1 76.12 182 GLN B O 1
ATOM 2933 N N . THR B 1 183 ? -18.156 20.047 7.145 1 76.25 183 THR B N 1
ATOM 2934 C CA . THR B 1 183 ? -16.906 20.734 7.461 1 76.25 183 THR B CA 1
ATOM 2935 C C . THR B 1 183 ? -16.984 22.203 7.035 1 76.25 183 THR B C 1
ATOM 2937 O O . THR B 1 183 ? -16.141 23.016 7.438 1 76.25 183 THR B O 1
ATOM 2940 N N . GLY B 1 184 ? -18.078 22.562 6.281 1 79.88 184 GLY B N 1
ATOM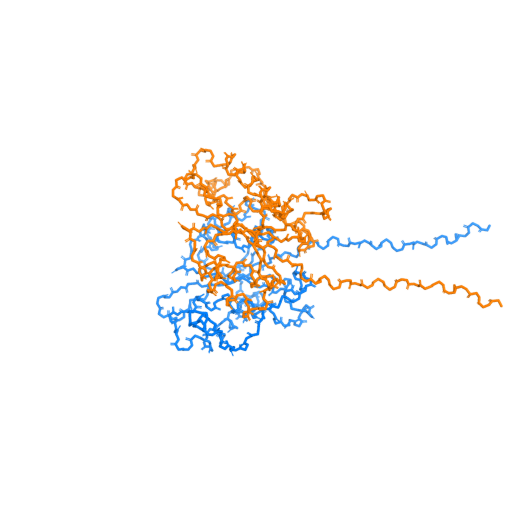 2941 C CA . GLY B 1 184 ? -18.172 23.906 5.715 1 79.88 184 GLY B CA 1
ATOM 2942 C C . GLY B 1 184 ? -17.344 24.062 4.449 1 79.88 184 GLY B C 1
ATOM 2943 O O . GLY B 1 184 ? -17.375 25.125 3.826 1 79.88 184 GLY B O 1
ATOM 2944 N N . THR B 1 185 ? -16.547 23.188 4.09 1 85.56 185 THR B N 1
ATOM 2945 C CA . THR B 1 185 ? -15.773 23.188 2.848 1 85.56 185 THR B CA 1
ATOM 2946 C C . THR B 1 185 ? -16.359 22.188 1.852 1 85.56 185 THR B C 1
ATOM 2948 O O . THR B 1 185 ? -16.203 20.984 2.018 1 85.56 185 THR B O 1
ATOM 2951 N N . PRO B 1 186 ? -17 22.641 0.865 1 84.38 186 PRO B N 1
ATOM 2952 C CA . PRO B 1 186 ? -17.75 21.766 -0.045 1 84.38 186 PRO B CA 1
ATOM 2953 C C . PRO B 1 186 ? -16.891 20.625 -0.612 1 84.38 186 PRO B C 1
ATOM 2955 O O . PRO B 1 186 ? -17.359 19.5 -0.728 1 84.38 186 PRO B O 1
ATOM 2958 N N . ALA B 1 187 ? -15.641 20.953 -1 1 83.56 187 ALA B N 1
ATOM 2959 C CA . ALA B 1 187 ? -14.781 19.938 -1.583 1 83.56 187 ALA B CA 1
ATOM 2960 C C . ALA B 1 187 ? -14.57 18.781 -0.61 1 83.56 187 ALA B C 1
ATOM 2962 O O . ALA B 1 187 ? -14.562 17.609 -1.013 1 83.56 187 ALA B O 1
ATOM 2963 N N . VAL B 1 188 ? -14.492 19.047 0.651 1 83.06 188 VAL B N 1
ATOM 2964 C CA . VAL B 1 188 ? -14.281 18.031 1.683 1 83.06 188 VAL B CA 1
ATOM 2965 C C . VAL B 1 188 ? -15.578 17.281 1.942 1 83.06 188 VAL B C 1
ATOM 2967 O O . VAL B 1 188 ? -15.578 16.047 2.029 1 83.06 188 VAL B O 1
ATOM 2970 N N . ASP B 1 189 ? -16.656 18.016 1.987 1 81.38 189 ASP B N 1
ATOM 2971 C CA . ASP B 1 189 ? -17.953 17.406 2.227 1 81.38 189 ASP B CA 1
ATOM 2972 C C . ASP B 1 189 ? -18.328 16.453 1.097 1 81.38 189 ASP B C 1
ATOM 2974 O O . ASP B 1 189 ? -18.859 15.367 1.344 1 81.38 189 ASP B O 1
ATOM 2978 N N . ASP B 1 190 ? -17.953 16.844 -0.123 1 78.62 190 ASP B N 1
ATOM 2979 C CA . ASP B 1 190 ? -18.25 16.016 -1.284 1 78.62 190 ASP B CA 1
ATOM 2980 C C . ASP B 1 190 ? -17.422 14.727 -1.256 1 78.62 190 ASP B C 1
ATOM 2982 O O . ASP B 1 190 ? -17.906 13.664 -1.658 1 78.62 190 ASP B O 1
ATOM 2986 N N . TRP B 1 191 ? -16.188 14.805 -0.778 1 78.25 191 TRP B N 1
ATOM 2987 C CA . TRP B 1 191 ? -15.305 13.648 -0.753 1 78.25 191 TRP B CA 1
ATOM 2988 C C . TRP B 1 191 ? -15.773 12.617 0.268 1 78.25 191 TRP B C 1
ATOM 2990 O O . TRP B 1 191 ? -15.781 11.414 -0.008 1 78.25 191 TRP B O 1
ATOM 3000 N N . PHE B 1 192 ? -16.219 13.062 1.368 1 76.62 192 PHE B N 1
ATOM 3001 C CA . PHE B 1 192 ? -16.656 12.148 2.414 1 76.62 192 PHE B CA 1
ATOM 3002 C C . PHE B 1 192 ? -18.078 11.664 2.143 1 76.62 192 PHE B C 1
ATOM 3004 O O . PHE B 1 192 ? -18.438 10.531 2.49 1 76.62 192 PHE B O 1
#